Protein AF-0000000075318792 (afdb_homodimer)

Sequence (676 aa):
MDVNLRGSLTQVLLIEDSSQVGHARRMAQQLAETLGFDSADAGRVALVATELASNILKHAVRGELHLRVYDSAGFSAVEIIAVDRGPGFDLHSSMRDGFSSVGTQGIGLGAIERQADVFDVHVDGRGAVVLTRFFPRNCKTRDLRIGINQHSLHDDPACGDVWSLAVHGEQISALIIDGLGHGEDAEVAARAGEVEFIRQPFDRAEHVLEEMHHAMKGTRGGAAALMQFDAASGGLRFVGIGNIGATLLDEEKNRGLASHPGIVGLQFRKAQAFEHAQVNGQLLVMYSDGLQSRWNLRDYPGLIYRHPAVIAAVLHRDYCRGRDDVTVLVIAMEAFNAMDVNLRGSLTQVLLIEDSSQVGHARRMAQQLAETLGFDSADAGRVALVATELASNILKHAVRGELHLRVYDSAGFSAVEIIAVDRGPGFDLHSSMRDGFSSVGTQGIGLGAIERQADVFDVHVDGRGAVVLTRFFPRNCKTRDLRIGINQHSLHDDPACGDVWSLAVHGEQISALIIDGLGHGEDAEVAARAGEVEFIRQPFDRAEHVLEEMHHAMKGTRGGAAALMQFDAASGGLRFVGIGNIGATLLDEEKNRGLASHPGIVGLQFRKAQAFEHAQVNGQLLVMYSDGLQSRWNLRDYPGLIYRHPAVIAAVLHRDYCRGRDDVTVLVIAMEAFNA

Foldseek 3Di:
DKFKFWFDAWDKQKQQDDVSLVVQLVVQLVLCVVQPADPVLSNLSSLLSSLLSVLCCLAANIWIWTWDWGHGPQDTKIKIKTWHQGQESPVPVSPPPPCPDDDDPSVDVVSSCVSAPDWFKATDRRYIMIMGMHDHPVRPFDDFQKAKHWAFFPNAPWALWIKMWMDDFQKIKIKIWRAPDTDDLSRVLRVQLVVLCSVPVPPDPQVSLVNSLVSSAPGSFTWMKMWMAGQVFQKIKIWTEDAKWKWKDDPPDIDTDDYAYDTRNPDDDGTDIDMDGNSAQIKMKIKGPQFDDPDDCVVRPPLRVTGNNRVQSVSCVPTGNSPGIMMIMMHHRHGRVD/DKFKFWFDAWDKQKQQDDVSLVVQLVVQLVLCVVQPADPVLSNLSSLLSSLLSVLCCLAANIWIWTWDWGHGPQDTKIKIKIWHQGQESPVPVSPPDPCPPDPDPSVDVVSSCVSAPDWFKATDRRYIMIMGMHDHPVRPFDDFQKAKHWAFFPNAPWALWIKMWMDDFQKIKIKIWRAPDTDDLSRVLNVQLVVLCSVPVPPDPQVSLLNSLVSSAPGSFTWMKMWMAGQVFQKIKIWTEDAKWKWKDDPPDIDTDDYAYDTRNPDDDGTDIDMDGNSAQIKMKIKGPQFDDPDDCVVRPPLRVTGNNRVQSVSCVPTGNSPGIMMIMMHHRHGRVD

Secondary structure (DSSP, 8-state):
--EEEE--PPEEEEESSTHHHHHHHHHHHHHHHHTT--HHHHHHHHHHHHHHHHHHHHHTSSEEEEEEEEEETTEEEEEEEEEE-SSSS-TTGGGT-----S-----HHHHHHHH-SEEEEEEETTEEEEEEEE--TT--PPPP-EEEEEE-GGG-S--SEEEEEEEETTEEEEEEEEESSSSHHHHHHHHHHHHHHHH-TTS-HHHHHHHHHHHTTTS--EEEEEEEEETTTTEEEEEEESS-EEEEE-SS-EEEPP-BSEEBTTEES----EEE---TT-EEEEE-TTB-S---GGGSTTGGGS-HHHHHHHHHHHHB-SSS-EEEEEEE-S-TT-/--EEEE--PPEEEEESSTHHHHHHHHHHHHHHHHTT--HHHHHHHHHHHHHHHHHHHHHTSSEEEEEEEEEETTEEEEEEEEEE-SSSS-TTGGGT-----S-----HHHHHHHH-SEEEEEEETTEEEEEEEE--TT--PPPP-EEEEEE-GGG-S--SEEEEEEEETTEEEEEEEEESSSSHHHHHHHHHHHHHHHH-TTS-HHHHHHHHHHHTTTS--EEEEEEEEETTTTEEEEEEESS-EEEEE-SS-EEEPP-BSEEBTTEES----EEE---TT-EEEEE-TTB-S---GGGSTTGGGS-HHHHHHHHHHHHB-SSS-EEEEEEE-S-TT-

Radius of gyration: 26.65 Å; Cα contacts (8 Å, |Δi|>4): 1770; chains: 2; bounding box: 56×85×55 Å

pLDDT: mean 89.09, std 15.71, range [24.06, 98.56]

Structure (mmCIF, N/CA/C/O backbone):
data_AF-0000000075318792-model_v1
#
loop_
_entity.id
_entity.type
_entity.pdbx_description
1 polymer 'Transcriptional regulator'
#
loop_
_atom_site.group_PDB
_atom_site.id
_atom_site.type_symbol
_atom_site.label_atom_id
_atom_site.label_alt_id
_atom_site.label_comp_id
_atom_site.label_asym_id
_atom_site.label_entity_id
_atom_site.label_seq_id
_atom_site.pdbx_PDB_ins_code
_atom_site.Cartn_x
_atom_site.Cartn_y
_atom_site.Cartn_z
_atom_site.occupancy
_atom_site.B_iso_or_equiv
_atom_site.auth_seq_id
_atom_site.auth_comp_id
_atom_site.auth_asym_id
_atom_site.auth_atom_id
_atom_site.pdbx_PDB_model_num
ATOM 1 N N . MET A 1 1 ? -7.148 22.453 -11.219 1 69.44 1 MET A N 1
ATOM 2 C CA . MET A 1 1 ? -8.016 23.234 -10.336 1 69.44 1 MET A CA 1
ATOM 3 C C . MET A 1 1 ? -7.375 23.406 -8.969 1 69.44 1 MET A C 1
ATOM 5 O O . MET A 1 1 ? -6.641 22.547 -8.5 1 69.44 1 MET A O 1
ATOM 9 N N . ASP A 1 2 ? -7.676 24.578 -8.375 1 86.31 2 ASP A N 1
ATOM 10 C CA . ASP A 1 2 ? -7.098 24.953 -7.086 1 86.31 2 ASP A CA 1
ATOM 11 C C . ASP A 1 2 ? -7.75 24.172 -5.949 1 86.31 2 ASP A C 1
ATOM 13 O O . ASP A 1 2 ? -8.906 23.766 -6.047 1 86.31 2 ASP A O 1
ATOM 17 N N . VAL A 1 3 ? -6.949 23.844 -5.027 1 90.75 3 VAL A N 1
ATOM 18 C CA . VAL A 1 3 ? -7.441 23.172 -3.82 1 90.75 3 VAL A CA 1
ATOM 19 C C . VAL A 1 3 ? -7.355 24.141 -2.635 1 90.75 3 VAL A C 1
ATOM 21 O O . VAL A 1 3 ? -6.312 24.766 -2.404 1 90.75 3 VAL A O 1
ATOM 24 N N . ASN A 1 4 ? -8.422 24.359 -1.989 1 93.69 4 ASN A N 1
ATOM 25 C CA . ASN A 1 4 ? -8.484 25.094 -0.735 1 93.69 4 ASN A CA 1
ATOM 26 C C . ASN A 1 4 ? -9.234 24.312 0.342 1 93.69 4 ASN A C 1
ATOM 28 O O . ASN A 1 4 ? -10.461 24.203 0.29 1 93.69 4 ASN A O 1
ATOM 32 N N . LEU A 1 5 ? -8.461 23.844 1.275 1 94.62 5 LEU A N 1
ATOM 33 C CA . LEU A 1 5 ? -9.055 23.031 2.336 1 94.62 5 LEU A CA 1
ATOM 34 C C . LEU A 1 5 ? -9.031 23.781 3.666 1 94.62 5 LEU A C 1
ATOM 36 O O . LEU A 1 5 ? -7.973 24.234 4.105 1 94.62 5 LEU A O 1
ATOM 40 N N . ARG A 1 6 ? -10.188 23.828 4.242 1 91.06 6 ARG A N 1
ATOM 41 C CA . ARG A 1 6 ? -10.305 24.438 5.566 1 91.06 6 ARG A CA 1
ATOM 42 C C . ARG A 1 6 ? -10.359 23.359 6.652 1 91.06 6 ARG A C 1
ATOM 44 O O . ARG A 1 6 ? -10.969 22.297 6.461 1 91.06 6 ARG A O 1
ATOM 51 N N . GLY A 1 7 ? -9.82 23.75 7.691 1 87.5 7 GLY A N 1
ATOM 52 C CA . GLY A 1 7 ? -9.703 22.812 8.797 1 87.5 7 GLY A CA 1
ATOM 53 C C . GLY A 1 7 ? -11.039 22.281 9.273 1 87.5 7 GLY A C 1
ATOM 54 O O . GLY A 1 7 ? -12.023 23.016 9.312 1 87.5 7 GLY A O 1
ATOM 55 N N . SER A 1 8 ? -11.125 21 9.555 1 89.62 8 SER A N 1
ATOM 56 C CA . SER A 1 8 ? -12.273 20.359 10.18 1 89.62 8 SER A CA 1
ATOM 57 C C . SER A 1 8 ? -11.836 19.281 11.164 1 89.62 8 SER A C 1
ATOM 59 O O . SER A 1 8 ? -10.781 18.672 10.992 1 89.62 8 SER A O 1
ATOM 61 N N . LEU A 1 9 ? -12.695 19.172 12.164 1 93.81 9 LEU A N 1
ATOM 62 C CA . LEU A 1 9 ? -12.438 18.141 13.156 1 93.81 9 LEU A CA 1
ATOM 63 C C . LEU A 1 9 ? -12.617 16.75 12.547 1 93.81 9 LEU A C 1
ATOM 65 O O . LEU A 1 9 ? -13.5 16.547 11.703 1 93.81 9 LEU A O 1
ATOM 69 N N . THR A 1 10 ? -11.75 15.828 13 1 95.12 10 THR A N 1
ATOM 70 C CA . THR A 1 10 ? -11.984 14.422 12.688 1 95.12 10 THR A CA 1
ATOM 71 C C . THR A 1 10 ? -13.25 13.914 13.383 1 95.12 10 THR A C 1
ATOM 73 O O . THR A 1 10 ? -13.391 14.055 14.602 1 95.12 10 THR A O 1
ATOM 76 N N . GLN A 1 11 ? -14.156 13.438 12.602 1 95.62 11 GLN A N 1
ATOM 77 C CA . GLN A 1 11 ? -15.305 12.789 13.219 1 95.62 11 GLN A CA 1
ATOM 78 C C . GLN A 1 11 ? -14.961 11.375 13.672 1 95.62 11 GLN A C 1
ATOM 80 O O . GLN A 1 11 ? -14.664 10.5 12.852 1 95.62 11 GLN A O 1
ATOM 85 N N . VAL A 1 12 ? -15.086 11.133 14.984 1 96.75 12 VAL A N 1
ATOM 86 C CA . VAL A 1 12 ? -14.672 9.859 15.555 1 96.75 12 VAL A CA 1
ATOM 87 C C . VAL A 1 12 ? -15.898 9.031 15.938 1 96.75 12 VAL A C 1
ATOM 89 O O . VAL A 1 12 ? -16.75 9.492 16.703 1 96.75 12 VAL A O 1
ATOM 92 N N . LEU A 1 13 ? -15.984 7.891 15.383 1 97.44 13 LEU A N 1
ATOM 93 C CA . LEU A 1 13 ? -17.016 6.934 15.75 1 97.44 13 LEU A CA 1
ATOM 94 C C . LEU A 1 13 ? -16.422 5.75 16.5 1 97.44 13 LEU A C 1
ATOM 96 O O . LEU A 1 13 ? -15.617 5 15.953 1 97.44 13 LEU A O 1
ATOM 100 N N . LEU A 1 14 ? -16.859 5.566 17.719 1 96.19 14 LEU A N 1
ATOM 101 C CA . LEU A 1 14 ? -16.406 4.422 18.5 1 96.19 14 LEU A CA 1
ATOM 102 C C . LEU A 1 14 ? -17.062 3.135 18 1 96.19 14 LEU A C 1
ATOM 104 O O . LEU A 1 14 ? -18.25 3.121 17.672 1 96.19 14 LEU A O 1
ATOM 108 N N . ILE A 1 15 ? -16.266 2.123 17.938 1 97 15 ILE A N 1
ATOM 109 C CA . ILE A 1 15 ? -16.75 0.797 17.562 1 97 15 ILE A CA 1
ATOM 110 C C . ILE A 1 15 ? -16.438 -0.198 18.672 1 97 15 ILE A C 1
ATOM 112 O O . ILE A 1 15 ? -15.312 -0.689 18.781 1 97 15 ILE A O 1
ATOM 116 N N . GLU A 1 16 ? -17.391 -0.52 19.438 1 94.12 16 GLU A N 1
ATOM 117 C CA . GLU A 1 16 ? -17.219 -1.417 20.578 1 94.12 16 GLU A CA 1
ATOM 118 C C . GLU A 1 16 ? -18.25 -2.537 20.578 1 94.12 16 GLU A C 1
ATOM 120 O O . GLU A 1 16 ? -18.078 -3.551 21.25 1 94.12 16 GLU A O 1
ATOM 125 N N . ASP A 1 17 ? -19.312 -2.254 19.844 1 92.12 17 ASP A N 1
ATOM 126 C CA . ASP A 1 17 ? -20.344 -3.283 19.703 1 92.12 17 ASP A CA 1
ATOM 127 C C . ASP A 1 17 ? -21.062 -3.17 18.375 1 92.12 17 ASP A C 1
ATOM 129 O O . ASP A 1 17 ? -20.828 -2.238 17.594 1 92.12 17 ASP A O 1
ATOM 133 N N . SER A 1 18 ? -21.969 -4.098 18.078 1 90.44 18 SER A N 1
ATOM 134 C CA . SER A 1 18 ? -22.594 -4.246 16.766 1 90.44 18 SER A CA 1
ATOM 135 C C . SER A 1 18 ? -23.531 -3.082 16.453 1 90.44 18 SER A C 1
ATOM 137 O O . SER A 1 18 ? -23.75 -2.748 15.297 1 90.44 18 SER A O 1
ATOM 139 N N . SER A 1 19 ? -24.078 -2.463 17.484 1 92.31 19 SER A N 1
ATOM 140 C CA . SER A 1 19 ? -25 -1.349 17.266 1 92.31 19 SER A CA 1
ATOM 141 C C . SER A 1 19 ? -24.281 -0.16 16.625 1 92.31 19 SER A C 1
ATOM 143 O O . SER A 1 19 ? -24.891 0.607 15.875 1 92.31 19 SER A O 1
ATOM 145 N N . GLN A 1 20 ? -23.031 -0.07 16.938 1 95.81 20 GLN A N 1
ATOM 146 C CA . GLN A 1 20 ? -22.25 1.062 16.438 1 95.81 20 GLN A CA 1
ATOM 147 C C . GLN A 1 20 ? -21.844 0.854 14.984 1 95.81 20 GLN A C 1
ATOM 149 O O . GLN A 1 20 ? -21.453 1.805 14.297 1 95.81 20 GLN A O 1
ATOM 154 N N . VAL A 1 21 ? -21.984 -0.339 14.484 1 95.06 21 VAL A N 1
ATOM 155 C CA . VAL A 1 21 ? -21.703 -0.618 13.078 1 95.06 21 VAL A CA 1
ATOM 156 C C . VAL A 1 21 ? -22.75 0.058 12.203 1 95.06 21 VAL A C 1
ATOM 158 O O . VAL A 1 21 ? -22.422 0.718 11.211 1 95.06 21 VAL A O 1
ATOM 161 N N . GLY A 1 22 ? -24 -0.072 12.594 1 95.38 22 GLY A N 1
ATOM 162 C CA . GLY A 1 22 ? -25.078 0.585 11.867 1 95.38 22 GLY A CA 1
ATOM 163 C C . GLY A 1 22 ? -24.953 2.098 11.859 1 95.38 22 GLY A C 1
ATOM 164 O O . GLY A 1 22 ? -25.188 2.738 10.828 1 95.38 22 GLY A O 1
ATOM 165 N N . HIS A 1 23 ? -24.641 2.607 12.992 1 96.88 23 HIS A N 1
ATOM 166 C CA . HIS A 1 23 ? -24.453 4.051 13.094 1 96.88 23 HIS A CA 1
ATOM 167 C C . HIS A 1 23 ? -23.344 4.531 12.164 1 96.88 23 HIS A C 1
ATOM 169 O O . HIS A 1 23 ? -23.5 5.543 11.477 1 96.88 23 HIS A O 1
ATOM 175 N N . ALA A 1 24 ? -22.234 3.83 12.188 1 97.31 24 ALA A N 1
ATOM 176 C CA . ALA A 1 24 ? -21.109 4.172 11.32 1 97.31 24 ALA A CA 1
ATOM 177 C C . ALA A 1 24 ? -21.516 4.145 9.852 1 97.31 24 ALA A C 1
ATOM 179 O O . ALA A 1 24 ? -21.141 5.031 9.078 1 97.31 24 ALA A O 1
ATOM 180 N N . ARG A 1 25 ? -22.266 3.133 9.484 1 96.69 25 ARG A N 1
ATOM 181 C CA . ARG A 1 25 ? -22.766 2.998 8.125 1 96.69 25 ARG A CA 1
ATOM 182 C C . ARG A 1 25 ? -23.594 4.215 7.723 1 96.69 25 ARG A C 1
ATOM 184 O O . ARG A 1 25 ? -23.359 4.809 6.664 1 96.69 25 ARG A O 1
ATOM 191 N N . ARG A 1 26 ? -24.469 4.613 8.562 1 96.88 26 ARG A N 1
ATOM 192 C CA . ARG A 1 26 ? -25.359 5.73 8.281 1 96.88 26 ARG A CA 1
ATOM 193 C C . ARG A 1 26 ? -24.594 7.043 8.195 1 96.88 26 ARG A C 1
ATOM 195 O O . ARG A 1 26 ? -24.844 7.855 7.297 1 96.88 26 ARG A O 1
ATOM 202 N N . MET A 1 27 ? -23.703 7.215 9.102 1 97 27 MET A N 1
ATOM 203 C CA . MET A 1 27 ? -22.922 8.445 9.117 1 97 27 MET A CA 1
ATOM 204 C C . MET A 1 27 ? -22.078 8.57 7.852 1 97 27 MET A C 1
ATOM 206 O O . MET A 1 27 ? -22.016 9.641 7.25 1 97 27 MET A O 1
ATOM 210 N N . ALA A 1 28 ? -21.422 7.5 7.492 1 97.75 28 ALA A N 1
ATOM 211 C CA . ALA A 1 28 ? -20.609 7.492 6.281 1 97.75 28 ALA A CA 1
ATOM 212 C C . ALA A 1 28 ? -21.453 7.789 5.047 1 97.75 28 ALA A C 1
ATOM 214 O O . ALA A 1 28 ? -21.047 8.562 4.176 1 97.75 28 ALA A O 1
ATOM 215 N N . GLN A 1 29 ? -22.594 7.211 4.98 1 97 29 GLN A N 1
ATOM 216 C CA . GLN A 1 29 ? -23.5 7.438 3.859 1 97 29 GLN A CA 1
ATOM 217 C C . GLN A 1 29 ? -23.922 8.906 3.783 1 97 29 GLN A C 1
ATOM 219 O O . GLN A 1 29 ? -23.938 9.492 2.701 1 97 29 GLN A O 1
ATOM 224 N N . GLN A 1 30 ? -24.281 9.438 4.898 1 96.31 30 GLN A N 1
ATOM 225 C CA . GLN A 1 30 ? -24.703 10.828 4.969 1 96.31 30 GLN A CA 1
ATOM 226 C C . GLN A 1 30 ? -23.594 11.773 4.512 1 96.31 30 GLN A C 1
ATOM 228 O O . GLN A 1 30 ? -23.859 12.734 3.791 1 96.31 30 GLN A O 1
ATOM 233 N N . LEU A 1 31 ? -22.406 11.492 4.922 1 95.69 31 LEU A N 1
ATOM 234 C CA . LEU A 1 31 ? -21.281 12.32 4.523 1 95.69 31 LEU A CA 1
ATOM 235 C C . LEU A 1 31 ? -21.094 12.289 3.01 1 95.69 31 LEU A C 1
ATOM 237 O O . LEU A 1 31 ? -20.859 13.328 2.385 1 95.69 31 LEU A O 1
ATOM 241 N N . ALA A 1 32 ? -21.172 11.117 2.451 1 95.75 32 ALA A N 1
ATOM 242 C CA . ALA A 1 32 ? -21.047 10.969 1.004 1 95.75 32 ALA A CA 1
ATOM 243 C C . ALA A 1 32 ? -22.125 11.758 0.271 1 95.75 32 ALA A C 1
ATOM 245 O O . ALA A 1 32 ? -21.844 12.453 -0.709 1 95.75 32 ALA A O 1
ATOM 246 N N . GLU A 1 33 ? -23.297 11.695 0.809 1 94 33 GLU A N 1
ATOM 247 C CA . GLU A 1 33 ? -24.422 12.391 0.188 1 94 33 GLU A CA 1
ATOM 248 C C . GLU A 1 33 ? -24.234 13.906 0.265 1 94 33 GLU A C 1
ATOM 250 O O . GLU A 1 33 ? -24.594 14.625 -0.673 1 94 33 GLU A O 1
ATOM 255 N N . THR A 1 34 ? -23.734 14.328 1.321 1 90.5 34 THR A N 1
ATOM 256 C CA . THR A 1 34 ? -23.5 15.758 1.492 1 90.5 34 THR A CA 1
ATOM 257 C C . THR A 1 34 ? -22.5 16.266 0.457 1 90.5 34 THR A C 1
ATOM 259 O O . THR A 1 34 ? -22.547 17.438 0.056 1 90.5 34 THR A O 1
ATOM 262 N N . LEU A 1 35 ? -21.641 15.391 -0.028 1 89.62 35 LEU A N 1
ATOM 263 C CA . LEU A 1 35 ? -20.625 15.773 -0.999 1 89.62 35 LEU A CA 1
ATOM 264 C C . LEU A 1 35 ? -21.125 15.562 -2.424 1 89.62 35 LEU A C 1
ATOM 266 O O . LEU A 1 35 ? -20.375 15.75 -3.383 1 89.62 35 LEU A O 1
ATOM 270 N N . GLY A 1 36 ? -22.344 15.039 -2.557 1 88 36 GLY A N 1
ATOM 271 C CA . GLY A 1 36 ? -22.938 14.922 -3.877 1 88 36 GLY A CA 1
ATOM 272 C C . GLY A 1 36 ? -22.734 13.555 -4.504 1 88 36 GLY A C 1
ATOM 273 O O . GLY A 1 36 ? -22.906 13.391 -5.711 1 88 36 GLY A O 1
ATOM 274 N N . PHE A 1 37 ? -22.312 12.594 -3.75 1 91.94 37 PHE A N 1
ATOM 275 C CA . PHE A 1 37 ? -22.266 11.242 -4.277 1 91.94 37 PHE A CA 1
ATOM 276 C C . PHE A 1 37 ? -23.656 10.766 -4.668 1 91.94 37 PHE A C 1
ATOM 278 O O . PHE A 1 37 ? -24.641 11.086 -3.996 1 91.94 37 PHE A O 1
ATOM 285 N N . ASP A 1 38 ? -23.734 10.039 -5.762 1 91.44 38 ASP A N 1
ATOM 286 C CA . ASP A 1 38 ? -25.016 9.43 -6.082 1 91.44 38 ASP A CA 1
ATOM 287 C C . ASP A 1 38 ? -25.312 8.25 -5.16 1 91.44 38 ASP A C 1
ATOM 289 O O . ASP A 1 38 ? -24.5 7.91 -4.297 1 91.44 38 ASP A O 1
ATOM 293 N N . SER A 1 39 ? -26.453 7.68 -5.359 1 91.94 39 SER A N 1
ATOM 294 C CA . SER A 1 39 ? -26.922 6.645 -4.445 1 91.94 39 SER A CA 1
ATOM 295 C C . SER A 1 39 ? -26.016 5.422 -4.48 1 91.94 39 SER A C 1
ATOM 297 O O . SER A 1 39 ? -25.734 4.824 -3.439 1 91.94 39 SER A O 1
ATOM 299 N N . ALA A 1 40 ? -25.578 5.09 -5.586 1 91.06 40 ALA A N 1
ATOM 300 C CA . ALA A 1 40 ? -24.719 3.918 -5.719 1 91.06 40 ALA A CA 1
ATOM 301 C C . ALA A 1 40 ? -23.375 4.141 -5.023 1 91.06 40 ALA A C 1
ATOM 303 O O . ALA A 1 40 ? -22.906 3.275 -4.289 1 91.06 40 ALA A O 1
ATOM 304 N N . ASP A 1 41 ? -22.844 5.285 -5.258 1 91.75 41 ASP A N 1
ATOM 305 C CA . ASP A 1 41 ? -21.562 5.605 -4.66 1 91.75 41 ASP A CA 1
ATOM 306 C C . ASP A 1 41 ? -21.672 5.77 -3.146 1 91.75 41 ASP A C 1
ATOM 308 O O . ASP A 1 41 ? -20.797 5.359 -2.398 1 91.75 41 ASP A O 1
ATOM 312 N N . ALA A 1 42 ? -22.719 6.387 -2.746 1 95.69 42 ALA A N 1
ATOM 313 C CA . ALA A 1 42 ? -22.953 6.52 -1.31 1 95.69 42 ALA A CA 1
ATOM 314 C C . ALA A 1 42 ? -23.125 5.152 -0.654 1 95.69 42 ALA A C 1
ATOM 316 O O . ALA A 1 42 ? -22.688 4.934 0.474 1 95.69 42 ALA A O 1
ATOM 317 N N . GLY A 1 43 ? -23.812 4.305 -1.344 1 94.25 43 GLY A N 1
ATOM 318 C CA . GLY A 1 43 ? -23.953 2.938 -0.873 1 94.25 43 GLY A CA 1
ATOM 319 C C . GLY A 1 43 ? -22.625 2.217 -0.726 1 94.25 43 GLY A C 1
ATOM 320 O O . GLY A 1 43 ? -22.422 1.479 0.24 1 94.25 43 GLY A O 1
ATOM 321 N N . ARG A 1 44 ? -21.781 2.48 -1.659 1 93.06 44 ARG A N 1
ATOM 322 C CA . ARG A 1 44 ? -20.453 1.899 -1.624 1 93.06 44 ARG A CA 1
ATOM 323 C C . ARG A 1 44 ? -19.672 2.383 -0.403 1 93.06 44 ARG A C 1
ATOM 325 O O . ARG A 1 44 ? -19.016 1.59 0.276 1 93.06 44 ARG A O 1
ATOM 332 N N . VAL A 1 45 ? -19.734 3.617 -0.139 1 96.5 45 VAL A N 1
ATOM 333 C CA . VAL A 1 45 ? -19.078 4.191 1.031 1 96.5 45 VAL A CA 1
ATOM 334 C C . VAL A 1 45 ? -19.625 3.553 2.301 1 96.5 45 VAL A C 1
ATOM 336 O O . VAL A 1 45 ? -18.875 3.178 3.201 1 96.5 45 VAL A O 1
ATOM 339 N N . ALA A 1 46 ? -20.906 3.395 2.332 1 96.56 46 ALA A N 1
ATOM 340 C CA . ALA A 1 46 ? -21.594 2.799 3.48 1 96.56 46 ALA A CA 1
ATOM 341 C C . ALA A 1 46 ? -21.156 1.349 3.68 1 96.56 46 ALA A C 1
ATOM 343 O O . ALA A 1 46 ? -20.953 0.908 4.812 1 96.56 46 ALA A O 1
ATOM 344 N N . LEU A 1 47 ? -21.094 0.661 2.637 1 93.56 47 LEU A N 1
ATOM 345 C CA . LEU A 1 47 ? -20.672 -0.735 2.68 1 93.56 47 LEU A CA 1
ATOM 346 C C . LEU A 1 47 ? -19.266 -0.865 3.264 1 93.56 47 LEU A C 1
ATOM 348 O O . LEU A 1 47 ? -19.031 -1.725 4.113 1 93.56 47 LEU A O 1
ATOM 352 N N . VAL A 1 48 ? -18.375 -0.027 2.803 1 94.5 48 VAL A N 1
ATOM 353 C CA . VAL A 1 48 ? -17 -0.075 3.279 1 94.5 48 VAL A CA 1
ATOM 354 C C . VAL A 1 48 ? -16.953 0.272 4.766 1 94.5 48 VAL A C 1
ATOM 356 O O . VAL A 1 48 ? -16.219 -0.364 5.535 1 94.5 48 VAL A O 1
ATOM 359 N N . ALA A 1 49 ? -17.734 1.266 5.152 1 96.75 49 ALA A N 1
ATOM 360 C CA . ALA A 1 49 ? -17.797 1.619 6.566 1 96.75 49 ALA A CA 1
ATOM 361 C C . ALA A 1 49 ? -18.25 0.43 7.41 1 96.75 49 ALA A C 1
ATOM 363 O O . ALA A 1 49 ? -17.703 0.175 8.484 1 96.75 49 ALA A O 1
ATOM 364 N N . THR A 1 50 ? -19.188 -0.281 6.891 1 94.19 50 THR A N 1
ATOM 365 C CA . THR A 1 50 ? -19.703 -1.462 7.574 1 94.19 50 THR A CA 1
ATOM 366 C C . THR A 1 50 ? -18.625 -2.527 7.703 1 94.19 50 THR A C 1
ATOM 368 O O . THR A 1 50 ? -18.422 -3.1 8.773 1 94.19 50 THR A O 1
ATOM 371 N N . GLU A 1 51 ? -17.953 -2.723 6.645 1 89.38 51 GLU A N 1
ATOM 372 C CA . GLU A 1 51 ? -16.906 -3.742 6.633 1 89.38 51 GLU A CA 1
ATOM 373 C C . GLU A 1 51 ? -15.766 -3.379 7.582 1 89.38 51 GLU A C 1
ATOM 375 O O . GLU A 1 51 ? -15.25 -4.234 8.305 1 89.38 51 GLU A O 1
ATOM 380 N N . LEU A 1 52 ? -15.352 -2.127 7.535 1 93.75 52 LEU A N 1
ATOM 381 C CA . LEU A 1 52 ? -14.273 -1.665 8.406 1 93.75 52 LEU A CA 1
ATOM 382 C C . LEU A 1 52 ? -14.664 -1.813 9.875 1 93.75 52 LEU A C 1
ATOM 384 O O . LEU A 1 52 ? -13.875 -2.314 10.68 1 93.75 52 LEU A O 1
ATOM 388 N N . ALA A 1 53 ? -15.836 -1.424 10.188 1 94.81 53 ALA A N 1
ATOM 389 C CA . ALA A 1 53 ? -16.328 -1.51 11.562 1 94.81 53 ALA A CA 1
ATOM 390 C C . ALA A 1 53 ? -16.422 -2.963 12.016 1 94.81 53 ALA A C 1
ATOM 392 O O . ALA A 1 53 ? -16.016 -3.303 13.133 1 94.81 53 ALA A O 1
ATOM 393 N N . SER A 1 54 ? -16.938 -3.758 11.172 1 90.25 54 SER A N 1
ATOM 394 C CA . SER A 1 54 ? -17.078 -5.176 11.492 1 90.25 54 SER A CA 1
ATOM 395 C C . SER A 1 54 ? -15.711 -5.828 11.711 1 90.25 54 SER A C 1
ATOM 397 O O . SER A 1 54 ? -15.562 -6.672 12.594 1 90.25 54 SER A O 1
ATOM 399 N N . ASN A 1 55 ? -14.797 -5.441 10.891 1 86.56 55 ASN A N 1
ATOM 400 C CA . ASN A 1 55 ? -13.453 -5.98 11.031 1 86.56 55 ASN A CA 1
ATOM 401 C C . ASN A 1 55 ? -12.82 -5.586 12.367 1 86.56 55 ASN A C 1
ATOM 403 O O . ASN A 1 55 ? -12.094 -6.375 12.969 1 86.56 55 ASN A O 1
ATOM 407 N N . ILE A 1 56 ? -13.07 -4.383 12.781 1 90.94 56 ILE A N 1
ATOM 408 C CA . ILE A 1 56 ? -12.57 -3.932 14.078 1 90.94 56 ILE A CA 1
ATOM 409 C C . ILE A 1 56 ? -13.109 -4.844 15.18 1 90.94 56 ILE A C 1
ATOM 411 O O . ILE A 1 56 ? -12.344 -5.32 16.031 1 90.94 56 ILE A O 1
ATOM 415 N N . LEU A 1 57 ? -14.367 -5.102 15.203 1 89.88 57 LEU A N 1
ATOM 416 C CA . LEU A 1 57 ? -14.992 -5.914 16.234 1 89.88 57 LEU A CA 1
ATOM 417 C C . LEU A 1 57 ? -14.469 -7.348 16.203 1 89.88 57 LEU A C 1
ATOM 419 O O . LEU A 1 57 ? -14.258 -7.969 17.234 1 89.88 57 LEU A O 1
ATOM 423 N N . LYS A 1 58 ? -14.281 -7.797 15.023 1 82.88 58 LYS A N 1
ATOM 424 C CA . LYS A 1 58 ? -13.844 -9.18 14.836 1 82.88 58 LYS A CA 1
ATOM 425 C C . LYS A 1 58 ? -12.391 -9.359 15.266 1 82.88 58 LYS A C 1
ATOM 427 O O . LYS A 1 58 ? -12.039 -10.391 15.852 1 82.88 58 LYS A O 1
ATOM 432 N N . HIS A 1 59 ? -11.57 -8.32 15.031 1 80.69 59 HIS A N 1
ATOM 433 C CA . HIS A 1 59 ? -10.141 -8.57 15.148 1 80.69 59 HIS A CA 1
ATOM 434 C C . HIS A 1 59 ? -9.539 -7.785 16.312 1 80.69 59 HIS A C 1
ATOM 436 O O . HIS A 1 59 ? -8.438 -8.102 16.766 1 80.69 59 HIS A O 1
ATOM 442 N N . ALA A 1 60 ? -10.008 -6.723 16.828 1 84.56 60 ALA A N 1
ATOM 443 C CA . ALA A 1 60 ? -9.406 -5.875 17.844 1 84.56 60 ALA A CA 1
ATOM 444 C C . ALA A 1 60 ? -10.352 -5.688 19.031 1 84.56 60 ALA A C 1
ATOM 446 O O . ALA A 1 60 ? -9.992 -5.051 20.031 1 84.56 60 ALA A O 1
ATOM 447 N N . VAL A 1 61 ? -11.555 -6.219 19.016 1 83.06 61 VAL A N 1
ATOM 448 C CA . VAL A 1 61 ? -12.555 -6.078 20.062 1 83.06 61 VAL A CA 1
ATOM 449 C C . VAL A 1 61 ? -13.117 -4.66 20.047 1 83.06 61 VAL A C 1
ATOM 451 O O . VAL A 1 61 ? -14.336 -4.465 20.125 1 83.06 61 VAL A O 1
ATOM 454 N N . ARG A 1 62 ? -12.203 -3.688 20.016 1 92.31 62 ARG A N 1
ATOM 455 C CA . ARG A 1 62 ? -12.664 -2.305 19.953 1 92.31 62 ARG A CA 1
ATOM 456 C C . ARG A 1 62 ? -11.75 -1.466 19.062 1 92.31 62 ARG A C 1
ATOM 458 O O . ARG A 1 62 ? -10.602 -1.84 18.812 1 92.31 62 ARG A O 1
ATOM 465 N N . GLY A 1 63 ? -12.258 -0.357 18.594 1 96.25 63 GLY A N 1
ATOM 466 C CA . GLY A 1 63 ? -11.531 0.594 17.766 1 96.25 63 GLY A CA 1
ATOM 467 C C . GLY A 1 63 ? -12.352 1.815 17.391 1 96.25 63 GLY A C 1
ATOM 468 O O . GLY A 1 63 ? -13.281 2.182 18.109 1 96.25 63 GLY A O 1
ATOM 469 N N . GLU A 1 64 ? -11.859 2.523 16.406 1 97.81 64 GLU A N 1
ATOM 470 C CA . GLU A 1 64 ? -12.523 3.752 15.977 1 97.81 64 GLU A CA 1
ATOM 471 C C . GLU A 1 64 ? -12.562 3.848 14.453 1 97.81 64 GLU A C 1
ATOM 473 O O . GLU A 1 64 ? -11.68 3.32 13.773 1 97.81 64 GLU A O 1
ATOM 478 N N . LEU A 1 65 ? -13.594 4.457 13.984 1 98.12 65 LEU A N 1
ATOM 479 C CA . LEU A 1 65 ? -13.586 4.973 12.617 1 98.12 65 LEU A CA 1
ATOM 480 C C . LEU A 1 65 ? -13.445 6.488 12.609 1 98.12 65 LEU A C 1
ATOM 482 O O . LEU A 1 65 ? -14.203 7.195 13.273 1 98.12 65 LEU A O 1
ATOM 486 N N . HIS A 1 66 ? -12.445 6.957 11.961 1 98.44 66 HIS A N 1
ATOM 487 C CA . HIS A 1 66 ? -12.273 8.383 11.719 1 98.44 66 HIS A CA 1
ATOM 488 C C . HIS A 1 66 ? -12.844 8.781 10.359 1 98.44 66 HIS A C 1
ATOM 490 O O . HIS A 1 66 ? -12.422 8.266 9.328 1 98.44 66 HIS A O 1
ATOM 496 N N . LEU A 1 67 ? -13.805 9.695 10.367 1 97.88 67 LEU A N 1
ATOM 497 C CA . LEU A 1 67 ? -14.422 10.156 9.133 1 97.88 67 LEU A CA 1
ATOM 498 C C . LEU A 1 67 ? -14.062 11.609 8.852 1 97.88 67 LEU A C 1
ATOM 500 O O . LEU A 1 67 ? -14 12.43 9.773 1 97.88 67 LEU A O 1
ATOM 504 N N . ARG A 1 68 ? -13.836 11.891 7.594 1 96.25 68 ARG A N 1
ATOM 505 C CA . ARG A 1 68 ? -13.594 13.266 7.164 1 96.25 68 ARG A CA 1
ATOM 506 C C . ARG A 1 68 ? -14.055 13.477 5.723 1 96.25 68 ARG A C 1
ATOM 508 O O . ARG A 1 68 ? -14.047 12.547 4.918 1 96.25 68 ARG A O 1
ATOM 515 N N . VAL A 1 69 ? -14.43 14.727 5.5 1 94.81 69 VAL A N 1
ATOM 516 C CA . VAL A 1 69 ? -14.773 15.141 4.145 1 94.81 69 VAL A CA 1
ATOM 517 C C . VAL A 1 69 ? -13.82 16.234 3.678 1 94.81 69 VAL A C 1
ATOM 519 O O . VAL A 1 69 ? -13.516 17.172 4.434 1 94.81 69 VAL A O 1
ATOM 522 N N . TYR A 1 70 ? -13.242 16.031 2.566 1 93.62 70 TYR A N 1
ATOM 523 C CA . TYR A 1 70 ? -12.578 17.109 1.839 1 93.62 70 TYR A CA 1
ATOM 524 C C . TYR A 1 70 ? -13.5 17.703 0.778 1 93.62 70 TYR A C 1
ATOM 526 O O . TYR A 1 70 ? -14.023 16.984 -0.066 1 93.62 70 TYR A O 1
ATOM 534 N N . ASP A 1 71 ? -13.703 18.953 0.894 1 91.5 71 ASP A N 1
ATOM 535 C CA . ASP A 1 71 ? -14.617 19.594 -0.039 1 91.5 71 ASP A CA 1
ATOM 536 C C . ASP A 1 71 ? -13.992 20.844 -0.642 1 91.5 71 ASP A C 1
ATOM 538 O O . ASP A 1 71 ? -14.094 21.938 -0.069 1 91.5 71 ASP A O 1
ATOM 542 N N . SER A 1 72 ? -13.383 20.719 -1.704 1 91.31 72 SER A N 1
ATOM 543 C CA . SER A 1 72 ? -12.797 21.797 -2.502 1 91.31 72 SER A CA 1
ATOM 544 C C . SER A 1 72 ? -12.953 21.531 -3.994 1 91.31 72 SER A C 1
ATOM 546 O O . SER A 1 72 ? -13.156 20.375 -4.406 1 91.31 72 SER A O 1
ATOM 548 N N . ALA A 1 73 ? -12.953 22.531 -4.828 1 85.56 73 ALA A N 1
ATOM 549 C CA . ALA A 1 73 ? -13.148 22.391 -6.27 1 85.56 73 ALA A CA 1
ATOM 550 C C . ALA A 1 73 ? -12.117 21.438 -6.871 1 85.56 73 ALA A C 1
ATOM 552 O O . ALA A 1 73 ? -12.445 20.625 -7.738 1 85.56 73 ALA A O 1
ATOM 553 N N . GLY A 1 74 ? -10.953 21.5 -6.387 1 86.69 74 GLY A N 1
ATOM 554 C CA . GLY A 1 74 ? -9.898 20.703 -6.984 1 86.69 74 GLY A CA 1
ATOM 555 C C . GLY A 1 74 ? -9.703 19.375 -6.297 1 86.69 74 GLY A C 1
ATOM 556 O O . GLY A 1 74 ? -8.922 18.531 -6.766 1 86.69 74 GLY A O 1
ATOM 557 N N . PHE A 1 75 ? -10.422 19.125 -5.238 1 90.56 75 PHE A N 1
ATOM 558 C CA . PHE A 1 75 ? -10.258 17.906 -4.477 1 90.56 75 PHE A CA 1
ATOM 559 C C . PHE A 1 75 ? -11.453 17.656 -3.566 1 90.56 75 PHE A C 1
ATOM 561 O O . PHE A 1 75 ? -11.656 18.391 -2.594 1 90.56 75 PHE A O 1
ATOM 568 N N . SER A 1 76 ? -12.219 16.656 -3.869 1 91.31 76 SER A N 1
ATOM 569 C CA . SER A 1 76 ? -13.352 16.25 -3.049 1 91.31 76 SER A CA 1
ATOM 570 C C . SER A 1 76 ? -13.297 14.758 -2.732 1 91.31 76 SER A C 1
ATOM 572 O O . SER A 1 76 ? -13.102 13.93 -3.629 1 91.31 76 SER A O 1
ATOM 574 N N . ALA A 1 77 ? -13.445 14.461 -1.453 1 94.38 77 ALA A N 1
ATOM 575 C CA . ALA A 1 77 ? -13.297 13.062 -1.07 1 94.38 77 ALA A CA 1
ATOM 576 C C . ALA A 1 77 ? -13.961 12.789 0.278 1 94.38 77 ALA A C 1
ATOM 578 O O . ALA A 1 77 ? -14.047 13.68 1.127 1 94.38 77 ALA A O 1
ATOM 579 N N . VAL A 1 78 ? -14.453 11.594 0.37 1 96.06 78 VAL A N 1
ATOM 580 C CA . VAL A 1 78 ? -14.797 11.055 1.679 1 96.06 78 VAL A CA 1
ATOM 581 C C . VAL A 1 78 ? -13.68 10.133 2.168 1 96.06 78 VAL A C 1
ATOM 583 O O . VAL A 1 78 ? -13.219 9.258 1.434 1 96.06 78 VAL A O 1
ATOM 586 N N . GLU A 1 79 ? -13.242 10.375 3.322 1 97.5 79 GLU A N 1
ATOM 587 C CA . GLU A 1 79 ? -12.18 9.562 3.912 1 97.5 79 GLU A CA 1
ATOM 588 C C . GLU A 1 79 ? -12.688 8.797 5.133 1 97.5 79 GLU A C 1
ATOM 590 O O . GLU A 1 79 ? -13.359 9.367 5.992 1 97.5 79 GLU A O 1
ATOM 595 N N . ILE A 1 80 ? -12.438 7.508 5.172 1 98.38 80 ILE A N 1
ATOM 596 C CA . ILE A 1 80 ? -12.695 6.652 6.328 1 98.38 80 ILE A CA 1
ATOM 597 C C . ILE A 1 80 ? -11.406 5.941 6.738 1 98.38 80 ILE A C 1
ATOM 599 O O . ILE A 1 80 ? -10.797 5.23 5.93 1 98.38 80 ILE A O 1
ATOM 603 N N . ILE A 1 81 ? -10.984 6.133 7.949 1 98.38 81 ILE A N 1
ATOM 604 C CA . ILE A 1 81 ? -9.812 5.445 8.484 1 98.38 81 ILE A CA 1
ATOM 605 C C . ILE A 1 81 ? -10.219 4.605 9.695 1 98.38 81 ILE A C 1
ATOM 607 O O . ILE A 1 81 ? -10.766 5.133 10.672 1 98.38 81 ILE A O 1
ATOM 611 N N . ALA A 1 82 ? -10.016 3.318 9.625 1 97.56 82 ALA A N 1
ATOM 612 C CA . ALA A 1 82 ? -10.188 2.447 10.789 1 97.56 82 ALA A CA 1
ATOM 613 C C . ALA A 1 82 ? -8.914 2.396 11.625 1 97.56 82 ALA A C 1
ATOM 615 O O . ALA A 1 82 ? -7.82 2.211 11.094 1 97.56 82 ALA A O 1
ATOM 616 N N . VAL A 1 83 ? -9.07 2.592 12.898 1 97.56 83 VAL A N 1
ATOM 617 C CA . VAL A 1 83 ? -7.945 2.582 13.828 1 97.56 83 VAL A CA 1
ATOM 618 C C . VAL A 1 83 ? -8.242 1.638 14.992 1 97.56 83 VAL A C 1
ATOM 620 O O . VAL A 1 83 ? -9.273 1.766 15.656 1 97.56 83 VAL A O 1
ATOM 623 N N . ASP A 1 84 ? -7.344 0.723 15.211 1 94.94 84 ASP A N 1
ATOM 624 C CA . ASP A 1 84 ? -7.512 -0.142 16.375 1 94.94 84 ASP A CA 1
ATOM 625 C C . ASP A 1 84 ? -6.164 -0.449 17.031 1 94.94 84 ASP A C 1
ATOM 627 O O . ASP A 1 84 ? -5.113 -0.069 16.5 1 94.94 84 ASP A O 1
ATOM 631 N N . ARG A 1 85 ? -6.188 -1.033 18.25 1 90.81 85 ARG A N 1
ATOM 632 C CA . ARG A 1 85 ? -5.004 -1.417 19 1 90.81 85 ARG A CA 1
ATOM 633 C C . ARG A 1 85 ? -4.992 -2.918 19.281 1 90.81 85 ARG A C 1
ATOM 635 O O . ARG A 1 85 ? -4.461 -3.363 20.297 1 90.81 85 ARG A O 1
ATOM 642 N N . GLY A 1 86 ? -5.691 -3.592 18.562 1 81.81 86 GLY A N 1
ATOM 643 C CA . GLY A 1 86 ? -5.73 -5.035 18.719 1 81.81 86 GLY A CA 1
ATOM 644 C C . GLY A 1 86 ? -4.473 -5.723 18.219 1 81.81 86 GLY A C 1
ATOM 645 O O . GLY A 1 86 ? -3.617 -5.09 17.609 1 81.81 86 GLY A O 1
ATOM 646 N N . PRO A 1 87 ? -4.16 -6.965 18.922 1 65.06 87 PRO A N 1
ATOM 647 C CA . PRO A 1 87 ? -2.971 -7.715 18.5 1 65.06 87 PRO A CA 1
ATOM 648 C C . PRO A 1 87 ? -2.848 -7.844 16.984 1 65.06 87 PRO A C 1
ATOM 650 O O . PRO A 1 87 ? -1.87 -8.406 16.5 1 65.06 87 PRO A O 1
ATOM 653 N N . GLY A 1 88 ? -3.312 -6.879 16.578 1 55.34 88 GLY A N 1
ATOM 654 C CA . GLY A 1 88 ? -3.271 -6.969 15.117 1 55.34 88 GLY A CA 1
ATOM 655 C C . GLY A 1 88 ? -4.25 -7.984 14.555 1 55.34 88 GLY A C 1
ATOM 656 O O . GLY A 1 88 ? -4.969 -8.648 15.312 1 55.34 88 GLY A O 1
ATOM 657 N N . PHE A 1 89 ? -4.695 -7.98 13.57 1 44.88 89 PHE A N 1
ATOM 658 C CA . PHE A 1 89 ? -5.531 -9.062 13.07 1 44.88 89 PHE A CA 1
ATOM 659 C C . PHE A 1 89 ? -4.992 -10.414 13.508 1 44.88 89 PHE A C 1
ATOM 661 O O . PHE A 1 89 ? -3.887 -10.805 13.125 1 44.88 89 PHE A O 1
ATOM 668 N N . ASP A 1 90 ? -4.918 -10.641 14.867 1 38.38 90 ASP A N 1
ATOM 669 C CA . ASP A 1 90 ? -4.555 -12 15.25 1 38.38 90 ASP A CA 1
ATOM 670 C C . ASP A 1 90 ? -5.238 -13.031 14.344 1 38.38 90 ASP A C 1
ATOM 672 O O . ASP A 1 90 ? -6.426 -13.32 14.516 1 38.38 90 ASP A O 1
ATOM 676 N N . LEU A 1 91 ? -4.785 -13.281 13.266 1 35.31 91 LEU A N 1
ATOM 677 C CA . LEU A 1 91 ? -5.359 -14.312 12.406 1 35.31 91 LEU A CA 1
ATOM 678 C C . LEU A 1 91 ? -5.371 -15.664 13.117 1 35.31 91 LEU A C 1
ATOM 680 O O . LEU A 1 91 ? -6.094 -16.578 12.711 1 35.31 91 LEU A O 1
ATOM 684 N N . HIS A 1 92 ? -4.562 -15.828 14.25 1 34.19 92 HIS A N 1
ATOM 685 C CA . HIS A 1 92 ? -4.535 -17.141 14.898 1 34.19 92 HIS A CA 1
ATOM 686 C C . HIS A 1 92 ? -5.805 -17.375 15.711 1 34.19 92 HIS A C 1
ATOM 688 O O . HIS A 1 92 ? -6.297 -18.5 15.789 1 34.19 92 HIS A O 1
ATOM 694 N N . SER A 1 93 ? -6.113 -16.5 16.547 1 34.62 93 SER A N 1
ATOM 695 C CA . SER A 1 93 ? -7.16 -16.828 17.516 1 34.62 93 SER A CA 1
ATOM 696 C C . SER A 1 93 ? -8.523 -16.938 16.844 1 34.62 93 SER A C 1
ATOM 698 O O . SER A 1 93 ? -9.477 -17.453 17.422 1 34.62 93 SER A O 1
ATOM 700 N N . SER A 1 94 ? -8.648 -16.172 15.836 1 32.69 94 SER A N 1
ATOM 701 C CA . SER A 1 94 ? -10.016 -16.203 15.328 1 32.69 94 SER A CA 1
ATOM 702 C C . SER A 1 94 ? -10.312 -17.547 14.648 1 32.69 94 SER A C 1
ATOM 704 O O . SER A 1 94 ? -11.438 -17.766 14.188 1 32.69 94 SER A O 1
ATOM 706 N N . MET A 1 95 ? -9.281 -18.266 14.375 1 28.69 95 MET A N 1
ATOM 707 C CA . MET A 1 95 ? -9.602 -19.5 13.672 1 28.69 95 MET A CA 1
ATOM 708 C C . MET A 1 95 ? -10.25 -20.516 14.609 1 28.69 95 MET A C 1
ATOM 710 O O . MET A 1 95 ? -10.68 -21.594 14.18 1 28.69 95 MET A O 1
ATOM 714 N N . ARG A 1 96 ? -9.969 -20.609 15.992 1 28.45 96 ARG A N 1
ATOM 715 C CA . ARG A 1 96 ? -10.555 -21.781 16.641 1 28.45 96 ARG A CA 1
ATOM 716 C C . ARG A 1 96 ? -12.078 -21.75 16.562 1 28.45 96 ARG A C 1
ATOM 718 O O . ARG A 1 96 ? -12.719 -22.797 16.453 1 28.45 96 ARG A O 1
ATOM 725 N N . ASP A 1 97 ? -12.688 -20.703 17.312 1 28.2 97 ASP A N 1
ATOM 726 C CA . ASP A 1 97 ? -14.109 -20.969 17.484 1 28.2 97 ASP A CA 1
ATOM 727 C C . ASP A 1 97 ? -14.867 -20.812 16.172 1 28.2 97 ASP A C 1
ATOM 729 O O . ASP A 1 97 ? -14.609 -19.875 15.414 1 28.2 97 ASP A O 1
ATOM 733 N N . GLY A 1 98 ? -15.266 -21.781 15.43 1 26.27 98 GLY A N 1
ATOM 734 C CA . GLY A 1 98 ? -16.188 -22.234 14.398 1 26.27 98 GLY A CA 1
ATOM 735 C C . GLY A 1 98 ? -17.359 -21.281 14.203 1 26.27 98 GLY A C 1
ATOM 736 O O . GLY A 1 98 ? -18.297 -21.594 13.461 1 26.27 98 GLY A O 1
ATOM 737 N N . PHE A 1 99 ? -17.766 -20.531 15.32 1 24.06 99 PHE A N 1
ATOM 738 C CA . PHE A 1 99 ? -19.141 -20.031 15.211 1 24.06 99 PHE A CA 1
ATOM 739 C C . PHE A 1 99 ? -19.234 -18.938 14.164 1 24.06 99 PHE A C 1
ATOM 741 O O . PHE A 1 99 ? -18.734 -17.828 14.367 1 24.06 99 PHE A O 1
ATOM 748 N N . SER A 1 100 ? -18.844 -19.188 12.945 1 29.02 100 SER A N 1
ATOM 749 C CA . SER A 1 100 ? -19.281 -18.328 11.852 1 29.02 100 SER A CA 1
ATOM 750 C C . SER A 1 100 ? -20.75 -17.953 12.016 1 29.02 100 SER A C 1
ATOM 752 O O . SER A 1 100 ? -21.641 -18.766 11.781 1 29.02 100 SER A O 1
ATOM 754 N N . SER A 1 101 ? -21.203 -17.516 13.219 1 28.66 101 SER A N 1
ATOM 755 C CA . SER A 1 101 ? -22.625 -17.203 13.078 1 28.66 101 SER A CA 1
ATOM 756 C C . SER A 1 101 ? -22.891 -16.406 11.805 1 28.66 101 SER A C 1
ATOM 758 O O . SER A 1 101 ? -23.688 -16.812 10.961 1 28.66 101 SER A O 1
ATOM 760 N N . VAL A 1 102 ? -23.25 -15.016 12.086 1 28.12 102 VAL A N 1
ATOM 761 C CA . VAL A 1 102 ? -24.203 -14.234 11.297 1 28.12 102 VAL A CA 1
ATOM 762 C C . VAL A 1 102 ? -23.578 -13.883 9.945 1 28.12 102 VAL A C 1
ATOM 764 O O . VAL A 1 102 ? -22.344 -13.852 9.812 1 28.12 102 VAL A O 1
ATOM 767 N N . GLY A 1 103 ? -24.297 -13.469 8.781 1 31.22 103 GLY A N 1
ATOM 768 C CA . GLY A 1 103 ? -24.516 -13.242 7.363 1 31.22 103 GLY A CA 1
ATOM 769 C C . GLY A 1 103 ? -23.516 -12.281 6.754 1 31.22 103 GLY A C 1
ATOM 770 O O . GLY A 1 103 ? -23.688 -11.859 5.605 1 31.22 103 GLY A O 1
ATOM 771 N N . THR A 1 104 ? -22.969 -11.328 7.52 1 34.38 104 THR A N 1
ATOM 772 C CA . THR A 1 104 ? -22.328 -10.344 6.652 1 34.38 104 THR A CA 1
ATOM 773 C C . THR A 1 104 ? -21.141 -10.961 5.922 1 34.38 104 THR A C 1
ATOM 775 O O . THR A 1 104 ? -20.422 -11.789 6.48 1 34.38 104 THR A O 1
ATOM 778 N N . GLN A 1 105 ? -21.281 -11.273 4.715 1 34.91 105 GLN A N 1
ATOM 779 C CA . GLN A 1 105 ? -20.266 -11.641 3.742 1 34.91 105 GLN A CA 1
ATOM 780 C C . GLN A 1 105 ? -18.984 -10.836 3.951 1 34.91 105 GLN A C 1
ATOM 782 O O . GLN A 1 105 ? -18.969 -9.625 3.732 1 34.91 105 GLN A O 1
ATOM 787 N N . GLY A 1 106 ? -18.375 -10.805 5 1 40.09 106 GLY A N 1
ATOM 788 C CA . GLY A 1 106 ? -17.062 -10.219 5.238 1 40.09 106 GLY A CA 1
ATOM 789 C C . GLY A 1 106 ? -16.188 -10.188 4 1 40.09 106 GLY A C 1
ATOM 790 O O . GLY A 1 106 ? -15.617 -11.203 3.615 1 40.09 106 GLY A O 1
ATOM 791 N N . ILE A 1 107 ? -16.5 -9.422 3.057 1 46.69 107 ILE A N 1
ATOM 792 C CA . ILE A 1 107 ? -15.773 -9.297 1.797 1 46.69 107 ILE A CA 1
ATOM 793 C C . ILE A 1 107 ? -14.289 -9.07 2.072 1 46.69 107 ILE A C 1
ATOM 795 O O . ILE A 1 107 ? -13.453 -9.242 1.183 1 46.69 107 ILE A O 1
ATOM 799 N N . GLY A 1 108 ? -13.867 -9.094 3.293 1 58.59 108 GLY A N 1
ATOM 800 C CA . GLY A 1 108 ? -12.469 -8.992 3.688 1 58.59 108 GLY A CA 1
ATOM 801 C C . GLY A 1 108 ? -11.789 -7.746 3.15 1 58.59 108 GLY A C 1
ATOM 802 O O . GLY A 1 108 ? -12.422 -6.93 2.475 1 58.59 108 GLY A O 1
ATOM 803 N N . LEU A 1 109 ? -10.68 -7.363 3.455 1 65.75 109 LEU A N 1
ATOM 804 C CA . LEU A 1 109 ? -9.898 -6.188 3.084 1 65.75 109 LEU A CA 1
ATOM 805 C C . LEU A 1 109 ? -9.758 -6.086 1.568 1 65.75 109 LEU A C 1
ATOM 807 O O . LEU A 1 109 ? -9.641 -4.988 1.023 1 65.75 109 LEU A O 1
ATOM 811 N N . GLY A 1 110 ? -9.852 -7.266 0.926 1 65.88 110 GLY A N 1
ATOM 812 C CA . GLY A 1 110 ? -9.812 -7.246 -0.527 1 65.88 110 GLY A CA 1
ATOM 813 C C . GLY A 1 110 ? -11.008 -6.547 -1.146 1 65.88 110 GLY A C 1
ATOM 814 O O . GLY A 1 110 ? -10.859 -5.781 -2.098 1 65.88 110 GLY A O 1
ATOM 815 N N . ALA A 1 111 ? -12.094 -6.844 -0.573 1 69.06 111 ALA A N 1
ATOM 816 C CA . ALA A 1 111 ? -13.312 -6.199 -1.058 1 69.06 111 ALA A CA 1
ATOM 817 C C . ALA A 1 111 ? -13.281 -4.695 -0.788 1 69.06 111 ALA A C 1
ATOM 819 O O . ALA A 1 111 ? -13.734 -3.9 -1.617 1 69.06 111 ALA A O 1
ATOM 820 N N . ILE A 1 112 ? -12.734 -4.332 0.34 1 82.12 112 ILE A N 1
ATOM 821 C CA . ILE A 1 112 ? -12.617 -2.92 0.699 1 82.12 112 ILE A CA 1
ATOM 822 C C . ILE A 1 112 ? -11.703 -2.209 -0.296 1 82.12 112 ILE A C 1
ATOM 824 O O . ILE A 1 112 ? -12.039 -1.132 -0.795 1 82.12 112 ILE A O 1
ATOM 828 N N . GLU A 1 113 ? -10.633 -2.855 -0.597 1 78.75 113 GLU A N 1
ATOM 829 C CA . GLU A 1 113 ? -9.672 -2.295 -1.54 1 78.75 113 GLU A CA 1
ATOM 830 C C . GLU A 1 113 ? -10.305 -2.07 -2.91 1 78.75 113 GLU A C 1
ATOM 832 O O . GLU A 1 113 ? -10.047 -1.057 -3.561 1 78.75 113 GLU A O 1
ATOM 837 N N . ARG A 1 114 ? -11.18 -2.9 -3.305 1 73.88 114 ARG A N 1
ATOM 838 C CA . ARG A 1 114 ? -11.812 -2.812 -4.617 1 73.88 114 ARG A CA 1
ATOM 839 C C . ARG A 1 114 ? -12.859 -1.703 -4.648 1 73.88 114 ARG A C 1
ATOM 841 O O . ARG A 1 114 ? -13.141 -1.142 -5.707 1 73.88 114 ARG A O 1
ATOM 848 N N . GLN A 1 115 ? -13.367 -1.458 -3.508 1 83.75 115 GLN A N 1
ATOM 849 C CA . GLN A 1 115 ? -14.461 -0.497 -3.443 1 83.75 115 GLN A CA 1
ATOM 850 C C . GLN A 1 115 ? -13.938 0.926 -3.281 1 83.75 115 GLN A C 1
ATOM 852 O O . GLN A 1 115 ? -14.602 1.888 -3.664 1 83.75 115 GLN A O 1
ATOM 857 N N . ALA A 1 116 ? -12.727 1.037 -2.73 1 90.56 116 ALA A N 1
ATOM 858 C CA . ALA A 1 116 ? -12.195 2.365 -2.432 1 90.56 116 ALA A CA 1
ATOM 859 C C . ALA A 1 116 ? -11.336 2.881 -3.58 1 90.56 116 ALA A C 1
ATOM 861 O O . ALA A 1 116 ? -10.734 2.094 -4.316 1 90.56 116 ALA A O 1
ATOM 862 N N . ASP A 1 117 ? -11.305 4.199 -3.76 1 89.75 117 ASP A N 1
ATOM 863 C CA . ASP A 1 117 ? -10.422 4.801 -4.754 1 89.75 117 ASP A CA 1
ATOM 864 C C . ASP A 1 117 ? -8.984 4.859 -4.25 1 89.75 117 ASP A C 1
ATOM 866 O O . ASP A 1 117 ? -8.039 4.812 -5.039 1 89.75 117 ASP A O 1
ATOM 870 N N . VAL A 1 118 ? -8.828 5.043 -2.996 1 90.81 118 VAL A N 1
ATOM 871 C CA . VAL A 1 118 ? -7.547 4.973 -2.311 1 90.81 118 VAL A CA 1
ATOM 872 C C . VAL A 1 118 ? -7.633 3.994 -1.142 1 90.81 118 VAL A C 1
ATOM 874 O O . VAL A 1 118 ? -8.602 4.012 -0.381 1 90.81 118 VAL A O 1
ATOM 877 N N . PHE A 1 119 ? -6.754 3.148 -1.093 1 89.94 119 PHE A N 1
ATOM 878 C CA . PHE A 1 119 ? -6.66 2.168 -0.019 1 89.94 119 PHE A CA 1
ATOM 879 C C . PHE A 1 119 ? -5.219 2.01 0.445 1 89.94 119 PHE A C 1
ATOM 881 O O . PHE A 1 119 ? -4.301 1.945 -0.375 1 89.94 119 PHE A O 1
ATOM 888 N N . ASP A 1 120 ? -4.996 2.043 1.734 1 91 120 ASP A N 1
ATOM 889 C CA . ASP A 1 120 ? -3.695 1.747 2.326 1 91 120 ASP A CA 1
ATOM 890 C C . ASP A 1 120 ? -3.848 1.224 3.752 1 91 120 ASP A C 1
ATOM 892 O O . ASP A 1 120 ? -4.871 1.453 4.398 1 91 120 ASP A O 1
ATOM 896 N N . VAL A 1 121 ? -2.859 0.47 4.211 1 89.81 121 VAL A N 1
ATOM 897 C CA . VAL A 1 121 ? -2.998 -0.194 5.504 1 89.81 121 VAL A CA 1
ATOM 898 C C . VAL A 1 121 ? -1.633 -0.314 6.172 1 89.81 121 VAL A C 1
ATOM 900 O O . VAL A 1 121 ? -0.622 -0.537 5.504 1 89.81 121 VAL A O 1
ATOM 903 N N . HIS A 1 122 ? -1.603 -0.091 7.418 1 91.81 122 HIS A N 1
ATOM 904 C CA . HIS A 1 122 ? -0.458 -0.395 8.266 1 91.81 122 HIS A CA 1
ATOM 905 C C . HIS A 1 122 ? -0.867 -1.27 9.453 1 91.81 122 HIS A C 1
ATOM 907 O O . HIS A 1 122 ? -1.823 -0.952 10.164 1 91.81 122 HIS A O 1
ATOM 913 N N . VAL A 1 123 ? -0.221 -2.404 9.57 1 86.38 123 VAL A N 1
ATOM 914 C CA . VAL A 1 123 ? -0.462 -3.316 10.68 1 86.38 123 VAL A CA 1
ATOM 915 C C . VAL A 1 123 ? 0.855 -3.627 11.391 1 86.38 123 VAL A C 1
ATOM 917 O O . VAL A 1 123 ? 1.862 -3.92 10.742 1 86.38 123 VAL A O 1
ATOM 920 N N . ASP A 1 124 ? 0.834 -3.525 12.711 1 84.62 124 ASP A N 1
ATOM 921 C CA . ASP A 1 124 ? 1.967 -3.938 13.531 1 84.62 124 ASP A CA 1
ATOM 922 C C . ASP A 1 124 ? 1.496 -4.473 14.883 1 84.62 124 ASP A C 1
ATOM 924 O O . ASP A 1 124 ? 0.32 -4.805 15.047 1 84.62 124 ASP A O 1
ATOM 928 N N . GLY A 1 125 ? 2.393 -4.805 15.734 1 83 125 GLY A N 1
ATOM 929 C CA . GLY A 1 125 ? 2.047 -5.367 17.031 1 83 125 GLY A CA 1
ATOM 930 C C . GLY A 1 125 ? 1.175 -4.449 17.859 1 83 125 GLY A C 1
ATOM 931 O O . GLY A 1 125 ? 0.567 -4.883 18.844 1 83 125 GLY A O 1
ATOM 932 N N . ARG A 1 126 ? 1.076 -3.176 17.453 1 90.06 126 ARG A N 1
ATOM 933 C CA . ARG A 1 126 ? 0.319 -2.201 18.234 1 90.06 126 ARG A CA 1
ATOM 934 C C . ARG A 1 126 ? -1.106 -2.068 17.719 1 90.06 126 ARG A C 1
ATOM 936 O O . ARG A 1 126 ? -1.959 -1.462 18.375 1 90.06 126 ARG A O 1
ATOM 943 N N . GLY A 1 127 ? -1.368 -2.605 16.578 1 92.44 127 GLY A N 1
ATOM 944 C CA . GLY A 1 127 ? -2.703 -2.531 16 1 92.44 127 GLY A CA 1
ATOM 945 C C . GLY A 1 127 ? -2.695 -2.281 14.508 1 92.44 127 GLY A C 1
ATOM 946 O O . GLY A 1 127 ? -1.731 -2.623 13.82 1 92.44 127 GLY A O 1
ATOM 947 N N . ALA A 1 128 ? -3.877 -1.769 14.023 1 92.06 128 ALA A N 1
ATOM 948 C CA . ALA A 1 128 ? -4.016 -1.577 12.586 1 92.06 128 ALA A CA 1
ATOM 949 C C . ALA A 1 128 ? -4.629 -0.216 12.266 1 92.06 128 ALA A C 1
ATOM 951 O O . ALA A 1 128 ? -5.449 0.295 13.031 1 92.06 128 ALA A O 1
ATOM 952 N N . VAL A 1 129 ? -4.16 0.347 11.203 1 96.19 129 VAL A N 1
ATOM 953 C CA . VAL A 1 129 ? -4.738 1.543 10.602 1 96.19 129 VAL A CA 1
ATOM 954 C C . VAL A 1 129 ? -5.059 1.279 9.133 1 96.19 129 VAL A C 1
ATOM 956 O O . VAL A 1 129 ? -4.172 0.921 8.352 1 96.19 129 VAL A O 1
ATOM 959 N N . VAL A 1 130 ? -6.352 1.448 8.758 1 94 130 VAL A N 1
ATOM 960 C CA . VAL A 1 130 ? -6.789 1.179 7.395 1 94 130 VAL A CA 1
ATOM 961 C C . VAL A 1 130 ? -7.414 2.436 6.797 1 94 130 VAL A C 1
ATOM 963 O O . VAL A 1 130 ? -8.43 2.934 7.297 1 94 130 VAL A O 1
ATOM 966 N N . LEU A 1 131 ? -6.82 2.885 5.688 1 97 131 LEU A N 1
ATOM 967 C CA . LEU A 1 131 ? -7.285 4.086 5.004 1 97 131 LEU A CA 1
ATOM 968 C C . LEU A 1 131 ? -8.141 3.723 3.793 1 97 131 LEU A C 1
ATOM 970 O O . LEU A 1 131 ? -7.766 2.854 3.002 1 97 131 LEU A O 1
ATOM 974 N N . THR A 1 132 ? -9.281 4.41 3.688 1 96.19 132 THR A N 1
ATOM 975 C CA . THR A 1 132 ? -10.055 4.395 2.453 1 96.19 132 THR A CA 1
ATOM 976 C C . THR A 1 132 ? -10.508 5.801 2.078 1 96.19 132 THR A C 1
ATOM 978 O O . THR A 1 132 ? -10.898 6.586 2.943 1 96.19 132 THR A O 1
ATOM 981 N N . ARG A 1 133 ? -10.352 6.137 0.797 1 96.31 133 ARG A N 1
ATOM 982 C CA . ARG A 1 133 ? -10.906 7.379 0.265 1 96.31 133 ARG A CA 1
ATOM 983 C C . ARG A 1 133 ? -11.812 7.105 -0.929 1 96.31 133 ARG A C 1
ATOM 985 O O . ARG A 1 133 ? -11.594 6.152 -1.679 1 96.31 133 ARG A O 1
ATOM 992 N N . PHE A 1 134 ? -12.781 7.938 -1.082 1 94.62 134 PHE A N 1
ATOM 993 C CA . PHE A 1 134 ? -13.75 7.859 -2.168 1 94.62 134 PHE A CA 1
ATOM 994 C C . PHE A 1 134 ? -13.914 9.211 -2.844 1 94.62 134 PHE A C 1
ATOM 996 O O . PHE A 1 134 ? -14.062 10.234 -2.17 1 94.62 134 PHE A O 1
ATOM 1003 N N . PHE A 1 135 ? -13.852 9.188 -4.172 1 92.25 135 PHE A N 1
ATOM 1004 C CA . PHE A 1 135 ? -14.047 10.398 -4.961 1 92.25 135 PHE A CA 1
ATOM 1005 C C . PHE A 1 135 ? -15.406 10.391 -5.641 1 92.25 135 PHE A C 1
ATOM 1007 O O . PHE A 1 135 ? -15.883 9.344 -6.082 1 92.25 135 PHE A O 1
ATOM 1014 N N . PRO A 1 136 ? -15.938 11.516 -5.695 1 87.75 136 PRO A N 1
ATOM 1015 C CA . PRO A 1 136 ? -17.156 11.555 -6.512 1 87.75 136 PRO A CA 1
ATOM 1016 C C . PRO A 1 136 ? -16.875 11.297 -7.992 1 87.75 136 PRO A C 1
ATOM 1018 O O . PRO A 1 136 ? -15.812 11.648 -8.492 1 87.75 136 PRO A O 1
ATOM 1021 N N . ARG A 1 137 ? -17.656 10.57 -8.719 1 77.94 137 ARG A N 1
ATOM 1022 C CA . ARG A 1 137 ? -17.484 10.18 -10.117 1 77.94 137 ARG A CA 1
ATOM 1023 C C . ARG A 1 137 ? -17.234 11.398 -11 1 77.94 137 ARG A C 1
ATOM 1025 O O . ARG A 1 137 ? -16.547 11.312 -12.016 1 77.94 137 ARG A O 1
ATOM 1032 N N . ASN A 1 138 ? -17.797 12.5 -10.68 1 71.31 138 ASN A N 1
ATOM 1033 C CA . ASN A 1 138 ? -17.672 13.68 -11.523 1 71.31 138 ASN A CA 1
ATOM 1034 C C . ASN A 1 138 ? -16.328 14.375 -11.32 1 71.31 138 ASN A C 1
ATOM 1036 O O . ASN A 1 138 ? -16.016 15.344 -12.016 1 71.31 138 ASN A O 1
ATOM 1040 N N . CYS A 1 139 ? -15.656 13.922 -10.398 1 64.5 139 CYS A N 1
ATOM 1041 C CA . CYS A 1 139 ? -14.367 14.539 -10.117 1 64.5 139 CYS A CA 1
ATOM 1042 C C . CYS A 1 139 ? -13.219 13.594 -10.453 1 64.5 139 CYS A C 1
ATOM 1044 O O . CYS A 1 139 ? -13.031 12.578 -9.781 1 64.5 139 CYS A O 1
ATOM 1046 N N . LYS A 1 140 ? -12.828 13.555 -11.711 1 61.97 140 LYS A N 1
ATOM 1047 C CA . LYS A 1 140 ? -11.656 12.766 -12.078 1 61.97 140 LYS A CA 1
ATOM 1048 C C . LYS A 1 140 ? -10.398 13.312 -11.414 1 61.97 140 LYS A C 1
ATOM 1050 O O . LYS A 1 140 ? -9.688 14.141 -12 1 61.97 140 LYS A O 1
ATOM 1055 N N . THR A 1 141 ? -10.391 13.391 -10.086 1 63.81 141 THR A N 1
ATOM 1056 C CA . THR A 1 141 ? -9.203 14.023 -9.508 1 63.81 141 THR A CA 1
ATOM 1057 C C . THR A 1 141 ? -8.219 12.969 -9.008 1 63.81 141 THR A C 1
ATOM 1059 O O . THR A 1 141 ? -8.617 11.844 -8.695 1 63.81 141 THR A O 1
ATOM 1062 N N . ARG A 1 142 ? -6.98 13.336 -9.117 1 76.88 142 ARG A N 1
ATOM 1063 C CA . ARG A 1 142 ? -5.898 12.57 -8.5 1 76.88 142 ARG A CA 1
ATOM 1064 C C . ARG A 1 142 ? -5.883 12.758 -6.988 1 76.88 142 ARG A C 1
ATOM 1066 O O . ARG A 1 142 ? -6.371 13.766 -6.477 1 76.88 142 ARG A O 1
ATOM 1073 N N . ASP A 1 143 ? -5.543 11.805 -6.328 1 88.88 143 ASP A N 1
ATOM 1074 C CA . ASP A 1 143 ? -5.453 11.875 -4.875 1 88.88 143 ASP A CA 1
ATOM 1075 C C . ASP A 1 143 ? -4.422 12.914 -4.438 1 88.88 143 ASP A C 1
ATOM 1077 O O . ASP A 1 143 ? -3.354 13.031 -5.043 1 88.88 143 ASP A O 1
ATOM 1081 N N . LEU A 1 144 ? -4.801 13.695 -3.516 1 91.19 144 LEU A N 1
ATOM 1082 C CA . LEU A 1 144 ? -3.867 14.57 -2.816 1 91.19 144 LEU A CA 1
ATOM 1083 C C . LEU A 1 144 ? -3.221 13.844 -1.641 1 91.19 144 LEU A C 1
ATOM 1085 O O . LEU A 1 144 ? -3.902 13.484 -0.68 1 91.19 144 LEU A O 1
ATOM 1089 N N . ARG A 1 145 ? -1.953 13.656 -1.681 1 92.69 145 ARG A N 1
ATOM 1090 C C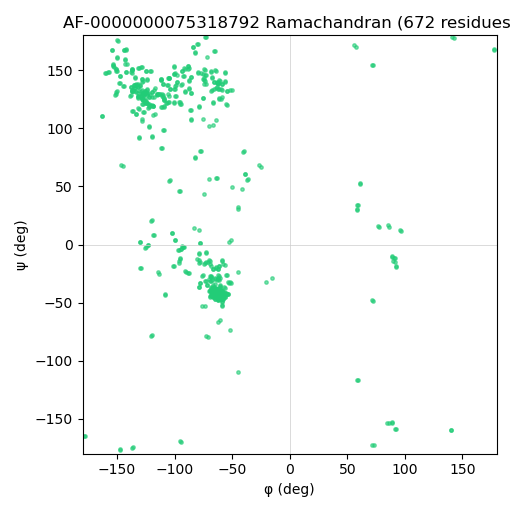A . ARG A 1 145 ? -1.258 12.844 -0.688 1 92.69 145 ARG A CA 1
ATOM 1091 C C . ARG A 1 145 ? -0.969 13.648 0.575 1 92.69 145 ARG A C 1
ATOM 1093 O O . ARG A 1 145 ? 0.186 13.969 0.864 1 92.69 145 ARG A O 1
ATOM 1100 N N . ILE A 1 146 ? -1.991 13.836 1.285 1 95.56 146 ILE A N 1
ATOM 1101 C CA . ILE A 1 146 ? -1.953 14.508 2.58 1 95.56 146 ILE A CA 1
ATOM 1102 C C . ILE A 1 146 ? -2.715 13.672 3.613 1 95.56 146 ILE A C 1
ATOM 1104 O O . ILE A 1 146 ? -3.568 12.859 3.256 1 95.56 146 ILE A O 1
ATOM 1108 N N . GLY A 1 147 ? -2.336 13.797 4.812 1 97.56 147 GLY A N 1
ATOM 1109 C CA . GLY A 1 147 ? -3.051 13.234 5.945 1 97.56 147 GLY A CA 1
ATOM 1110 C C . GLY A 1 147 ? -3.271 14.227 7.07 1 97.56 147 GLY A C 1
ATOM 1111 O O . GLY A 1 147 ? -2.391 15.031 7.375 1 97.56 147 GLY A O 1
ATOM 1112 N N . ILE A 1 148 ? -4.484 14.227 7.602 1 97.81 148 ILE A N 1
ATOM 1113 C CA . ILE A 1 148 ? -4.801 15.125 8.711 1 97.81 148 ILE A CA 1
ATOM 1114 C C . ILE A 1 148 ? -5.555 14.359 9.797 1 97.81 148 ILE A C 1
ATOM 1116 O O . ILE A 1 148 ? -6.398 13.516 9.492 1 97.81 148 ILE A O 1
ATOM 1120 N N . ASN A 1 149 ? -5.148 14.508 10.953 1 97.44 149 ASN A N 1
ATOM 1121 C CA . ASN A 1 149 ? -5.852 14.078 12.156 1 97.44 149 ASN A CA 1
ATOM 1122 C C . ASN A 1 149 ? -6 15.219 13.156 1 97.44 149 ASN A C 1
ATOM 1124 O O . ASN A 1 149 ? -5 15.734 13.664 1 97.44 149 ASN A O 1
ATOM 1128 N N . GLN A 1 150 ? -7.188 15.633 13.383 1 97.62 150 GLN A N 1
ATOM 1129 C CA . GLN A 1 150 ? -7.449 16.719 14.32 1 97.62 150 GLN A CA 1
ATOM 1130 C C . GLN A 1 150 ? -8.516 16.312 15.336 1 97.62 150 GLN A C 1
ATOM 1132 O O . GLN A 1 150 ? -9.625 15.93 14.969 1 97.62 150 GLN A O 1
ATOM 1137 N N . HIS A 1 151 ? -8.195 16.438 16.547 1 96.06 151 HIS A N 1
ATOM 1138 C CA . HIS A 1 151 ? -9.078 16.094 17.656 1 96.06 151 HIS A CA 1
ATOM 1139 C C . HIS A 1 151 ? -9.109 17.203 18.703 1 96.06 151 HIS A C 1
ATOM 1141 O O . HIS A 1 151 ? -8.07 17.797 19.016 1 96.06 151 HIS A O 1
ATOM 1147 N N . SER A 1 152 ? -10.32 17.469 19.172 1 95.5 152 SER A N 1
ATOM 1148 C CA . SER A 1 152 ? -10.445 18.406 20.281 1 95.5 152 SER A CA 1
ATOM 1149 C C . SER A 1 152 ? -10.336 17.703 21.625 1 95.5 152 SER A C 1
ATOM 1151 O O . SER A 1 152 ? -10.633 16.5 21.719 1 95.5 152 SER A O 1
ATOM 1153 N N . LEU A 1 153 ? -9.922 18.422 22.547 1 91.75 153 LEU A N 1
ATOM 1154 C CA . LEU A 1 153 ? -9.844 17.859 23.891 1 91.75 153 LEU A CA 1
ATOM 1155 C C . LEU A 1 153 ? -11.219 17.438 24.391 1 91.75 153 LEU A C 1
ATOM 1157 O O . LEU A 1 153 ? -12.172 18.219 24.344 1 91.75 153 LEU A O 1
ATOM 1161 N N . HIS A 1 154 ? -11.375 16.234 24.797 1 89.94 154 HIS A N 1
ATOM 1162 C CA . HIS A 1 154 ? -12.594 15.68 25.391 1 89.94 154 HIS A CA 1
ATOM 1163 C C . HIS A 1 154 ? -13.773 15.805 24.438 1 89.94 154 HIS A C 1
ATOM 1165 O O . HIS A 1 154 ? -14.883 16.125 24.859 1 89.94 154 HIS A O 1
ATOM 1171 N N . ASP A 1 155 ? -13.469 15.758 23.188 1 89.06 155 ASP A N 1
ATOM 1172 C CA . ASP A 1 155 ? -14.5 15.805 22.156 1 89.06 155 ASP A CA 1
ATOM 1173 C C . ASP A 1 155 ? -15.32 17.078 22.266 1 89.06 155 ASP A C 1
ATOM 1175 O O . ASP A 1 155 ? -16.547 17.062 22.062 1 89.06 155 ASP A O 1
ATOM 1179 N N . ASP A 1 156 ? -14.641 18.141 22.672 1 90.19 156 ASP A N 1
ATOM 1180 C CA . ASP A 1 156 ? -15.258 19.453 22.688 1 90.19 156 ASP A CA 1
ATOM 1181 C C . ASP A 1 156 ? -15.664 19.891 21.266 1 90.19 156 ASP A C 1
ATOM 1183 O O . ASP A 1 156 ? -14.93 19.641 20.312 1 90.19 156 ASP A O 1
ATOM 1187 N N . PRO A 1 157 ? -16.797 20.484 21.125 1 91.12 157 PRO A N 1
ATOM 1188 C CA . PRO A 1 157 ? -17.188 20.969 19.797 1 91.12 157 PRO A CA 1
ATOM 1189 C C . PRO A 1 157 ? -16.234 22.047 19.266 1 91.12 157 PRO A C 1
ATOM 1191 O O . PRO A 1 157 ? -16.109 22.203 18.047 1 91.12 157 PRO A O 1
ATOM 1194 N N . ALA A 1 158 ? -15.68 22.75 20.234 1 94.44 158 ALA A N 1
ATOM 1195 C CA . ALA A 1 158 ? -14.703 23.75 19.828 1 94.44 158 ALA A CA 1
ATOM 1196 C C . ALA A 1 158 ? -13.281 23.203 19.891 1 94.44 158 ALA A C 1
ATOM 1198 O O . ALA A 1 158 ? -12.938 22.453 20.797 1 94.44 158 ALA A O 1
ATOM 1199 N N . CYS A 1 159 ? -12.539 23.484 18.938 1 96.06 159 CYS A N 1
ATOM 1200 C CA . CYS A 1 159 ? -11.133 23.094 18.875 1 96.06 159 CYS A CA 1
ATOM 1201 C C . CYS A 1 159 ? -10.234 24.312 18.734 1 96.06 159 CYS A C 1
ATOM 1203 O O . CYS A 1 159 ? -10.445 25.141 17.844 1 96.06 159 CYS A O 1
ATOM 1205 N N . GLY A 1 160 ? -9.258 24.406 19.562 1 96.81 160 GLY A N 1
ATOM 1206 C CA . GLY A 1 160 ? -8.328 25.531 19.5 1 96.81 160 GLY A CA 1
ATOM 1207 C C . GLY A 1 160 ? -7.297 25.375 18.391 1 96.81 160 GLY A C 1
ATOM 1208 O O . GLY A 1 160 ? -6.602 26.344 18.047 1 96.81 160 GLY A O 1
ATOM 1209 N N . ASP A 1 161 ? -7.152 24.188 17.859 1 97.5 161 ASP A N 1
ATOM 1210 C CA . ASP A 1 161 ? -6.281 23.953 16.719 1 97.5 161 ASP A CA 1
ATOM 1211 C C . ASP A 1 161 ? -7.02 24.188 15.398 1 97.5 161 ASP A C 1
ATOM 1213 O O . ASP A 1 161 ? -8.164 23.75 15.242 1 97.5 161 ASP A O 1
ATOM 1217 N N . VAL A 1 162 ? -6.348 24.891 14.547 1 97.38 162 VAL A N 1
ATOM 1218 C CA . VAL A 1 162 ? -6.879 25.047 13.195 1 97.38 162 VAL A CA 1
ATOM 1219 C C . VAL A 1 162 ? -5.809 24.688 12.172 1 97.38 162 VAL A C 1
ATOM 1221 O O . VAL A 1 162 ? -4.613 24.844 12.422 1 97.38 162 VAL A O 1
ATOM 1224 N N . TRP A 1 163 ? -6.195 24.062 11.109 1 98.06 163 TRP A N 1
ATOM 1225 C CA . TRP A 1 163 ? -5.32 23.812 9.969 1 98.06 163 TRP A CA 1
ATOM 1226 C C . TRP A 1 163 ? -5.965 24.266 8.664 1 98.06 163 TRP A C 1
ATOM 1228 O O . TRP A 1 163 ? -7.188 24.406 8.586 1 98.06 163 TRP A O 1
ATOM 1238 N N . SER A 1 164 ? -5.203 24.609 7.727 1 98 164 SER A N 1
ATOM 1239 C CA . SER A 1 164 ? -5.641 24.984 6.387 1 98 164 SER A CA 1
ATOM 1240 C C . SER A 1 164 ? -4.582 24.641 5.344 1 98 164 SER A C 1
ATOM 1242 O O . SER A 1 164 ? -3.393 24.578 5.656 1 98 164 SER A O 1
ATOM 1244 N N . LEU A 1 165 ? -5.047 24.344 4.156 1 97.62 165 LEU A N 1
ATOM 1245 C CA . LEU A 1 165 ? -4.133 23.938 3.09 1 97.62 165 LEU A CA 1
ATOM 1246 C C . LEU A 1 165 ? -4.621 24.453 1.737 1 97.62 165 LEU A C 1
ATOM 1248 O O . LEU A 1 165 ? -5.816 24.391 1.441 1 97.62 165 LEU A O 1
ATOM 1252 N N . ALA A 1 166 ? -3.719 24.969 0.934 1 97.25 166 ALA A N 1
ATOM 1253 C CA . ALA A 1 166 ? -4.012 25.453 -0.415 1 97.25 166 ALA A CA 1
ATOM 1254 C C . ALA A 1 166 ? -3.027 24.875 -1.428 1 97.25 166 ALA A C 1
ATOM 1256 O O . ALA A 1 166 ? -1.835 24.75 -1.14 1 97.25 166 ALA A O 1
ATOM 1257 N N . VAL A 1 167 ? -3.543 24.469 -2.533 1 95.44 167 VAL A N 1
ATOM 1258 C CA . VAL A 1 167 ? -2.723 24.016 -3.654 1 95.44 167 VAL A CA 1
ATOM 1259 C C . VAL A 1 167 ? -3.033 24.859 -4.891 1 95.44 167 VAL A C 1
ATOM 1261 O O . VAL A 1 167 ? -4.199 25.031 -5.25 1 95.44 167 VAL A O 1
ATOM 1264 N N . HIS A 1 168 ? -2.07 25.391 -5.469 1 94.06 168 HIS A N 1
ATOM 1265 C CA . HIS A 1 168 ? -2.148 26.109 -6.734 1 94.06 168 HIS A CA 1
ATOM 1266 C C . HIS A 1 168 ? -1.033 25.688 -7.684 1 94.06 168 HIS A C 1
ATOM 1268 O O . HIS A 1 168 ? 0.14 25.984 -7.441 1 94.06 168 HIS A O 1
ATOM 1274 N N . GLY A 1 169 ? -1.427 25.031 -8.758 1 89.69 169 GLY A N 1
ATOM 1275 C CA . GLY A 1 169 ? -0.395 24.469 -9.617 1 89.69 169 GLY A CA 1
ATOM 1276 C C . GLY A 1 169 ? 0.519 23.5 -8.898 1 89.69 169 GLY A C 1
ATOM 1277 O O . GLY A 1 169 ? 0.054 22.5 -8.328 1 89.69 169 GLY A O 1
ATOM 1278 N N . GLU A 1 170 ? 1.798 23.891 -8.844 1 92.19 170 GLU A N 1
ATOM 1279 C CA . GLU A 1 170 ? 2.787 23.016 -8.227 1 92.19 170 GLU A CA 1
ATOM 1280 C C . GLU A 1 170 ? 3.137 23.484 -6.812 1 92.19 170 GLU A C 1
ATOM 1282 O O . GLU A 1 170 ? 4.09 22.984 -6.207 1 92.19 170 GLU A O 1
ATOM 1287 N N . GLN A 1 171 ? 2.383 24.391 -6.383 1 95.94 171 GLN A N 1
ATOM 1288 C CA . GLN A 1 171 ? 2.678 24.969 -5.07 1 95.94 171 GLN A CA 1
ATOM 1289 C C . GLN A 1 171 ? 1.689 24.453 -4.02 1 95.94 171 GLN A C 1
ATOM 1291 O O . GLN A 1 171 ? 0.501 24.297 -4.305 1 95.94 171 GLN A O 1
ATOM 1296 N N . ILE A 1 172 ? 2.199 24.25 -2.844 1 97.06 172 ILE A N 1
ATOM 1297 C CA . ILE A 1 172 ? 1.386 23.891 -1.688 1 97.06 172 ILE A CA 1
ATOM 1298 C C . ILE A 1 172 ? 1.688 24.828 -0.524 1 97.06 172 ILE A C 1
ATOM 1300 O O . ILE A 1 172 ? 2.852 25.109 -0.238 1 97.06 172 ILE A O 1
ATOM 1304 N N . SER A 1 173 ? 0.687 25.391 0.062 1 98.25 173 SER A N 1
ATOM 1305 C CA . SER A 1 173 ? 0.7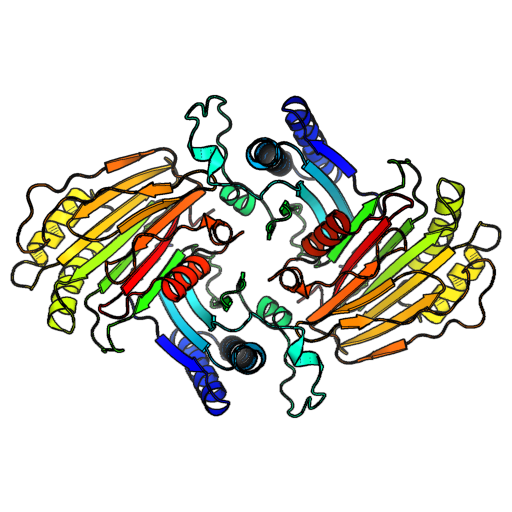75 26.156 1.295 1 98.25 173 SER A CA 1
ATOM 1306 C C . SER A 1 173 ? -0.076 25.547 2.398 1 98.25 173 SER A C 1
ATOM 1308 O O . SER A 1 173 ? -1.216 25.141 2.158 1 98.25 173 SER A O 1
ATOM 1310 N N . ALA A 1 174 ? 0.496 25.375 3.568 1 98.44 174 ALA A N 1
ATOM 1311 C CA . ALA A 1 174 ? -0.24 24.766 4.668 1 98.44 174 ALA A CA 1
ATOM 1312 C C . ALA A 1 174 ? 0.012 25.5 5.98 1 98.44 174 ALA A C 1
ATOM 1314 O O . ALA A 1 174 ? 1.091 26.062 6.188 1 98.44 174 ALA A O 1
ATOM 1315 N N . LEU A 1 175 ? -1 25.438 6.852 1 98.56 175 LEU A N 1
ATOM 1316 C CA . LEU A 1 175 ? -1.004 26.188 8.102 1 98.56 175 LEU A CA 1
ATOM 1317 C C . LEU A 1 175 ? -1.521 25.328 9.25 1 98.56 175 LEU A C 1
ATOM 1319 O O . LEU A 1 175 ? -2.492 24.594 9.086 1 98.56 175 LEU A O 1
ATOM 1323 N N . ILE A 1 176 ? -0.827 25.406 10.359 1 98.56 176 ILE A N 1
ATOM 1324 C CA . ILE A 1 176 ? -1.397 24.984 11.633 1 98.56 176 ILE A CA 1
ATOM 1325 C C . ILE A 1 176 ? -1.321 26.125 12.641 1 98.56 176 ILE A C 1
ATOM 1327 O O . ILE A 1 176 ? -0.295 26.797 12.742 1 98.56 176 ILE A O 1
ATOM 1331 N N . ILE A 1 177 ? -2.408 26.359 13.312 1 98.5 177 ILE A N 1
ATOM 1332 C CA . ILE A 1 177 ? -2.457 27.312 14.422 1 98.5 177 ILE A CA 1
ATOM 1333 C C . ILE A 1 177 ? -2.961 26.594 15.68 1 98.5 177 ILE A C 1
ATOM 1335 O O . ILE A 1 177 ? -3.949 25.859 15.633 1 98.5 177 ILE A O 1
ATOM 1339 N N . ASP A 1 178 ? -2.279 26.75 16.734 1 98.25 178 ASP A N 1
ATOM 1340 C CA . ASP A 1 178 ? -2.691 26.297 18.062 1 98.25 178 ASP A CA 1
ATOM 1341 C C . ASP A 1 178 ? -3.055 27.469 18.953 1 98.25 178 ASP A C 1
ATOM 1343 O O . ASP A 1 178 ? -2.178 28.109 19.547 1 98.25 178 ASP A O 1
ATOM 1347 N N . GLY A 1 179 ? -4.363 27.734 19.047 1 97.69 179 GLY A N 1
ATOM 1348 C CA . GLY A 1 179 ? -4.805 28.812 19.938 1 97.69 179 GLY A CA 1
ATOM 1349 C C . GLY A 1 179 ? -4.488 28.547 21.391 1 97.69 179 GLY A C 1
ATOM 1350 O O . GLY A 1 179 ? -4.598 27.422 21.859 1 97.69 179 GLY A O 1
ATOM 1351 N N . LEU A 1 180 ? -4.07 29.625 22.078 1 95.69 180 LEU A N 1
ATOM 1352 C CA . LEU A 1 180 ? -3.703 29.469 23.484 1 95.69 180 LEU A CA 1
ATOM 1353 C C . LEU A 1 180 ? -4.883 28.953 24.297 1 95.69 180 LEU A C 1
ATOM 1355 O O . LEU A 1 180 ? -5.977 29.516 24.234 1 95.69 180 LEU A O 1
ATOM 1359 N N . GLY A 1 181 ? -4.578 27.875 24.953 1 91.25 181 GLY A N 1
ATOM 1360 C CA . GLY A 1 181 ? -5.645 27.25 25.703 1 91.25 181 GLY A CA 1
ATOM 1361 C C . GLY A 1 181 ? -6.48 26.297 24.875 1 91.25 181 GLY A C 1
ATOM 1362 O O . GLY A 1 181 ? -5.965 25.609 23.984 1 91.25 181 GLY A O 1
ATOM 1363 N N . HIS A 1 182 ? -7.766 26.125 25.312 1 89.94 182 HIS A N 1
ATOM 1364 C CA . HIS A 1 182 ? -8.711 25.281 24.594 1 89.94 182 HIS A CA 1
ATOM 1365 C C . HIS A 1 182 ? -10.117 25.859 24.641 1 89.94 182 HIS A C 1
ATOM 1367 O O . HIS A 1 182 ? -10.367 26.844 25.328 1 89.94 182 HIS A O 1
ATOM 1373 N N . GLY A 1 183 ? -10.938 25.25 23.781 1 91.56 183 GLY A N 1
ATOM 1374 C CA . GLY A 1 183 ? -12.32 25.703 23.797 1 91.56 183 GLY A CA 1
ATOM 1375 C C . GLY A 1 183 ? -12.602 26.812 22.812 1 91.56 183 GLY A C 1
ATOM 1376 O O . GLY A 1 183 ? -11.883 26.969 21.828 1 91.56 183 GLY A O 1
ATOM 1377 N N . GLU A 1 184 ? -13.633 27.516 23.062 1 95.06 184 GLU A N 1
ATOM 1378 C CA . GLU A 1 184 ? -14.18 28.469 22.109 1 95.06 184 GLU A CA 1
ATOM 1379 C C . GLU A 1 184 ? -13.242 29.656 21.906 1 95.06 184 GLU A C 1
ATOM 1381 O O . GLU A 1 184 ? -13.039 30.109 20.766 1 95.06 184 GLU A O 1
ATOM 1386 N N . ASP A 1 185 ? -12.688 30.188 22.969 1 96.12 185 ASP A N 1
ATOM 1387 C CA . ASP A 1 185 ? -11.812 31.359 22.875 1 96.12 185 ASP A CA 1
ATOM 1388 C C . ASP A 1 185 ? -10.555 31.031 22.062 1 96.12 185 ASP A C 1
ATOM 1390 O O . ASP A 1 185 ? -10.094 31.844 21.266 1 96.12 185 ASP A O 1
ATOM 1394 N N . ALA A 1 186 ? -10.031 29.844 22.328 1 96.19 186 ALA A N 1
ATOM 1395 C CA . ALA A 1 186 ? -8.867 29.406 21.562 1 96.19 186 ALA A CA 1
ATOM 1396 C C . ALA A 1 186 ? -9.219 29.234 20.078 1 96.19 186 ALA A C 1
ATOM 1398 O O . ALA A 1 186 ? -8.422 29.578 19.203 1 96.19 186 ALA A O 1
ATOM 1399 N N . GLU A 1 187 ? -10.352 28.703 19.797 1 97.12 187 GLU A N 1
ATOM 1400 C CA . GLU A 1 187 ? -10.812 28.516 18.438 1 97.12 187 GLU A CA 1
ATOM 1401 C C . GLU A 1 187 ? -10.953 29.859 17.703 1 97.12 187 GLU A C 1
ATOM 1403 O O . GLU A 1 187 ? -10.539 29.984 16.547 1 97.12 187 GLU A O 1
ATOM 1408 N N . VAL A 1 188 ? -11.578 30.812 18.391 1 97.56 188 VAL A N 1
ATOM 1409 C CA . VAL A 1 188 ? -11.766 32.125 17.828 1 97.56 188 VAL A CA 1
ATOM 1410 C C . VAL A 1 188 ? -10.414 32.719 17.422 1 97.56 188 VAL A C 1
ATOM 1412 O O . VAL A 1 188 ? -10.273 33.281 16.344 1 97.56 188 VAL A O 1
ATOM 1415 N N . ALA A 1 189 ? -9.461 32.594 18.281 1 97.88 189 ALA A N 1
ATOM 1416 C CA . ALA A 1 189 ? -8.117 33.094 18 1 97.88 189 ALA A CA 1
ATOM 1417 C C . ALA A 1 189 ? -7.527 32.438 16.75 1 97.88 189 ALA A C 1
ATOM 1419 O O . ALA A 1 189 ? -7.07 33.125 15.844 1 97.88 189 ALA A O 1
ATOM 1420 N N . ALA A 1 190 ? -7.559 31.141 16.734 1 97.81 190 ALA A N 1
ATOM 1421 C CA . ALA A 1 190 ? -6.973 30.391 15.633 1 97.81 190 ALA A CA 1
ATOM 1422 C C . ALA A 1 190 ? -7.695 30.688 14.328 1 97.81 190 ALA A C 1
ATOM 1424 O O . ALA A 1 190 ? -7.059 30.828 13.281 1 97.81 190 ALA A O 1
ATOM 1425 N N . ARG A 1 191 ? -9.008 30.797 14.359 1 97.69 191 ARG A N 1
ATOM 1426 C CA . ARG A 1 191 ? -9.805 31.047 13.164 1 97.69 191 ARG A CA 1
ATOM 1427 C C . ARG A 1 191 ? -9.516 32.438 12.594 1 97.69 191 ARG A C 1
ATOM 1429 O O . ARG A 1 191 ? -9.547 32.625 11.375 1 97.69 191 ARG A O 1
ATOM 1436 N N . ALA A 1 192 ? -9.258 33.375 13.445 1 98.12 192 ALA A N 1
ATOM 1437 C CA . ALA A 1 192 ? -8.891 34.688 12.984 1 98.12 192 ALA A CA 1
ATOM 1438 C C . ALA A 1 192 ? -7.637 34.656 12.117 1 98.12 192 ALA A C 1
ATOM 1440 O O . ALA A 1 192 ? -7.555 35.344 11.094 1 98.12 192 ALA A O 1
ATOM 1441 N N . GLY A 1 193 ? -6.691 33.906 12.539 1 98 193 GLY A N 1
ATOM 1442 C CA . GLY A 1 193 ? -5.488 33.719 11.742 1 98 193 GLY A CA 1
ATOM 1443 C C . GLY A 1 193 ? -5.738 32.969 10.445 1 98 193 GLY A C 1
ATOM 1444 O O . GLY A 1 193 ? -5.191 33.312 9.398 1 98 193 GLY A O 1
ATOM 1445 N N . GLU A 1 194 ? -6.531 31.938 10.516 1 97.81 194 GLU A N 1
ATOM 1446 C CA . GLU A 1 194 ? -6.852 31.125 9.352 1 97.81 194 GLU A CA 1
ATOM 1447 C C . GLU A 1 194 ? -7.461 31.969 8.234 1 97.81 194 GLU A C 1
ATOM 1449 O O . GLU A 1 194 ? -7.156 31.75 7.059 1 97.81 194 GLU A O 1
ATOM 1454 N N . VAL A 1 195 ? -8.367 32.875 8.555 1 97.25 195 VAL A N 1
ATOM 1455 C CA . VAL A 1 195 ? -9.039 33.719 7.586 1 97.25 195 VAL A CA 1
ATOM 1456 C C . VAL A 1 195 ? -8.008 34.469 6.758 1 97.25 195 VAL A C 1
ATOM 1458 O O . VAL A 1 195 ? -8.141 34.594 5.539 1 97.25 195 VAL A O 1
ATOM 1461 N N . GLU A 1 196 ? -7.004 34.969 7.414 1 97.38 196 GLU A N 1
ATOM 1462 C CA . GLU A 1 196 ? -5.957 35.719 6.723 1 97.38 196 GLU A CA 1
ATOM 1463 C C . GLU A 1 196 ? -5.145 34.812 5.805 1 97.38 196 GLU A C 1
ATOM 1465 O O . GLU A 1 196 ? -4.766 35.219 4.703 1 97.38 196 GLU A O 1
ATOM 1470 N N . PHE A 1 197 ? -4.859 33.625 6.246 1 97.69 197 PHE A N 1
ATOM 1471 C CA . PHE A 1 197 ? -4.16 32.656 5.414 1 97.69 197 PHE A CA 1
ATOM 1472 C C . PHE A 1 197 ? -4.949 32.344 4.148 1 97.69 197 PHE A C 1
ATOM 1474 O O . PHE A 1 197 ? -4.387 32.312 3.051 1 97.69 197 PHE A O 1
ATOM 1481 N N . ILE A 1 198 ? -6.199 32.125 4.293 1 95.88 198 ILE A N 1
ATOM 1482 C CA . ILE A 1 198 ? -7.062 31.734 3.189 1 95.88 198 ILE A CA 1
ATOM 1483 C C . ILE A 1 198 ? -7.102 32.844 2.141 1 95.88 198 ILE A C 1
ATOM 1485 O O . ILE A 1 198 ? -7.164 32.562 0.94 1 95.88 198 ILE A O 1
ATOM 1489 N N . ARG A 1 199 ? -6.957 34.031 2.562 1 95.88 199 ARG A N 1
ATOM 1490 C CA . ARG A 1 199 ? -7.012 35.188 1.662 1 95.88 199 ARG A CA 1
ATOM 1491 C C . ARG A 1 199 ? -5.797 35.219 0.742 1 95.88 199 ARG A C 1
ATOM 1493 O O . ARG A 1 199 ? -5.906 35.594 -0.428 1 95.88 199 ARG A O 1
ATOM 1500 N N . GLN A 1 200 ? -4.613 34.844 1.335 1 96.5 200 GLN A N 1
ATOM 1501 C CA . GLN A 1 200 ? -3.389 34.938 0.545 1 96.5 200 GLN A CA 1
ATOM 1502 C C . GLN A 1 200 ? -2.414 33.844 0.914 1 96.5 200 GLN A C 1
ATOM 1504 O O . GLN A 1 200 ? -1.303 34.094 1.374 1 96.5 200 GLN A O 1
ATOM 1509 N N . PRO A 1 201 ? -2.75 32.656 0.596 1 96.5 201 PRO A N 1
ATOM 1510 C CA . PRO A 1 201 ? -1.949 31.531 1.076 1 96.5 201 PRO A CA 1
ATOM 1511 C C . PRO A 1 201 ? -0.574 31.453 0.417 1 96.5 201 PRO A C 1
ATOM 1513 O O . PRO A 1 201 ? 0.33 30.797 0.936 1 96.5 201 PRO A O 1
ATOM 1516 N N . PHE A 1 202 ? -0.378 32.219 -0.689 1 97 202 PHE A N 1
ATOM 1517 C CA . PHE A 1 202 ? 0.875 32.062 -1.416 1 97 202 PHE A CA 1
ATOM 1518 C C . PHE A 1 202 ? 1.672 33.344 -1.426 1 97 202 PHE A C 1
ATOM 1520 O O . PHE A 1 202 ? 2.662 33.469 -2.15 1 97 202 PHE A O 1
ATOM 1527 N N . ASP A 1 203 ? 1.207 34.312 -0.656 1 97.12 203 ASP A N 1
ATOM 1528 C CA . ASP A 1 203 ? 2.066 35.469 -0.392 1 97.12 203 ASP A CA 1
ATOM 1529 C C . ASP A 1 203 ? 3.297 35.062 0.417 1 97.12 203 ASP A C 1
ATOM 1531 O O . ASP A 1 203 ? 3.381 33.938 0.899 1 97.12 203 ASP A O 1
ATOM 1535 N N . ARG A 1 204 ? 4.266 35.969 0.464 1 96.12 204 ARG A N 1
ATOM 1536 C CA . ARG A 1 204 ? 5.449 35.656 1.259 1 96.12 204 ARG A CA 1
ATOM 1537 C C . ARG A 1 204 ? 5.059 35.188 2.662 1 96.12 204 ARG A C 1
ATOM 1539 O O . ARG A 1 204 ? 4.242 35.844 3.324 1 96.12 204 ARG A O 1
ATOM 1546 N N . ALA A 1 205 ? 5.629 34.125 3.125 1 95.62 205 ALA A N 1
ATOM 1547 C CA . ALA A 1 205 ? 5.23 33.469 4.367 1 95.62 205 ALA A CA 1
ATOM 1548 C C . ALA A 1 205 ? 5.285 34.438 5.543 1 95.62 205 ALA A C 1
ATOM 1550 O O . ALA A 1 205 ? 4.383 34.469 6.383 1 95.62 205 ALA A O 1
ATOM 1551 N N . GLU A 1 206 ? 6.309 35.219 5.574 1 95 206 GLU A N 1
ATOM 1552 C CA . GLU A 1 206 ? 6.48 36.219 6.641 1 95 206 GLU A CA 1
ATOM 1553 C C . GLU A 1 206 ? 5.352 37.219 6.629 1 95 206 GLU A C 1
ATOM 1555 O O . GLU A 1 206 ? 4.879 37.656 7.688 1 95 206 GLU A O 1
ATOM 1560 N N . HIS A 1 207 ? 4.98 37.625 5.449 1 95.44 207 HIS A N 1
ATOM 1561 C CA . HIS A 1 207 ? 3.896 38.562 5.309 1 95.44 207 HIS A CA 1
ATOM 1562 C C . HIS A 1 207 ? 2.568 38 5.773 1 95.44 207 HIS A C 1
ATOM 1564 O O . HIS A 1 207 ? 1.788 38.656 6.449 1 95.44 207 HIS A O 1
ATOM 1570 N N . VAL A 1 208 ? 2.291 36.75 5.383 1 96.75 208 VAL A N 1
ATOM 1571 C CA . VAL A 1 208 ? 1.069 36.094 5.805 1 96.75 208 VAL A CA 1
ATOM 1572 C C . VAL A 1 208 ? 1.011 36.031 7.328 1 96.75 208 VAL A C 1
ATOM 1574 O O . VAL A 1 208 ? -0.026 36.312 7.93 1 96.75 208 VAL A O 1
ATOM 1577 N N . LEU A 1 209 ? 2.143 35.75 7.945 1 96.06 209 LEU A N 1
ATOM 1578 C CA . LEU A 1 209 ? 2.195 35.625 9.398 1 96.06 209 LEU A CA 1
ATOM 1579 C C . LEU A 1 209 ? 1.96 36.969 10.062 1 96.06 209 LEU A C 1
ATOM 1581 O O . LEU A 1 209 ? 1.333 37.062 11.125 1 96.06 209 LEU A O 1
ATOM 1585 N N . GLU A 1 210 ? 2.473 38 9.438 1 95.12 210 GLU A N 1
ATOM 1586 C CA . GLU A 1 210 ? 2.258 39.344 9.961 1 95.12 210 GLU A CA 1
ATOM 1587 C C . GLU A 1 210 ? 0.78 39.719 9.914 1 95.12 210 GLU A C 1
ATOM 1589 O O . GLU A 1 210 ? 0.256 40.312 10.852 1 95.12 210 GLU A O 1
ATOM 1594 N N . GLU A 1 211 ? 0.162 39.406 8.812 1 97.06 211 GLU A N 1
ATOM 1595 C CA . GLU A 1 211 ? -1.269 39.688 8.688 1 97.06 211 GLU A CA 1
ATOM 1596 C C . GLU A 1 211 ? -2.068 38.875 9.711 1 97.06 211 GLU A C 1
ATOM 1598 O O . GLU A 1 211 ? -3.045 39.375 10.273 1 97.06 211 GLU A O 1
ATOM 1603 N N . MET A 1 212 ? -1.67 37.656 9.938 1 97.88 212 MET A N 1
ATOM 1604 C CA . MET A 1 212 ? -2.305 36.812 10.953 1 97.88 212 MET A CA 1
ATOM 1605 C C . MET A 1 212 ? -2.146 37.438 12.336 1 97.88 212 MET A C 1
ATOM 1607 O O . MET A 1 212 ? -3.094 37.469 13.125 1 97.88 212 MET A O 1
ATOM 1611 N N . HIS A 1 213 ? -0.917 37.969 12.609 1 97.69 213 HIS A N 1
ATOM 1612 C CA . HIS A 1 213 ? -0.639 38.625 13.891 1 97.69 213 HIS A CA 1
ATOM 1613 C C . HIS A 1 213 ? -1.602 39.781 14.156 1 97.69 213 HIS A C 1
ATOM 1615 O O . HIS A 1 213 ? -2.154 39.875 15.25 1 97.69 213 HIS A O 1
ATOM 1621 N N . HIS A 1 214 ? -1.789 40.5 13.133 1 97.44 214 HIS A N 1
ATOM 1622 C CA . HIS A 1 214 ? -2.697 41.656 13.242 1 97.44 214 HIS A CA 1
ATOM 1623 C C . HIS A 1 214 ? -4.137 41.188 13.461 1 97.44 214 HIS A C 1
ATOM 1625 O O . HIS A 1 214 ? -4.848 41.719 14.305 1 97.44 214 HIS A O 1
ATOM 1631 N N . ALA A 1 215 ? -4.543 40.188 12.742 1 98 215 ALA A N 1
ATOM 1632 C CA . ALA A 1 215 ? -5.914 39.688 12.805 1 98 215 ALA A CA 1
ATOM 1633 C C . ALA A 1 215 ? -6.195 39.031 14.148 1 98 215 ALA A C 1
ATOM 1635 O O . ALA A 1 215 ? -7.332 39.031 14.625 1 98 215 ALA A O 1
ATOM 1636 N N . MET A 1 216 ? -5.172 38.5 14.781 1 98.19 216 MET A N 1
ATOM 1637 C CA . MET A 1 216 ? -5.34 37.719 16.016 1 98.19 216 MET A CA 1
ATOM 1638 C C . MET A 1 216 ? -5.184 38.625 17.234 1 98.19 216 MET A C 1
ATOM 1640 O O . MET A 1 216 ? -5.367 38.156 18.359 1 98.19 216 MET A O 1
ATOM 1644 N N . LYS A 1 217 ? -4.883 39.906 16.969 1 97.69 217 LYS A N 1
ATOM 1645 C CA . LYS A 1 217 ? -4.828 40.844 18.094 1 97.69 217 LYS A CA 1
ATOM 1646 C C . LYS A 1 217 ? -6.188 40.969 18.781 1 97.69 217 LYS A C 1
ATOM 1648 O O . LYS A 1 217 ? -7.223 41.031 18.109 1 97.69 217 LYS A O 1
ATOM 1653 N N . GLY A 1 218 ? -6.148 41 20.109 1 96.5 218 GLY A N 1
ATOM 1654 C CA . GLY A 1 218 ? -7.387 41.094 20.859 1 96.5 218 GLY A CA 1
ATOM 1655 C C . GLY A 1 218 ? -7.953 39.719 21.234 1 96.5 218 GLY A C 1
ATOM 1656 O O . GLY A 1 218 ? -8.875 39.625 22.047 1 96.5 218 GLY A O 1
ATOM 1657 N N . THR A 1 219 ? -7.445 38.719 20.594 1 97.5 219 THR A N 1
ATOM 1658 C CA . THR A 1 219 ? -7.816 37.344 20.984 1 97.5 219 THR A CA 1
ATOM 1659 C C . THR A 1 219 ? -6.797 36.75 21.953 1 97.5 219 THR A C 1
ATOM 1661 O O . THR A 1 219 ? -5.914 37.469 22.438 1 97.5 219 THR A O 1
ATOM 1664 N N . ARG A 1 220 ? -6.883 35.469 22.203 1 96.94 220 ARG A N 1
ATOM 1665 C CA . ARG A 1 220 ? -5.934 34.781 23.078 1 96.94 220 ARG A CA 1
ATOM 1666 C C . ARG A 1 220 ? -4.586 34.594 22.391 1 96.94 220 ARG A C 1
ATOM 1668 O O . ARG A 1 220 ? -3.584 34.312 23.047 1 96.94 220 ARG A O 1
ATOM 1675 N N . GLY A 1 221 ? -4.625 34.75 21.078 1 98.12 221 GLY A N 1
ATOM 1676 C CA . GLY A 1 221 ? -3.422 34.438 20.328 1 98.12 221 GLY A CA 1
ATOM 1677 C C . GLY A 1 221 ? -3.158 32.938 20.234 1 98.12 221 GLY A C 1
ATOM 1678 O O . GLY A 1 221 ? -4.027 32.125 20.547 1 98.12 221 GLY A O 1
ATOM 1679 N N . GLY A 1 222 ? -1.926 32.625 19.656 1 98.19 222 GLY A N 1
ATOM 1680 C CA . GLY A 1 222 ? -1.604 31.203 19.531 1 98.19 222 GLY A CA 1
ATOM 1681 C C . GLY A 1 222 ? -0.281 30.953 18.828 1 98.19 222 GLY A C 1
ATOM 1682 O O . GLY A 1 222 ? 0.353 31.875 18.344 1 98.19 222 GLY A O 1
ATOM 1683 N N . ALA A 1 223 ? 0.176 29.734 18.922 1 98.25 223 ALA A N 1
ATOM 1684 C CA . ALA A 1 223 ? 1.307 29.266 18.125 1 98.25 223 ALA A CA 1
ATOM 1685 C C . ALA A 1 223 ? 0.89 29.016 16.672 1 98.25 223 ALA A C 1
ATOM 1687 O O . ALA A 1 223 ? -0.25 28.625 16.406 1 98.25 223 ALA A O 1
ATOM 1688 N N . ALA A 1 224 ? 1.807 29.25 15.758 1 98.44 224 ALA A N 1
ATOM 1689 C CA . ALA A 1 224 ? 1.474 29.078 14.352 1 98.44 224 ALA A CA 1
ATOM 1690 C C . ALA A 1 224 ? 2.688 28.609 13.555 1 98.44 224 ALA A C 1
ATOM 1692 O O . ALA A 1 224 ? 3.824 28.969 13.875 1 98.44 224 ALA A O 1
ATOM 1693 N N . ALA A 1 225 ? 2.453 27.797 12.594 1 98.38 225 ALA A N 1
ATOM 1694 C CA . ALA A 1 225 ? 3.467 27.375 11.625 1 98.38 225 ALA A CA 1
ATOM 1695 C C . ALA A 1 225 ? 2.904 27.359 10.211 1 98.38 225 ALA A C 1
ATOM 1697 O O . ALA A 1 225 ? 1.777 26.906 9.984 1 98.38 225 ALA A O 1
ATOM 1698 N N . LEU A 1 226 ? 3.65 27.922 9.328 1 98.31 226 LEU A N 1
ATOM 1699 C CA . LEU A 1 226 ? 3.291 28.031 7.918 1 98.31 226 LEU A CA 1
ATOM 1700 C C . LEU A 1 226 ? 4.395 27.453 7.039 1 98.31 226 LEU A C 1
ATOM 1702 O O . LEU A 1 226 ? 5.574 27.719 7.258 1 98.31 226 LEU A O 1
ATOM 1706 N N . MET A 1 227 ? 4 26.578 6.109 1 98.25 227 MET A N 1
ATOM 1707 C CA . MET A 1 227 ? 4.953 26.062 5.137 1 98.25 227 MET A CA 1
ATOM 1708 C C . MET A 1 227 ? 4.477 26.312 3.713 1 98.25 227 MET A C 1
ATOM 1710 O O . MET A 1 227 ? 3.277 26.281 3.438 1 98.25 227 MET A O 1
ATOM 1714 N N . GLN A 1 228 ? 5.375 26.641 2.818 1 98.38 228 GLN A N 1
ATOM 1715 C CA . GLN A 1 228 ? 5.141 26.812 1.388 1 98.38 228 GLN A CA 1
ATOM 1716 C C . GLN A 1 228 ? 6.129 25.984 0.568 1 98.38 228 GLN A C 1
ATOM 1718 O O . GLN A 1 228 ? 7.344 26.156 0.686 1 98.38 228 GLN A O 1
ATOM 1723 N N . PHE A 1 229 ? 5.574 25.141 -0.19 1 97.62 229 PHE A N 1
ATOM 1724 C CA . PHE A 1 229 ? 6.352 24.203 -1 1 97.62 229 PHE A CA 1
ATOM 1725 C C . PHE A 1 229 ? 6.098 24.438 -2.484 1 97.62 229 PHE A C 1
ATOM 1727 O O . PHE A 1 229 ? 4.965 24.688 -2.896 1 97.62 229 PHE A O 1
ATOM 1734 N N . ASP A 1 230 ? 7.188 24.484 -3.238 1 96.44 230 ASP A N 1
ATOM 1735 C CA . ASP A 1 230 ? 7.137 24.547 -4.695 1 96.44 230 ASP A CA 1
ATOM 1736 C C . ASP A 1 230 ? 7.777 23.312 -5.328 1 96.44 230 ASP A C 1
ATOM 1738 O O . ASP A 1 230 ? 9 23.172 -5.312 1 96.44 230 ASP A O 1
ATOM 1742 N N . ALA A 1 231 ? 6.965 22.547 -5.926 1 92.5 231 ALA A N 1
ATOM 1743 C CA . ALA A 1 231 ? 7.434 21.281 -6.469 1 92.5 231 ALA A CA 1
ATOM 1744 C C . ALA A 1 231 ? 8.383 21.5 -7.641 1 92.5 231 ALA A C 1
ATOM 1746 O O . ALA A 1 231 ? 9.258 20.672 -7.906 1 92.5 231 ALA A O 1
ATOM 1747 N N . ALA A 1 232 ? 8.211 22.516 -8.383 1 92.56 232 ALA A N 1
ATOM 1748 C CA . ALA A 1 232 ? 9.07 22.812 -9.523 1 92.56 232 ALA A CA 1
ATOM 1749 C C . ALA A 1 232 ? 10.508 23.062 -9.078 1 92.56 232 ALA A C 1
ATOM 1751 O O . ALA A 1 232 ? 11.453 22.531 -9.672 1 92.56 232 ALA A O 1
ATOM 1752 N N . SER A 1 233 ? 10.656 23.812 -8.062 1 93.81 233 SER A N 1
ATOM 1753 C CA . SER A 1 233 ? 12 24.141 -7.582 1 93.81 233 SER A CA 1
ATOM 1754 C C . SER A 1 233 ? 12.477 23.125 -6.543 1 93.81 233 SER A C 1
ATOM 1756 O O . SER A 1 233 ? 13.68 23.031 -6.281 1 93.81 233 SER A O 1
ATOM 1758 N N . GLY A 1 234 ? 11.492 22.469 -5.91 1 93.81 234 GLY A N 1
ATOM 1759 C CA . GLY A 1 234 ? 11.812 21.609 -4.789 1 93.81 234 GLY A CA 1
ATOM 1760 C C . GLY A 1 234 ? 12.094 22.359 -3.506 1 93.81 234 GLY A C 1
ATOM 1761 O O . GLY A 1 234 ? 12.688 21.812 -2.576 1 93.81 234 GLY A O 1
ATOM 1762 N N . GLY A 1 235 ? 11.711 23.562 -3.531 1 96.56 235 GLY A N 1
ATOM 1763 C CA . GLY A 1 235 ? 11.984 24.406 -2.379 1 96.56 235 GLY A CA 1
ATOM 1764 C C . GLY A 1 235 ? 10.859 24.422 -1.364 1 96.56 235 GLY A C 1
ATOM 1765 O O . GLY A 1 235 ? 9.688 24.375 -1.733 1 96.56 235 GLY A O 1
ATOM 1766 N N . LEU A 1 236 ? 11.266 24.516 -0.075 1 97.62 236 LEU A N 1
ATOM 1767 C CA . LEU A 1 236 ? 10.32 24.641 1.032 1 97.62 236 LEU A CA 1
ATOM 1768 C C . LEU A 1 236 ? 10.672 25.828 1.911 1 97.62 236 LEU A C 1
ATOM 1770 O O . LEU A 1 236 ? 11.828 26.016 2.301 1 97.62 236 LEU A O 1
ATOM 1774 N N . ARG A 1 237 ? 9.727 26.656 2.045 1 97.81 237 ARG A N 1
ATOM 1775 C CA . ARG A 1 237 ? 9.82 27.766 2.994 1 97.81 237 ARG A CA 1
ATOM 1776 C C . ARG A 1 237 ? 8.969 27.5 4.23 1 97.81 237 ARG A C 1
ATOM 1778 O O . ARG A 1 237 ? 7.785 27.172 4.113 1 97.81 237 ARG A O 1
ATOM 1785 N N . PHE A 1 238 ? 9.625 27.641 5.402 1 98.06 238 PHE A N 1
ATOM 1786 C CA . PHE A 1 238 ? 8.93 27.359 6.652 1 98.06 238 PHE A CA 1
ATOM 1787 C C . PHE A 1 238 ? 9.07 28.516 7.629 1 98.06 238 PHE A C 1
ATOM 1789 O O . PHE A 1 238 ? 10.172 29.047 7.812 1 98.06 238 PHE A O 1
ATOM 1796 N N . VAL A 1 239 ? 7.969 28.906 8.219 1 97.62 239 VAL A N 1
ATOM 1797 C CA . VAL A 1 239 ? 7.969 29.906 9.289 1 97.62 239 VAL A CA 1
ATOM 1798 C C . VAL A 1 239 ? 7.121 29.406 10.461 1 97.62 239 VAL A C 1
ATOM 1800 O O . VAL A 1 239 ? 5.969 29.016 10.273 1 97.62 239 VAL A O 1
ATOM 1803 N N . GLY A 1 240 ? 7.727 29.406 11.633 1 97.12 240 GLY A N 1
ATOM 1804 C CA . GLY A 1 240 ? 7.016 28.984 12.828 1 97.12 240 GLY A CA 1
ATOM 1805 C C . GLY A 1 240 ? 7.207 29.906 14.008 1 97.12 240 GLY A C 1
ATOM 1806 O O . GLY A 1 240 ? 8.297 30.453 14.211 1 97.12 240 GLY A O 1
ATOM 1807 N N . ILE A 1 241 ? 6.152 30.172 14.711 1 97.69 241 ILE A N 1
ATOM 1808 C CA . ILE A 1 241 ? 6.16 30.891 15.977 1 97.69 241 ILE A CA 1
ATOM 1809 C C . ILE A 1 241 ? 5.449 30.062 17.047 1 97.69 241 ILE A C 1
ATOM 1811 O O . ILE A 1 241 ? 4.277 29.719 16.891 1 97.69 241 ILE A O 1
ATOM 1815 N N . GLY A 1 242 ? 6.176 29.844 18.141 1 96.38 242 GLY A N 1
ATOM 1816 C CA . GLY A 1 242 ? 5.559 29.078 19.219 1 96.38 242 GLY A CA 1
ATOM 1817 C C . GLY A 1 242 ? 5.766 27.578 19.094 1 96.38 242 GLY A C 1
ATOM 1818 O O . GLY A 1 242 ? 6.762 27.141 18.516 1 96.38 242 GLY A O 1
ATOM 1819 N N . ASN A 1 243 ? 4.848 26.781 19.656 1 95 243 ASN A N 1
ATOM 1820 C CA . ASN A 1 243 ? 5.102 25.375 19.875 1 95 243 ASN A CA 1
ATOM 1821 C C . ASN A 1 243 ? 4.367 24.5 18.859 1 95 243 ASN A C 1
ATOM 1823 O O . ASN A 1 243 ? 3.592 23.625 19.219 1 95 243 ASN A O 1
ATOM 1827 N N . ILE A 1 244 ? 4.562 24.703 17.625 1 97.56 244 ILE A N 1
ATOM 1828 C CA . ILE A 1 244 ? 4.164 23.781 16.562 1 97.56 244 ILE A CA 1
ATOM 1829 C C . ILE A 1 244 ? 5.375 22.984 16.094 1 97.56 244 ILE A C 1
ATOM 1831 O O . ILE A 1 244 ? 6.387 23.562 15.688 1 97.56 244 ILE A O 1
ATOM 1835 N N . GLY A 1 245 ? 5.254 21.719 16.203 1 97.56 245 GLY A N 1
ATOM 1836 C CA . GLY A 1 245 ? 6.328 20.875 15.688 1 97.56 245 GLY A CA 1
ATOM 1837 C C . GLY A 1 245 ? 6.273 20.688 14.18 1 97.56 245 GLY A C 1
ATOM 1838 O O . GLY A 1 245 ? 5.188 20.656 13.594 1 97.56 245 GLY A O 1
ATOM 1839 N N . ALA A 1 246 ? 7.445 20.547 13.57 1 97.94 246 ALA A N 1
ATOM 1840 C CA . ALA A 1 246 ? 7.559 20.266 12.141 1 97.94 246 ALA A CA 1
ATOM 1841 C C . ALA A 1 246 ? 8.82 19.453 11.844 1 97.94 246 ALA A C 1
ATOM 1843 O O . ALA A 1 246 ? 9.898 19.75 12.352 1 97.94 246 ALA A O 1
ATOM 1844 N N . THR A 1 247 ? 8.633 18.422 11.078 1 96.81 247 THR A N 1
ATOM 1845 C CA . THR A 1 247 ? 9.75 17.547 10.758 1 96.81 247 THR A CA 1
ATOM 1846 C C . THR A 1 247 ? 9.711 17.125 9.289 1 96.81 247 THR A C 1
ATOM 1848 O O . THR A 1 247 ? 8.664 16.688 8.797 1 96.81 247 THR A O 1
ATOM 1851 N N . LEU A 1 248 ? 10.797 17.312 8.633 1 95.06 248 LEU A N 1
ATOM 1852 C CA . LEU A 1 248 ? 10.992 16.75 7.293 1 95.06 248 LEU A CA 1
ATOM 1853 C C . LEU A 1 248 ? 11.633 15.367 7.367 1 95.06 248 LEU A C 1
ATOM 1855 O O . LEU A 1 248 ? 12.625 15.18 8.07 1 95.06 248 LEU A O 1
ATOM 1859 N N . LEU A 1 249 ? 10.984 14.484 6.609 1 92.19 249 LEU A N 1
ATOM 1860 C CA . LEU A 1 249 ? 11.422 13.102 6.719 1 92.19 249 LEU A CA 1
ATOM 1861 C C . LEU A 1 249 ? 11.719 12.516 5.344 1 92.19 249 LEU A C 1
ATOM 1863 O O . LEU A 1 249 ? 11.008 12.797 4.375 1 92.19 249 LEU A O 1
ATOM 1867 N N . ASP A 1 250 ? 12.758 11.75 5.281 1 84.81 250 ASP A N 1
ATOM 1868 C CA . ASP A 1 250 ? 12.984 10.805 4.188 1 84.81 250 ASP A CA 1
ATOM 1869 C C . ASP A 1 250 ? 13.469 9.461 4.711 1 84.81 250 ASP A C 1
ATOM 1871 O O . ASP A 1 250 ? 13.375 9.18 5.91 1 84.81 250 ASP A O 1
ATOM 1875 N N . GLU A 1 251 ? 13.797 8.602 3.855 1 73.94 251 GLU A N 1
ATOM 1876 C CA . GLU A 1 251 ? 14.133 7.234 4.238 1 73.94 251 GLU A CA 1
ATOM 1877 C C . GLU A 1 251 ? 15.383 7.203 5.113 1 73.94 251 GLU A C 1
ATOM 1879 O O . GLU A 1 251 ? 15.578 6.273 5.902 1 73.94 251 GLU A O 1
ATOM 1884 N N . GLU A 1 252 ? 16.141 8.266 5.031 1 72.56 252 GLU A N 1
ATOM 1885 C CA . GLU A 1 252 ? 17.453 8.242 5.676 1 72.56 252 GLU A CA 1
ATOM 1886 C C . GLU A 1 252 ? 17.469 9.125 6.918 1 72.56 252 GLU A C 1
ATOM 1888 O O . GLU A 1 252 ? 18.031 8.75 7.945 1 72.56 252 GLU A O 1
ATOM 1893 N N . LYS A 1 253 ? 16.875 10.273 6.766 1 78.75 253 LYS A N 1
ATOM 1894 C CA . LYS A 1 253 ? 17.078 11.266 7.812 1 78.75 253 LYS A CA 1
ATOM 1895 C C . LYS A 1 253 ? 15.773 11.969 8.172 1 78.75 253 LYS A C 1
ATOM 1897 O O . LYS A 1 253 ? 14.852 12.016 7.355 1 78.75 253 LYS A O 1
ATOM 1902 N N . ASN A 1 254 ? 15.773 12.367 9.469 1 88.62 254 ASN A N 1
ATOM 1903 C CA . ASN A 1 254 ? 14.758 13.281 9.984 1 88.62 254 ASN A CA 1
ATOM 1904 C C . ASN A 1 254 ? 15.352 14.648 10.32 1 88.62 254 ASN A C 1
ATOM 1906 O O . ASN A 1 254 ? 16.406 14.734 10.945 1 88.62 254 ASN A O 1
ATOM 1910 N N . ARG A 1 255 ? 14.734 15.617 9.82 1 91.75 255 ARG A N 1
ATOM 1911 C CA . ARG A 1 255 ? 15.188 16.969 10.094 1 91.75 255 ARG A CA 1
ATOM 1912 C C . ARG A 1 255 ? 14.07 17.797 10.727 1 91.75 255 ARG A C 1
ATOM 1914 O O . ARG A 1 255 ? 13.039 18.047 10.102 1 91.75 255 ARG A O 1
ATOM 1921 N N . GLY A 1 256 ? 14.32 18.219 11.914 1 94.81 256 GLY A N 1
ATOM 1922 C CA . GLY A 1 256 ? 13.383 19.141 12.555 1 94.81 256 GLY A CA 1
ATOM 1923 C C . GLY A 1 256 ? 13.453 20.547 11.984 1 94.81 256 GLY A C 1
ATOM 1924 O O . GLY A 1 256 ? 14.539 21.047 11.68 1 94.81 256 GLY A O 1
ATOM 1925 N N . LEU A 1 257 ? 12.289 21.156 11.852 1 95.69 257 LEU A N 1
ATOM 1926 C CA . LEU A 1 257 ? 12.227 22.547 11.414 1 95.69 257 LEU A CA 1
ATOM 1927 C C . LEU A 1 257 ? 12.055 23.484 12.602 1 95.69 257 LEU A C 1
ATOM 1929 O O . LEU A 1 257 ? 11.242 23.219 13.492 1 95.69 257 LEU A O 1
ATOM 1933 N N . ALA A 1 258 ? 12.75 24.516 12.578 1 92.31 258 ALA A N 1
ATOM 1934 C CA . ALA A 1 258 ? 12.828 25.391 13.742 1 92.31 258 ALA A CA 1
ATOM 1935 C C . ALA A 1 258 ? 11.672 26.406 13.75 1 92.31 258 ALA A C 1
ATOM 1937 O O . ALA A 1 258 ? 11.25 26.875 12.688 1 92.31 258 ALA A O 1
ATOM 1938 N N . SER A 1 259 ? 11.211 26.688 14.922 1 93.69 259 SER A N 1
ATOM 1939 C CA . SER A 1 259 ? 10.258 27.766 15.164 1 93.69 259 SER A CA 1
ATOM 1940 C C . SER A 1 259 ? 10.812 28.797 16.141 1 93.69 259 SER A C 1
ATOM 1942 O O . SER A 1 259 ? 11.68 28.469 16.969 1 93.69 259 SER A O 1
ATOM 1944 N N . HIS A 1 260 ? 10.43 30.016 16.016 1 94.69 260 HIS A N 1
ATOM 1945 C CA . HIS A 1 260 ? 10.836 31.062 16.938 1 94.69 260 HIS A CA 1
ATOM 1946 C C . HIS A 1 260 ? 9.875 31.156 18.125 1 94.69 260 HIS A C 1
ATOM 1948 O O . HIS A 1 260 ? 8.688 30.859 17.984 1 94.69 260 HIS A O 1
ATOM 1954 N N . PRO A 1 261 ? 10.453 31.609 19.25 1 95.06 261 PRO A N 1
ATOM 1955 C CA . PRO A 1 261 ? 9.555 31.812 20.391 1 95.06 261 PRO A CA 1
ATOM 1956 C C . PRO A 1 261 ? 8.578 32.969 20.172 1 95.06 261 PRO A C 1
ATOM 1958 O O . PRO A 1 261 ? 8.906 33.938 19.5 1 95.06 261 PRO A O 1
ATOM 1961 N N . GLY A 1 262 ? 7.43 32.781 20.781 1 96.31 262 GLY A N 1
ATOM 1962 C CA . GLY A 1 262 ? 6.449 33.875 20.719 1 96.31 262 GLY A CA 1
ATOM 1963 C C . GLY A 1 262 ? 5.027 33.375 20.578 1 96.31 262 GLY A C 1
ATOM 1964 O O . GLY A 1 262 ? 4.781 32.156 20.594 1 96.31 262 GLY A O 1
ATOM 1965 N N . ILE A 1 263 ? 4.156 34.375 20.578 1 97.69 263 ILE A N 1
ATOM 1966 C CA . ILE A 1 263 ? 2.729 34.125 20.406 1 97.69 263 ILE A CA 1
ATOM 1967 C C . ILE A 1 263 ? 2.16 35.062 19.344 1 97.69 263 ILE A C 1
ATOM 1969 O O . ILE A 1 263 ? 2.199 36.281 19.5 1 97.69 263 ILE A O 1
ATOM 1973 N N . VAL A 1 264 ? 1.69 34.5 18.297 1 98.19 264 VAL A N 1
ATOM 1974 C CA . VAL A 1 264 ? 1.036 35.281 17.266 1 98.19 264 VAL A CA 1
ATOM 1975 C C . VAL A 1 264 ? -0.228 35.938 17.828 1 98.19 264 VAL A C 1
ATOM 1977 O O . VAL A 1 264 ? -1.027 35.25 18.484 1 98.19 264 VAL A O 1
ATOM 1980 N N . GLY A 1 265 ? -0.459 37.156 17.547 1 97.94 265 GLY A N 1
ATOM 1981 C CA . GLY A 1 265 ? -1.582 37.906 18.109 1 97.94 265 GLY A CA 1
ATOM 1982 C C . GLY A 1 265 ? -1.237 38.656 19.375 1 97.94 265 GLY A C 1
ATOM 1983 O O . GLY A 1 265 ? -1.979 39.531 19.812 1 97.94 265 GLY A O 1
ATOM 1984 N N . LEU A 1 266 ? -0.132 38.281 20.078 1 97.06 266 LEU A N 1
ATOM 1985 C CA . LEU A 1 266 ? 0.308 38.938 21.297 1 97.06 266 LEU A CA 1
ATOM 1986 C C . LEU A 1 266 ? 1.714 39.531 21.125 1 97.06 266 LEU A C 1
ATOM 1988 O O . LEU A 1 266 ? 1.877 40.688 20.828 1 97.06 266 LEU A O 1
ATOM 1992 N N . GLN A 1 267 ? 2.678 38.562 21.219 1 93.94 267 GLN A N 1
ATOM 1993 C CA . GLN A 1 267 ? 4.039 39.062 21.109 1 93.94 267 GLN A CA 1
ATOM 1994 C C . GLN A 1 267 ? 4.98 38 20.547 1 93.94 267 GLN A C 1
ATOM 1996 O O . GLN A 1 267 ? 4.969 36.844 21 1 93.94 267 GLN A O 1
ATOM 2001 N N . PHE A 1 268 ? 5.684 38.5 19.5 1 89.12 268 PHE A N 1
ATOM 2002 C CA . PHE A 1 268 ? 6.867 37.781 19.031 1 89.12 268 PHE A CA 1
ATOM 2003 C C . PHE A 1 268 ? 7.855 38.719 18.375 1 89.12 268 PHE A C 1
ATOM 2005 O O . PHE A 1 268 ? 7.492 39.844 18 1 89.12 268 PHE A O 1
ATOM 2012 N N . ARG A 1 269 ? 9.117 38.406 18.391 1 86.25 269 ARG A N 1
ATOM 2013 C CA . ARG A 1 269 ? 10.148 39.312 17.875 1 86.25 269 ARG A CA 1
ATOM 2014 C C . ARG A 1 269 ? 10.086 39.406 16.359 1 86.25 269 ARG A C 1
ATOM 2016 O O . ARG A 1 269 ? 9.711 40.438 15.82 1 86.25 269 ARG A O 1
ATOM 2023 N N . LYS A 1 270 ? 10.648 38.406 15.648 1 84.94 270 LYS A N 1
ATOM 2024 C CA . LYS A 1 270 ? 10.656 38.438 14.188 1 84.94 270 LYS A CA 1
ATOM 2025 C C . LYS A 1 270 ? 10.258 37.062 13.617 1 84.94 270 LYS A C 1
ATOM 2027 O O . LYS A 1 270 ? 10.664 36.031 14.141 1 84.94 270 LYS A O 1
ATOM 2032 N N . ALA A 1 271 ? 9.43 37.281 12.625 1 86.56 271 ALA A N 1
ATOM 2033 C CA . ALA A 1 271 ? 9.117 36.062 11.859 1 86.56 271 ALA A CA 1
ATOM 2034 C C . ALA A 1 271 ? 10.164 35.812 10.773 1 86.56 271 ALA A C 1
ATOM 2036 O O . ALA A 1 271 ? 10.359 36.656 9.883 1 86.56 271 ALA A O 1
ATOM 2037 N N . GLN A 1 272 ? 10.969 34.844 10.945 1 91.38 272 GLN A N 1
ATOM 2038 C CA . GLN A 1 272 ? 11.969 34.5 9.945 1 91.38 272 GLN A CA 1
ATOM 2039 C C . GLN A 1 272 ? 11.688 33.156 9.32 1 91.38 272 GLN A C 1
ATOM 2041 O O . GLN A 1 272 ? 11.461 32.156 10.031 1 91.38 272 GLN A O 1
ATOM 2046 N N . ALA A 1 273 ? 11.703 33.188 8 1 94.06 273 ALA A N 1
ATOM 2047 C CA . ALA A 1 273 ? 11.477 31.938 7.281 1 94.06 273 ALA A CA 1
ATOM 2048 C C . ALA A 1 273 ? 12.781 31.188 7.078 1 94.06 273 ALA A C 1
ATOM 2050 O O . ALA A 1 273 ? 13.828 31.797 6.855 1 94.06 273 ALA A O 1
ATOM 2051 N N . PHE A 1 274 ? 12.742 29.922 7.199 1 95.38 274 PHE A N 1
ATOM 2052 C CA . PHE A 1 274 ? 13.844 29.031 6.871 1 95.38 274 PHE A CA 1
ATOM 2053 C C . PHE A 1 274 ? 13.586 28.312 5.551 1 95.38 274 PHE A C 1
ATOM 2055 O O . PHE A 1 274 ? 12.492 27.781 5.324 1 95.38 274 PHE A O 1
ATOM 2062 N N . GLU A 1 275 ? 14.625 28.312 4.754 1 96.06 275 GLU A N 1
ATOM 2063 C CA . GLU A 1 275 ? 14.492 27.703 3.434 1 96.06 275 GLU A CA 1
ATOM 2064 C C . GLU A 1 275 ? 15.227 26.375 3.363 1 96.06 275 GLU A C 1
ATOM 2066 O O . GLU A 1 275 ? 16.312 26.219 3.926 1 96.06 275 GLU A O 1
ATOM 2071 N N . HIS A 1 276 ? 14.539 25.453 2.738 1 95.38 276 HIS A N 1
ATOM 2072 C CA . HIS A 1 276 ? 15.102 24.125 2.492 1 95.38 276 HIS A CA 1
ATOM 2073 C C . HIS A 1 276 ? 15 23.75 1.018 1 95.38 276 HIS A C 1
ATOM 2075 O O . HIS A 1 276 ? 13.93 23.859 0.415 1 95.38 276 HIS A O 1
ATOM 2081 N N . ALA A 1 277 ? 16.141 23.312 0.513 1 94.44 277 ALA A N 1
ATOM 2082 C CA . ALA A 1 277 ? 16.172 22.969 -0.908 1 94.44 277 ALA A CA 1
ATOM 2083 C C . ALA A 1 277 ? 16.062 21.453 -1.117 1 94.44 277 ALA A C 1
ATOM 2085 O O . ALA A 1 277 ? 16.344 20.672 -0.204 1 94.44 277 ALA A O 1
ATOM 2086 N N . GLN A 1 278 ? 15.562 21.062 -2.229 1 90.12 278 GLN A N 1
ATOM 2087 C CA . GLN A 1 278 ? 15.555 19.688 -2.713 1 90.12 278 GLN A CA 1
ATOM 2088 C C . GLN A 1 278 ? 14.789 18.766 -1.761 1 90.12 278 GLN A C 1
ATOM 2090 O O . GLN A 1 278 ? 15.297 17.719 -1.354 1 90.12 278 GLN A O 1
ATOM 2095 N N . VAL A 1 279 ? 13.562 19.234 -1.479 1 92.88 279 VAL A N 1
ATOM 2096 C CA . VAL A 1 279 ? 12.805 18.453 -0.508 1 92.88 279 VAL A CA 1
ATOM 2097 C C . VAL A 1 279 ? 11.812 17.547 -1.236 1 92.88 279 VAL A C 1
ATOM 2099 O O . VAL A 1 279 ? 11.016 16.859 -0.602 1 92.88 279 VAL A O 1
ATOM 2102 N N . ASN A 1 280 ? 11.852 17.547 -2.59 1 88.5 280 ASN A N 1
ATOM 2103 C CA . ASN A 1 280 ? 10.945 16.688 -3.346 1 88.5 280 ASN A CA 1
ATOM 2104 C C . ASN A 1 280 ? 11.07 15.227 -2.908 1 88.5 280 ASN A C 1
ATOM 2106 O O . ASN A 1 280 ? 12.172 14.711 -2.736 1 88.5 280 ASN A O 1
ATOM 2110 N N . GLY A 1 281 ? 9.875 14.648 -2.689 1 82.88 281 GLY A N 1
ATOM 2111 C CA . GLY A 1 281 ? 9.867 13.234 -2.34 1 82.88 281 GLY A CA 1
ATOM 2112 C C . GLY A 1 281 ? 9.93 12.992 -0.844 1 82.88 281 GLY A C 1
ATOM 2113 O O . GLY A 1 281 ? 9.672 11.875 -0.381 1 82.88 281 GLY A O 1
ATOM 2114 N N . GLN A 1 282 ? 10.203 14 -0.122 1 90.75 282 GLN A N 1
ATOM 2115 C CA . GLN A 1 282 ? 10.211 13.867 1.331 1 90.75 282 GLN A CA 1
ATOM 2116 C C . GLN A 1 282 ? 8.805 14.008 1.908 1 90.75 282 GLN A C 1
ATOM 2118 O O . GLN A 1 282 ? 7.855 14.281 1.176 1 90.75 282 GLN A O 1
ATOM 2123 N N . LEU A 1 283 ? 8.727 13.688 3.213 1 93.81 283 LEU A N 1
ATOM 2124 C CA . LEU A 1 283 ? 7.496 13.891 3.965 1 93.81 283 LEU A CA 1
ATOM 2125 C C . LEU A 1 283 ? 7.652 15.023 4.973 1 93.81 283 LEU A C 1
ATOM 2127 O O . LEU A 1 283 ? 8.703 15.164 5.602 1 93.81 283 LEU A O 1
ATOM 2131 N N . LEU A 1 284 ? 6.652 15.805 5.047 1 97.38 284 LEU A N 1
ATOM 2132 C CA . LEU A 1 284 ? 6.59 16.812 6.105 1 97.38 284 LEU A CA 1
ATOM 2133 C C . LEU A 1 284 ? 5.516 16.453 7.129 1 97.38 284 LEU A C 1
ATOM 2135 O O . LEU A 1 284 ? 4.371 16.188 6.762 1 97.38 284 LEU A O 1
ATOM 2139 N N . VAL A 1 285 ? 5.898 16.391 8.375 1 98.25 285 VAL A N 1
ATOM 2140 C CA . VAL A 1 285 ? 4.953 16.203 9.469 1 98.25 285 VAL A CA 1
ATOM 2141 C C . VAL A 1 285 ? 4.895 17.484 10.32 1 98.25 285 VAL A C 1
ATOM 2143 O O . VAL A 1 285 ? 5.91 17.922 10.859 1 98.25 285 VAL A O 1
ATOM 2146 N N . MET A 1 286 ? 3.742 18.094 10.383 1 98.56 286 MET A N 1
ATOM 2147 C CA . MET A 1 286 ? 3.469 19.203 11.289 1 98.56 286 MET A CA 1
ATOM 2148 C C . MET A 1 286 ? 2.467 18.797 12.359 1 98.56 286 MET A C 1
ATOM 2150 O O . MET A 1 286 ? 1.507 18.078 12.078 1 98.56 286 MET A O 1
ATOM 2154 N N . TYR A 1 287 ? 2.68 19.297 13.57 1 98.56 287 TYR A N 1
ATOM 2155 C CA . TYR A 1 287 ? 1.768 18.859 14.625 1 98.56 287 TYR A CA 1
ATOM 2156 C C . TYR A 1 287 ? 1.738 19.859 15.766 1 98.56 287 TYR A C 1
ATOM 2158 O O . TYR A 1 287 ? 2.729 20.547 16.016 1 98.56 287 TYR A O 1
ATOM 2166 N N . SER A 1 288 ? 0.616 19.984 16.422 1 97.75 288 SER A N 1
ATOM 2167 C CA . SER A 1 288 ? 0.478 20.812 17.625 1 97.75 288 SER A CA 1
ATOM 2168 C C . SER A 1 288 ? 1.002 20.094 18.859 1 97.75 288 SER A C 1
ATOM 2170 O O . SER A 1 288 ? 1.371 18.922 18.797 1 97.75 288 SER A O 1
ATOM 2172 N N . ASP A 1 289 ? 1.06 20.781 19.922 1 95.56 289 ASP A N 1
ATOM 2173 C CA . ASP A 1 289 ? 1.736 20.266 21.109 1 95.56 289 ASP A CA 1
ATOM 2174 C C . ASP A 1 289 ? 0.866 19.25 21.844 1 95.56 289 ASP A C 1
ATOM 2176 O O . ASP A 1 289 ? 1.283 18.672 22.859 1 95.56 289 ASP A O 1
ATOM 2180 N N . GLY A 1 290 ? -0.301 18.953 21.359 1 96.75 290 GLY A N 1
ATOM 2181 C CA . GLY A 1 290 ? -1.067 17.828 21.859 1 96.75 290 GLY A CA 1
ATOM 2182 C C . GLY A 1 290 ? -0.454 16.484 21.516 1 96.75 290 GLY A C 1
ATOM 2183 O O . GLY A 1 290 ? -0.814 15.461 22.094 1 96.75 290 GLY A O 1
ATOM 2184 N N . LEU A 1 291 ? 0.418 16.453 20.562 1 97.44 291 LEU A N 1
ATOM 2185 C CA . LEU A 1 291 ? 1.174 15.258 20.188 1 97.44 291 LEU A CA 1
ATOM 2186 C C . LEU A 1 291 ? 2.559 15.273 20.828 1 97.44 291 LEU A C 1
ATOM 2188 O O . LEU A 1 291 ? 3.227 16.312 20.859 1 97.44 291 LEU A O 1
ATOM 2192 N N . GLN A 1 292 ? 2.945 14.117 21.266 1 96.38 292 GLN A N 1
ATOM 2193 C CA . GLN A 1 292 ? 4.312 14 21.766 1 96.38 292 GLN A CA 1
ATOM 2194 C C . GLN A 1 292 ? 5.324 14.234 20.641 1 96.38 292 GLN A C 1
ATOM 2196 O O . GLN A 1 292 ? 5.086 13.859 19.5 1 96.38 292 GLN A O 1
ATOM 2201 N N . SER A 1 293 ? 6.508 14.766 21 1 92.56 293 SER A N 1
ATOM 2202 C CA . SER A 1 293 ? 7.469 15.156 19.969 1 92.56 293 SER A CA 1
ATOM 2203 C C . SER A 1 293 ? 8.5 14.055 19.734 1 92.56 293 SER A C 1
ATOM 2205 O O . SER A 1 293 ? 9.219 14.078 18.734 1 92.56 293 SER A O 1
ATOM 2207 N N . ARG A 1 294 ? 8.594 13.109 20.594 1 91.5 294 ARG A N 1
ATOM 2208 C CA . ARG A 1 294 ? 9.68 12.141 20.5 1 91.5 294 ARG A CA 1
ATOM 2209 C C . ARG A 1 294 ? 9.219 10.883 19.766 1 91.5 294 ARG A C 1
ATOM 2211 O O . ARG A 1 294 ? 9.469 9.766 20.234 1 91.5 294 ARG A O 1
ATOM 2218 N N . TRP A 1 295 ? 8.547 11.031 18.672 1 93.44 295 TRP A N 1
ATOM 2219 C CA . TRP A 1 295 ? 8.211 9.898 17.812 1 93.44 295 TRP A CA 1
ATOM 2220 C C . TRP A 1 295 ? 9.281 9.68 16.75 1 93.44 295 TRP A C 1
ATOM 2222 O O . TRP A 1 295 ? 9.984 10.617 16.375 1 93.44 295 TRP A O 1
ATOM 2232 N N . ASN A 1 296 ? 9.414 8.469 16.344 1 92.06 296 ASN A N 1
ATOM 2233 C CA . ASN A 1 296 ? 10.328 8.07 15.273 1 92.06 296 ASN A CA 1
ATOM 2234 C C . ASN A 1 296 ? 9.672 7.082 14.312 1 92.06 296 ASN A C 1
ATOM 2236 O O . ASN A 1 296 ? 9.336 5.961 14.703 1 92.06 296 ASN A O 1
ATOM 2240 N N . LEU A 1 297 ? 9.492 7.5 13.078 1 90.31 297 LEU A N 1
ATOM 2241 C CA . LEU A 1 297 ? 8.82 6.633 12.117 1 90.31 297 LEU A CA 1
ATOM 2242 C C . LEU A 1 297 ? 9.617 5.355 11.891 1 90.31 297 LEU A C 1
ATOM 2244 O O . LEU A 1 297 ? 9.078 4.352 11.422 1 90.31 297 LEU A O 1
ATOM 2248 N N . ARG A 1 298 ? 10.883 5.363 12.18 1 83.31 298 ARG A N 1
ATOM 2249 C CA . ARG A 1 298 ? 11.742 4.199 11.984 1 83.31 298 ARG A CA 1
ATOM 2250 C C . ARG A 1 298 ? 11.344 3.064 12.922 1 83.31 298 ARG A C 1
ATOM 2252 O O . ARG A 1 298 ? 11.719 1.91 12.695 1 83.31 298 ARG A O 1
ATOM 2259 N N . ASP A 1 299 ? 10.648 3.459 13.984 1 88.12 299 ASP A N 1
ATOM 2260 C CA . ASP A 1 299 ? 10.148 2.455 14.914 1 88.12 299 ASP A CA 1
ATOM 2261 C C . ASP A 1 299 ? 8.984 1.677 14.312 1 88.12 299 ASP A C 1
ATOM 2263 O O . ASP A 1 299 ? 8.523 0.69 14.891 1 88.12 299 ASP A O 1
ATOM 2267 N N . TYR A 1 300 ? 8.531 2.09 13.172 1 88.88 300 TYR A N 1
ATOM 2268 C CA . TYR A 1 300 ? 7.426 1.473 12.453 1 88.88 300 TYR A CA 1
ATOM 2269 C C . TYR A 1 300 ? 7.879 0.982 11.078 1 88.88 300 TYR A C 1
ATOM 2271 O O . TYR A 1 300 ? 7.738 1.692 10.086 1 88.88 300 TYR A O 1
ATOM 2279 N N . PRO A 1 301 ? 8.297 -0.295 10.977 1 83.06 301 PRO A N 1
ATOM 2280 C CA . PRO A 1 301 ? 8.797 -0.777 9.688 1 83.06 301 PRO A CA 1
ATOM 2281 C C . PRO A 1 301 ? 7.797 -0.567 8.547 1 83.06 301 PRO A C 1
ATOM 2283 O O . PRO A 1 301 ? 6.641 -0.988 8.648 1 83.06 301 PRO A O 1
ATOM 2286 N N . GLY A 1 302 ? 8.273 0.191 7.574 1 82.31 302 GLY A N 1
ATOM 2287 C CA . GLY A 1 302 ? 7.5 0.365 6.355 1 82.31 302 GLY A CA 1
ATOM 2288 C C . GLY A 1 302 ? 6.539 1.534 6.422 1 82.31 302 GLY A C 1
ATOM 2289 O O . GLY A 1 302 ? 5.941 1.912 5.41 1 82.31 302 GLY A O 1
ATOM 2290 N N . LEU A 1 303 ? 6.34 2.131 7.598 1 90.38 303 LEU A N 1
ATOM 2291 C CA . LEU A 1 303 ? 5.332 3.172 7.766 1 90.38 303 LEU A CA 1
ATOM 2292 C C . LEU A 1 303 ? 5.629 4.367 6.863 1 90.38 303 LEU A 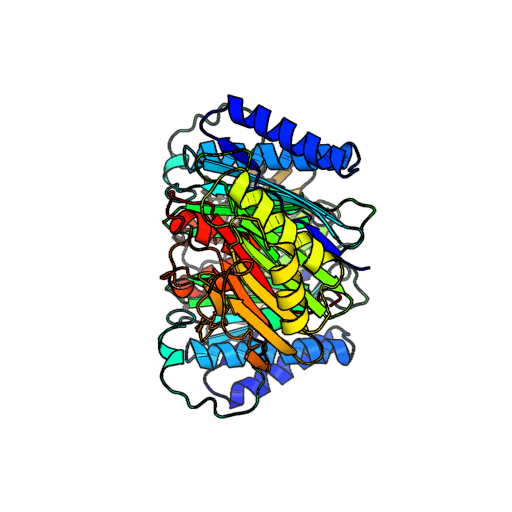C 1
ATOM 2294 O O . LEU A 1 303 ? 4.707 4.988 6.332 1 90.38 303 LEU A O 1
ATOM 2298 N N . ILE A 1 304 ? 6.875 4.727 6.668 1 88.62 304 ILE A N 1
ATOM 2299 C CA . ILE A 1 304 ? 7.277 5.91 5.918 1 88.62 304 ILE A CA 1
ATOM 2300 C C . ILE A 1 304 ? 6.785 5.801 4.477 1 88.62 304 ILE A C 1
ATOM 2302 O O . ILE A 1 304 ? 6.699 6.805 3.766 1 88.62 304 ILE A O 1
ATOM 2306 N N . TYR A 1 305 ? 6.445 4.598 4.035 1 84.56 305 TYR A N 1
ATOM 2307 C CA . TYR A 1 305 ? 6.043 4.375 2.65 1 84.56 305 TYR A CA 1
ATOM 2308 C C . TYR A 1 305 ? 4.523 4.383 2.516 1 84.56 305 TYR A C 1
ATOM 2310 O O . TYR A 1 305 ? 3.992 4.285 1.408 1 84.56 305 TYR A O 1
ATOM 2318 N N . ARG A 1 306 ? 3.889 4.48 3.59 1 91 306 ARG A N 1
ATOM 2319 C CA . ARG A 1 306 ? 2.43 4.465 3.564 1 91 306 ARG A CA 1
ATOM 2320 C C . ARG A 1 306 ? 1.872 5.844 3.232 1 91 306 ARG A C 1
ATOM 2322 O O . ARG A 1 306 ? 2.609 6.832 3.229 1 91 306 ARG A O 1
ATOM 2329 N N . HIS A 1 307 ? 0.665 5.875 2.91 1 93.19 307 HIS A N 1
ATOM 2330 C CA . HIS A 1 307 ? -0.026 7.133 2.643 1 93.19 307 HIS A CA 1
ATOM 2331 C C . HIS A 1 307 ? 0.081 8.086 3.83 1 93.19 307 HIS A C 1
ATOM 2333 O O . HIS A 1 307 ? -0.044 7.664 4.98 1 93.19 307 HIS A O 1
ATOM 2339 N N . PRO A 1 308 ? 0.277 9.367 3.586 1 96.56 308 PRO A N 1
ATOM 2340 C CA . PRO A 1 308 ? 0.385 10.336 4.676 1 96.56 308 PRO A CA 1
ATOM 2341 C C . PRO A 1 308 ? -0.772 10.242 5.668 1 96.56 308 PRO A C 1
ATOM 2343 O O . PRO A 1 308 ? -0.578 10.445 6.867 1 96.56 308 PRO A O 1
ATOM 2346 N N . ALA A 1 309 ? -1.97 9.898 5.188 1 98 309 ALA A N 1
ATOM 2347 C CA . ALA A 1 309 ? -3.127 9.781 6.074 1 98 309 ALA A CA 1
ATOM 2348 C C . ALA A 1 309 ? -2.951 8.633 7.059 1 98 309 ALA A C 1
ATOM 2350 O O . ALA A 1 309 ? -3.385 8.719 8.211 1 98 309 ALA A O 1
ATOM 2351 N N . VAL A 1 310 ? -2.35 7.578 6.594 1 97.06 310 VAL A N 1
ATOM 2352 C CA . VAL A 1 310 ? -2.047 6.453 7.473 1 97.06 310 VAL A CA 1
ATOM 2353 C C . VAL A 1 310 ? -1.017 6.879 8.516 1 97.06 310 VAL A C 1
ATOM 2355 O O . VAL A 1 310 ? -1.175 6.59 9.703 1 97.06 310 VAL A O 1
ATOM 2358 N N . ILE A 1 311 ? -0.044 7.574 8.094 1 97.31 311 ILE A N 1
ATOM 2359 C CA . ILE A 1 311 ? 1.029 8.023 8.977 1 97.31 311 ILE A CA 1
ATOM 2360 C C . ILE A 1 311 ? 0.462 8.945 10.047 1 97.31 311 ILE A C 1
ATOM 2362 O O . ILE A 1 311 ? 0.744 8.773 11.234 1 97.31 311 ILE A O 1
ATOM 2366 N N . ALA A 1 312 ? -0.352 9.875 9.633 1 98.5 312 ALA A N 1
ATOM 2367 C CA . ALA A 1 312 ? -0.96 10.805 10.586 1 98.5 312 ALA A CA 1
ATOM 2368 C C . ALA A 1 312 ? -1.784 10.055 11.633 1 98.5 312 ALA A C 1
ATOM 2370 O O . ALA A 1 312 ? -1.714 10.359 12.82 1 98.5 312 ALA A O 1
ATOM 2371 N N . ALA A 1 313 ? -2.539 9.094 11.188 1 98.5 313 ALA A N 1
ATOM 2372 C CA . ALA A 1 313 ? -3.4 8.32 12.086 1 98.5 313 ALA A CA 1
ATOM 2373 C C . ALA A 1 313 ? -2.574 7.492 13.062 1 98.5 313 ALA A C 1
ATOM 2375 O O . ALA A 1 313 ? -2.908 7.398 14.25 1 98.5 313 ALA A O 1
ATOM 2376 N N . VAL A 1 314 ? -1.498 6.914 12.578 1 97.75 314 VAL A N 1
ATOM 2377 C CA . VAL A 1 314 ? -0.633 6.098 13.43 1 97.75 314 VAL A CA 1
ATOM 2378 C C . VAL A 1 314 ? 0.011 6.973 14.5 1 97.75 314 VAL A C 1
ATOM 2380 O O . VAL A 1 314 ? 0.04 6.602 15.68 1 97.75 314 VAL A O 1
ATOM 2383 N N . LEU A 1 315 ? 0.548 8.117 14.102 1 98.06 315 LEU A N 1
ATOM 2384 C CA . LEU A 1 315 ? 1.182 9.023 15.055 1 98.06 315 LEU A CA 1
ATOM 2385 C C . LEU A 1 315 ? 0.185 9.484 16.109 1 98.06 315 LEU A C 1
ATOM 2387 O O . LEU A 1 315 ? 0.511 9.531 17.297 1 98.06 315 LEU A O 1
ATOM 2391 N N . HIS A 1 316 ? -0.992 9.797 15.656 1 98.06 316 HIS A N 1
ATOM 2392 C CA . HIS A 1 316 ? -2.014 10.18 16.625 1 98.06 316 HIS A CA 1
ATOM 2393 C C . HIS A 1 316 ? -2.332 9.039 17.578 1 98.06 316 HIS A C 1
ATOM 2395 O O . HIS A 1 316 ? -2.389 9.234 18.797 1 98.06 316 HIS A O 1
ATOM 2401 N N . ARG A 1 317 ? -2.537 7.895 17.047 1 97.12 317 ARG A N 1
ATOM 2402 C CA . ARG A 1 317 ? -2.885 6.711 17.828 1 97.12 317 ARG A CA 1
ATOM 2403 C C . ARG A 1 317 ? -1.869 6.469 18.938 1 97.12 317 ARG A C 1
ATOM 2405 O O . ARG A 1 317 ? -2.244 6.199 20.094 1 97.12 317 ARG A O 1
ATOM 2412 N N . ASP A 1 318 ? -0.654 6.617 18.656 1 97.06 318 ASP A N 1
ATOM 2413 C CA . ASP A 1 318 ? 0.381 6.113 19.562 1 97.06 318 ASP A CA 1
ATOM 2414 C C . ASP A 1 318 ? 0.973 7.242 20.406 1 97.06 318 ASP A C 1
ATOM 2416 O O . ASP A 1 318 ? 1.546 6.996 21.469 1 97.06 318 ASP A O 1
ATOM 2420 N N . TYR A 1 319 ? 0.791 8.562 19.969 1 97.5 319 TYR A N 1
ATOM 2421 C CA . TYR A 1 319 ? 1.575 9.602 20.625 1 97.5 319 TYR A CA 1
ATOM 2422 C C . TYR A 1 319 ? 0.687 10.758 21.078 1 97.5 319 TYR A C 1
ATOM 2424 O O . TYR A 1 319 ? 1.181 11.781 21.547 1 97.5 319 TYR A O 1
ATOM 2432 N N . CYS A 1 320 ? -0.598 10.688 20.891 1 96.81 320 CYS A N 1
ATOM 2433 C CA . CYS A 1 320 ? -1.492 11.703 21.422 1 96.81 320 CYS A CA 1
ATOM 2434 C C . CYS A 1 320 ? -1.374 11.797 22.938 1 96.81 320 CYS A C 1
ATOM 2436 O O . CYS A 1 320 ? -1.47 10.781 23.641 1 96.81 320 CYS A O 1
ATOM 2438 N N . ARG A 1 321 ? -1.255 12.969 23.484 1 94.5 321 ARG A N 1
ATOM 2439 C CA . ARG A 1 321 ? -1.072 13.172 24.922 1 94.5 321 ARG A CA 1
ATOM 2440 C C . ARG A 1 321 ? -2.396 13.039 25.656 1 94.5 321 ARG A C 1
ATOM 2442 O O . ARG A 1 321 ? -2.42 12.641 26.828 1 94.5 321 ARG A O 1
ATOM 2449 N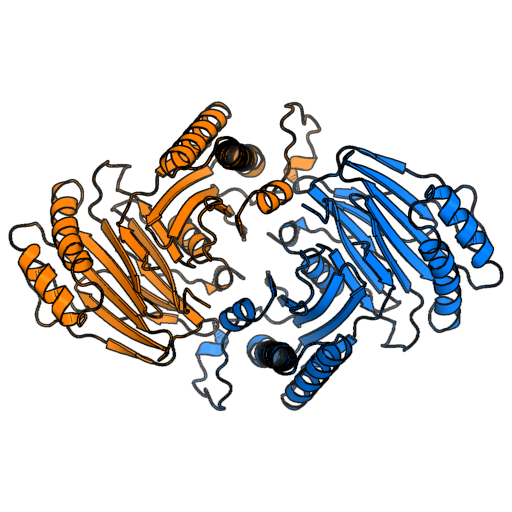 N . GLY A 1 322 ? -3.475 13.477 25.094 1 92.56 322 GLY A N 1
ATOM 2450 C CA . GLY A 1 322 ? -4.797 13.391 25.688 1 92.56 322 GLY A CA 1
ATOM 2451 C C . GLY A 1 322 ? -5.105 14.547 26.625 1 92.56 322 GLY A C 1
ATOM 2452 O O . GLY A 1 322 ? -6.078 14.492 27.375 1 92.56 322 GLY A O 1
ATOM 2453 N N . ARG A 1 323 ? -4.316 15.633 26.531 1 92.44 323 ARG A N 1
ATOM 2454 C CA . ARG A 1 323 ? -4.5 16.719 27.469 1 92.44 323 ARG A CA 1
ATOM 2455 C C . ARG A 1 323 ? -4.77 18.047 26.75 1 92.44 323 ARG A C 1
ATOM 2457 O O . ARG A 1 323 ? -4.914 19.078 27.391 1 92.44 323 ARG A O 1
ATOM 2464 N N . ASP A 1 324 ? -4.785 18.047 25.531 1 93.81 324 ASP A N 1
ATOM 2465 C CA . ASP A 1 324 ? -4.98 19.234 24.703 1 93.81 324 ASP A CA 1
ATOM 2466 C C . ASP A 1 324 ? -5.57 18.859 23.344 1 93.81 324 ASP A C 1
ATOM 2468 O O . ASP A 1 324 ? -5.691 17.688 23.016 1 93.81 324 ASP A O 1
ATOM 2472 N N . ASP A 1 325 ? -6.023 19.922 22.656 1 96.94 325 ASP A N 1
ATOM 2473 C CA . ASP A 1 325 ? -6.312 19.688 21.25 1 96.94 325 ASP A CA 1
ATOM 2474 C C . ASP A 1 325 ? -5.086 19.141 20.516 1 96.94 325 ASP A C 1
ATOM 2476 O O . ASP A 1 325 ? -3.951 19.422 20.906 1 96.94 325 ASP A O 1
ATOM 2480 N N . VAL A 1 326 ? -5.305 18.344 19.547 1 97.75 326 VAL A N 1
ATOM 2481 C CA . VAL A 1 326 ? -4.172 17.781 18.812 1 97.75 326 VAL A CA 1
ATOM 2482 C C . VAL A 1 326 ? -4.449 17.828 17.312 1 97.75 326 VAL A C 1
ATOM 2484 O O . VAL A 1 326 ? -5.562 17.516 16.875 1 97.75 326 VAL A O 1
ATOM 2487 N N . THR A 1 327 ? -3.512 18.281 16.594 1 98.19 327 THR A N 1
ATOM 2488 C CA . THR A 1 327 ? -3.533 18.266 15.133 1 98.19 327 THR A CA 1
ATOM 2489 C C . THR A 1 327 ? -2.244 17.656 14.578 1 98.19 327 THR A C 1
ATOM 2491 O O . THR A 1 327 ? -1.148 18.016 15.016 1 98.19 327 THR A O 1
ATOM 2494 N N . VAL A 1 328 ? -2.354 16.703 13.719 1 98.56 328 VAL A N 1
ATOM 2495 C CA . VAL A 1 328 ? -1.242 16.125 12.969 1 98.56 328 VAL A CA 1
ATOM 2496 C C . VAL A 1 328 ? -1.499 16.25 11.477 1 98.56 328 VAL A C 1
ATOM 2498 O O . VAL A 1 328 ? -2.516 15.773 10.969 1 98.56 328 VAL A O 1
ATOM 2501 N N . LEU A 1 329 ? -0.648 16.938 10.781 1 98.5 329 LEU A N 1
ATOM 2502 C CA . LEU A 1 329 ? -0.717 17.125 9.328 1 98.5 329 LEU A CA 1
ATOM 2503 C C . LEU A 1 329 ? 0.517 16.547 8.648 1 98.5 329 LEU A C 1
ATOM 2505 O O . LEU A 1 329 ? 1.645 16.922 8.969 1 98.5 329 LEU A O 1
ATOM 2509 N N . VAL A 1 330 ? 0.318 15.562 7.766 1 98.31 330 VAL A N 1
ATOM 2510 C CA . VAL A 1 330 ? 1.396 14.93 7.016 1 98.31 330 VAL A CA 1
ATOM 2511 C C . VAL A 1 330 ? 1.216 15.211 5.523 1 98.31 330 VAL A C 1
ATOM 2513 O O . VAL A 1 330 ? 0.13 15.008 4.977 1 98.31 330 VAL A O 1
ATOM 2516 N N . ILE A 1 331 ? 2.271 15.68 4.867 1 96.88 331 ILE A N 1
ATOM 2517 C CA . ILE A 1 331 ? 2.207 16.047 3.457 1 96.88 331 ILE A CA 1
ATOM 2518 C C . ILE A 1 331 ? 3.381 15.43 2.705 1 96.88 331 ILE A C 1
ATOM 2520 O O . ILE A 1 331 ? 4.531 15.539 3.139 1 96.88 331 ILE A O 1
ATOM 2524 N N . ALA A 1 332 ? 3.053 14.75 1.65 1 92.62 332 ALA A N 1
ATOM 2525 C CA . ALA A 1 332 ? 4.113 14.352 0.731 1 92.62 332 ALA A CA 1
ATOM 2526 C C . ALA A 1 332 ? 4.582 15.531 -0.113 1 92.62 332 ALA A C 1
ATOM 2528 O O . ALA A 1 332 ? 3.773 16.203 -0.75 1 92.62 332 ALA A O 1
ATOM 2529 N N . MET A 1 333 ? 5.867 15.805 -0.102 1 93 333 MET A N 1
ATOM 2530 C CA . MET A 1 333 ? 6.426 16.906 -0.872 1 93 333 MET A CA 1
ATOM 2531 C C . MET A 1 333 ? 6.539 16.547 -2.348 1 93 333 MET A C 1
ATOM 2533 O O . MET A 1 333 ? 7.617 16.172 -2.818 1 93 333 MET A O 1
ATOM 2537 N N . GLU A 1 334 ? 5.395 16.672 -2.99 1 87.81 334 GLU A N 1
ATOM 2538 C CA . GLU A 1 334 ? 5.32 16.328 -4.41 1 87.81 334 GLU A CA 1
ATOM 2539 C C . GLU A 1 334 ? 4.27 17.172 -5.125 1 87.81 334 GLU A C 1
ATOM 2541 O O . GLU A 1 334 ? 3.4 17.766 -4.484 1 87.81 334 GLU A O 1
ATOM 2546 N N . ALA A 1 335 ? 4.426 17.203 -6.43 1 84.19 335 ALA A N 1
ATOM 2547 C CA . ALA A 1 335 ? 3.438 17.922 -7.223 1 84.19 335 ALA A CA 1
ATOM 2548 C C . ALA A 1 335 ? 2.084 17.219 -7.191 1 84.19 335 ALA A C 1
ATOM 2550 O O . ALA A 1 335 ? 2.016 15.992 -7.215 1 84.19 335 ALA A O 1
ATOM 2551 N N . PHE A 1 336 ? 1.025 17.922 -6.969 1 78.5 336 PHE A N 1
ATOM 2552 C CA . PHE A 1 336 ? -0.325 17.359 -7.016 1 78.5 336 PHE A CA 1
ATOM 2553 C C . PHE A 1 336 ? -0.711 17 -8.445 1 78.5 336 PHE A C 1
ATOM 2555 O O . PHE A 1 336 ? -1.431 16.031 -8.672 1 78.5 336 PHE A O 1
ATOM 2562 N N . ASN A 1 337 ? -0.416 17.734 -9.5 1 62.88 337 ASN A N 1
ATOM 2563 C CA . ASN A 1 337 ? -0.852 17.562 -10.883 1 62.88 337 ASN A CA 1
ATOM 2564 C C . ASN A 1 337 ? -0.058 16.484 -11.594 1 62.88 337 ASN A C 1
ATOM 2566 O O . ASN A 1 337 ? -0.011 16.438 -12.828 1 62.88 337 ASN A O 1
ATOM 2570 N N . ALA A 1 338 ? 0.767 15.625 -10.758 1 43.59 338 ALA A N 1
ATOM 2571 C CA . ALA A 1 338 ? 1.628 14.867 -11.664 1 43.59 338 ALA A CA 1
ATOM 2572 C C . ALA A 1 338 ? 0.84 13.789 -12.398 1 43.59 338 ALA A C 1
ATOM 2574 O O . ALA A 1 338 ? -0.097 13.211 -11.836 1 43.59 338 ALA A O 1
ATOM 2575 N N . MET B 1 1 ? -10.547 -7.93 -22.797 1 69.56 1 MET B N 1
ATOM 2576 C CA . MET B 1 1 ? -9.625 -8.742 -23.578 1 69.56 1 MET B CA 1
ATOM 2577 C C . MET B 1 1 ? -9.078 -9.898 -22.75 1 69.56 1 MET B C 1
ATOM 2579 O O . MET B 1 1 ? -8.922 -9.781 -21.547 1 69.56 1 MET B O 1
ATOM 2583 N N . ASP B 1 2 ? -8.836 -11.008 -23.453 1 86.62 2 ASP B N 1
ATOM 2584 C CA . ASP B 1 2 ? -8.375 -12.242 -22.812 1 86.62 2 ASP B CA 1
ATOM 2585 C C . ASP B 1 2 ? -6.902 -12.133 -22.422 1 86.62 2 ASP B C 1
ATOM 2587 O O . ASP B 1 2 ? -6.133 -11.414 -23.062 1 86.62 2 ASP B O 1
ATOM 2591 N N . VAL B 1 3 ? -6.621 -12.688 -21.328 1 91 3 VAL B N 1
ATOM 2592 C CA . VAL B 1 3 ? -5.238 -12.766 -20.859 1 91 3 VAL B CA 1
ATOM 2593 C C . VAL B 1 3 ? -4.738 -14.203 -20.953 1 91 3 VAL B C 1
ATOM 2595 O O . VAL B 1 3 ? -5.406 -15.133 -20.484 1 91 3 VAL B O 1
ATOM 2598 N N . ASN B 1 4 ? -3.689 -14.414 -21.625 1 93.75 4 ASN B N 1
ATOM 2599 C CA . ASN B 1 4 ? -2.979 -15.688 -21.688 1 93.75 4 ASN B CA 1
ATOM 2600 C C . ASN B 1 4 ? -1.494 -15.516 -21.375 1 93.75 4 ASN B C 1
ATOM 2602 O O . ASN B 1 4 ? -0.743 -14.992 -22.203 1 93.75 4 ASN B O 1
ATOM 2606 N N . LEU B 1 5 ? -1.156 -15.961 -20.203 1 94.75 5 LEU B N 1
ATOM 2607 C CA . LEU B 1 5 ? 0.228 -15.812 -19.766 1 94.75 5 LEU B CA 1
ATOM 2608 C C . LEU B 1 5 ? 0.937 -17.156 -19.719 1 94.75 5 LEU B C 1
ATOM 2610 O O . LEU B 1 5 ? 0.451 -18.094 -19.094 1 94.75 5 LEU B O 1
ATOM 2614 N N . ARG B 1 6 ? 2.062 -17.172 -20.391 1 91.19 6 ARG B N 1
ATOM 2615 C CA . ARG B 1 6 ? 2.9 -18.359 -20.359 1 91.19 6 ARG B CA 1
ATOM 2616 C C . ARG B 1 6 ? 4.059 -18.203 -19.391 1 91.19 6 ARG B C 1
ATOM 2618 O O . ARG B 1 6 ? 4.625 -17.109 -19.266 1 91.19 6 ARG B O 1
ATOM 2625 N N . GLY B 1 7 ? 4.355 -19.281 -18.859 1 87.81 7 GLY B N 1
ATOM 2626 C CA . GLY B 1 7 ? 5.383 -19.281 -17.828 1 87.81 7 GLY B CA 1
ATOM 2627 C C . GLY B 1 7 ? 6.719 -18.75 -18.328 1 87.81 7 GLY B C 1
ATOM 2628 O O . GLY B 1 7 ? 7.113 -19.016 -19.469 1 87.81 7 GLY B O 1
ATOM 2629 N N . SER B 1 8 ? 7.391 -17.953 -17.531 1 89.69 8 SER B N 1
ATOM 2630 C CA . SER B 1 8 ? 8.758 -17.484 -17.766 1 89.69 8 SER B CA 1
ATOM 2631 C C . SER B 1 8 ? 9.539 -17.422 -16.453 1 89.69 8 SER B C 1
ATOM 2633 O O . SER B 1 8 ? 8.961 -17.188 -15.391 1 89.69 8 SER B O 1
ATOM 2635 N N . LEU B 1 9 ? 10.812 -17.672 -16.672 1 93.75 9 LEU B N 1
ATOM 2636 C CA . LEU B 1 9 ? 11.703 -17.562 -15.508 1 93.75 9 LEU B CA 1
ATOM 2637 C C . LEU B 1 9 ? 11.812 -16.125 -15.031 1 93.75 9 LEU B C 1
ATOM 2639 O O . LEU B 1 9 ? 11.812 -15.195 -15.836 1 93.75 9 LEU B O 1
ATOM 2643 N N . THR B 1 10 ? 11.906 -15.992 -13.688 1 95.12 10 THR B N 1
ATOM 2644 C CA . THR B 1 10 ? 12.273 -14.695 -13.133 1 95.12 10 THR B CA 1
ATOM 2645 C C . THR B 1 10 ? 13.711 -14.336 -13.5 1 95.12 10 THR B C 1
ATOM 2647 O O . THR B 1 10 ? 14.633 -15.117 -13.266 1 95.12 10 THR B O 1
ATOM 2650 N N . GLN B 1 11 ? 13.852 -13.227 -14.141 1 95.62 11 GLN B N 1
ATOM 2651 C CA . GLN B 1 11 ? 15.211 -12.742 -14.375 1 95.62 11 GLN B CA 1
ATOM 2652 C C . GLN B 1 11 ? 15.781 -12.086 -13.125 1 95.62 11 GLN B C 1
ATOM 2654 O O . GLN B 1 11 ? 15.281 -11.047 -12.672 1 95.62 11 GLN B O 1
ATOM 2659 N N . VAL B 1 12 ? 16.875 -12.656 -12.609 1 96.75 12 VAL B N 1
ATOM 2660 C CA . VAL B 1 12 ? 17.438 -12.188 -11.344 1 96.75 12 VAL B CA 1
ATOM 2661 C C . VAL B 1 12 ? 18.734 -11.414 -11.609 1 96.75 12 VAL B C 1
ATOM 2663 O O . VAL B 1 12 ? 19.656 -11.938 -12.219 1 96.75 12 VAL B O 1
ATOM 2666 N N . LEU B 1 13 ? 18.75 -10.211 -11.188 1 97.38 13 LEU B N 1
ATOM 2667 C CA . LEU B 1 13 ? 19.953 -9.398 -11.234 1 97.38 13 LEU B CA 1
ATOM 2668 C C . LEU B 1 13 ? 20.516 -9.164 -9.828 1 97.38 13 LEU B C 1
ATOM 2670 O O . LEU B 1 13 ? 19.859 -8.531 -8.992 1 97.38 13 LEU B O 1
ATOM 2674 N N . LEU B 1 14 ? 21.703 -9.617 -9.609 1 96.19 14 LEU B N 1
ATOM 2675 C CA . LEU B 1 14 ? 22.359 -9.383 -8.328 1 96.19 14 LEU B CA 1
ATOM 2676 C C . LEU B 1 14 ? 22.797 -7.93 -8.211 1 96.19 14 LEU B C 1
ATOM 2678 O O . LEU B 1 14 ? 23.297 -7.344 -9.172 1 96.19 14 LEU B O 1
ATOM 2682 N N . ILE B 1 15 ? 22.594 -7.391 -7.059 1 96.94 15 ILE B N 1
ATOM 2683 C CA . ILE B 1 15 ? 23.031 -6.035 -6.742 1 96.94 15 ILE B CA 1
ATOM 2684 C C . ILE B 1 15 ? 23.969 -6.07 -5.531 1 96.94 15 ILE B C 1
ATOM 2686 O O . ILE B 1 15 ? 23.5 -6.137 -4.391 1 96.94 15 ILE B O 1
ATOM 2690 N N . GLU B 1 16 ? 25.219 -5.98 -5.762 1 94.06 16 GLU B N 1
ATOM 2691 C CA . GLU B 1 16 ? 26.203 -6.051 -4.691 1 94.06 16 GLU B CA 1
ATOM 2692 C C . GLU B 1 16 ? 27.188 -4.891 -4.773 1 94.06 16 GLU B C 1
ATOM 2694 O O . GLU B 1 16 ? 27.906 -4.602 -3.809 1 94.06 16 GLU B O 1
ATOM 2699 N N . ASP B 1 17 ? 27.234 -4.316 -5.977 1 92 17 ASP B N 1
ATOM 2700 C CA . ASP B 1 17 ? 28.094 -3.154 -6.152 1 92 17 ASP B CA 1
ATOM 2701 C C . ASP B 1 17 ? 27.531 -2.209 -7.211 1 92 17 ASP B C 1
ATOM 2703 O O . ASP B 1 17 ? 26.531 -2.512 -7.852 1 92 17 ASP B O 1
ATOM 2707 N N . SER B 1 18 ? 28.156 -1.068 -7.402 1 90.44 18 SER B N 1
ATOM 2708 C CA . SER B 1 18 ? 27.641 0.021 -8.227 1 90.44 18 SER B CA 1
ATOM 2709 C C . SER B 1 18 ? 27.625 -0.359 -9.703 1 90.44 18 SER B C 1
ATOM 2711 O O . SER B 1 18 ? 26.828 0.161 -10.477 1 90.44 18 SER B O 1
ATOM 2713 N N . SER B 1 19 ? 28.516 -1.246 -10.117 1 92.19 19 SER B N 1
ATOM 2714 C CA . SER B 1 19 ? 28.562 -1.643 -11.516 1 92.19 19 SER B CA 1
ATOM 2715 C C . SER B 1 19 ? 27.297 -2.373 -11.93 1 92.19 19 SER B C 1
ATOM 2717 O O . SER B 1 19 ? 26.875 -2.297 -13.086 1 92.19 19 SER B O 1
ATOM 2719 N N . GLN B 1 20 ? 26.703 -3.018 -10.969 1 95.69 20 GLN B N 1
ATOM 2720 C CA . GLN B 1 20 ? 25.516 -3.805 -11.266 1 95.69 20 GLN B CA 1
ATOM 2721 C C . GLN B 1 20 ? 24.281 -2.914 -11.352 1 95.69 20 GLN B C 1
ATOM 2723 O O . GLN B 1 20 ? 23.25 -3.332 -11.883 1 95.69 20 GLN B O 1
ATOM 2728 N N . VAL B 1 21 ? 24.391 -1.689 -10.914 1 95.06 21 VAL B N 1
ATOM 2729 C CA . VAL B 1 21 ? 23.281 -0.735 -11.039 1 95.06 21 VAL B CA 1
ATOM 2730 C C . VAL B 1 21 ? 23.078 -0.376 -12.516 1 95.06 21 VAL B C 1
ATOM 2732 O O . VAL B 1 21 ? 21.953 -0.383 -13.008 1 95.06 21 VAL B O 1
ATOM 2735 N N . GLY B 1 22 ? 24.188 -0.129 -13.195 1 95.38 22 GLY B N 1
ATOM 2736 C CA . GLY B 1 22 ? 24.109 0.163 -14.617 1 95.38 22 GLY B CA 1
ATOM 2737 C C . GLY B 1 22 ? 23.547 -0.987 -15.43 1 95.38 22 GLY B C 1
ATOM 2738 O O . GLY B 1 22 ? 22.75 -0.775 -16.344 1 95.38 22 GLY B O 1
ATOM 2739 N N . HIS B 1 23 ? 24 -2.135 -15.109 1 96.88 23 HIS B N 1
ATOM 2740 C CA . HIS B 1 23 ? 23.516 -3.322 -15.797 1 96.88 23 HIS B CA 1
ATOM 2741 C C . HIS B 1 23 ? 22 -3.479 -15.609 1 96.88 23 HIS B C 1
ATOM 2743 O O . HIS B 1 23 ? 21.281 -3.762 -16.578 1 96.88 23 HIS B O 1
ATOM 2749 N N . ALA B 1 24 ? 21.562 -3.32 -14.391 1 97.31 24 ALA B N 1
ATOM 2750 C CA . ALA B 1 24 ? 20.141 -3.416 -14.086 1 97.31 24 ALA B CA 1
ATOM 2751 C C . ALA B 1 24 ? 19.328 -2.391 -14.883 1 97.31 24 ALA B C 1
ATOM 2753 O O . ALA B 1 24 ? 18.266 -2.705 -15.414 1 97.31 24 ALA B O 1
ATOM 2754 N N . ARG B 1 25 ? 19.859 -1.194 -14.938 1 96.62 25 ARG B N 1
ATOM 2755 C CA . ARG B 1 25 ? 19.219 -0.122 -15.703 1 96.62 25 ARG B CA 1
ATOM 2756 C C . ARG B 1 25 ? 19.062 -0.516 -17.156 1 96.62 25 ARG B C 1
ATOM 2758 O O . ARG B 1 25 ? 17.969 -0.4 -17.719 1 96.62 25 ARG B O 1
ATOM 2765 N N . ARG B 1 26 ? 20.078 -1.04 -17.75 1 96.94 26 ARG B N 1
ATOM 2766 C CA . ARG B 1 26 ? 20.062 -1.41 -19.156 1 96.94 26 ARG B CA 1
ATOM 2767 C C . ARG B 1 26 ? 19.109 -2.572 -19.406 1 96.94 26 ARG B C 1
ATOM 2769 O O . ARG B 1 26 ? 18.359 -2.561 -20.391 1 96.94 26 ARG B O 1
ATOM 2776 N N . MET B 1 27 ? 19.172 -3.523 -18.562 1 97 27 MET B N 1
ATOM 2777 C CA . MET B 1 27 ? 18.297 -4.691 -18.703 1 97 27 MET B CA 1
ATOM 2778 C C . MET B 1 27 ? 16.828 -4.297 -18.625 1 97 27 MET B C 1
ATOM 2780 O O . MET B 1 27 ? 16.016 -4.746 -19.438 1 97 27 MET B O 1
ATOM 2784 N N . ALA B 1 28 ? 16.516 -3.498 -17.641 1 97.81 28 ALA B N 1
ATOM 2785 C CA . ALA B 1 28 ? 15.133 -3.035 -17.484 1 97.81 28 ALA B CA 1
ATOM 2786 C C . ALA B 1 28 ? 14.664 -2.248 -18.703 1 97.81 28 ALA B C 1
ATOM 2788 O O . ALA B 1 28 ? 13.539 -2.434 -19.172 1 97.81 28 ALA B O 1
ATOM 2789 N N . GLN B 1 29 ? 15.516 -1.412 -19.203 1 97.06 29 GLN B N 1
ATOM 2790 C CA . GLN B 1 29 ? 15.188 -0.625 -20.391 1 97.06 29 GLN B CA 1
ATOM 2791 C C . GLN B 1 29 ? 14.93 -1.527 -21.594 1 97.06 29 GLN B C 1
ATOM 2793 O O . GLN B 1 29 ? 13.969 -1.313 -22.328 1 97.06 29 GLN B O 1
ATOM 2798 N N . GLN B 1 30 ? 15.773 -2.477 -21.766 1 96.38 30 GLN B N 1
ATOM 2799 C CA . GLN B 1 30 ? 15.648 -3.406 -22.875 1 96.38 30 GLN B CA 1
ATOM 2800 C C . GLN B 1 30 ? 14.336 -4.18 -22.797 1 96.38 30 GLN B C 1
ATOM 2802 O O . GLN B 1 30 ? 13.664 -4.375 -23.812 1 96.38 30 GLN B O 1
ATOM 2807 N N . LEU B 1 31 ? 13.977 -4.598 -21.656 1 95.69 31 LEU B N 1
ATOM 2808 C CA . LEU B 1 31 ? 12.734 -5.332 -21.469 1 95.69 31 LEU B CA 1
ATOM 2809 C C . LEU B 1 31 ? 11.531 -4.465 -21.844 1 95.69 31 LEU B C 1
ATOM 2811 O O . LEU B 1 31 ? 10.609 -4.93 -22.5 1 95.69 31 LEU B O 1
ATOM 2815 N N . ALA B 1 32 ? 11.562 -3.24 -21.375 1 95.75 32 ALA B N 1
ATOM 2816 C CA . ALA B 1 32 ? 10.484 -2.311 -21.703 1 95.75 32 ALA B CA 1
ATOM 2817 C C . ALA B 1 32 ? 10.367 -2.109 -23.219 1 95.75 32 ALA B C 1
ATOM 2819 O O . ALA B 1 32 ? 9.266 -2.127 -23.766 1 95.75 32 ALA B O 1
ATOM 2820 N N . GLU B 1 33 ? 11.5 -2.014 -23.844 1 94.06 33 GLU B N 1
ATOM 2821 C CA . GLU B 1 33 ? 11.516 -1.8 -25.297 1 94.06 33 GLU B CA 1
ATOM 2822 C C . GLU B 1 33 ? 10.977 -3.02 -26.031 1 94.06 33 GLU B C 1
ATOM 2824 O O . GLU B 1 33 ? 10.289 -2.881 -27.047 1 94.06 33 GLU B O 1
ATOM 2829 N N . THR B 1 34 ? 11.297 -4.117 -25.562 1 90.56 34 THR B N 1
ATOM 2830 C CA . THR B 1 34 ? 10.812 -5.348 -26.172 1 90.56 34 THR B CA 1
ATOM 2831 C C . THR B 1 34 ? 9.289 -5.426 -26.125 1 90.56 34 THR B C 1
ATOM 2833 O O . THR B 1 34 ? 8.664 -6.023 -27 1 90.56 34 THR B O 1
ATOM 2836 N N . LEU B 1 35 ? 8.695 -4.77 -25.141 1 89.62 35 LEU B N 1
ATOM 2837 C CA . LEU B 1 35 ? 7.246 -4.801 -24.984 1 89.62 35 LEU B CA 1
ATOM 2838 C C . LEU B 1 35 ? 6.59 -3.635 -25.719 1 89.62 35 LEU B C 1
ATOM 2840 O O . LEU B 1 35 ? 5.375 -3.443 -25.625 1 89.62 35 LEU B O 1
ATOM 2844 N N . GLY B 1 36 ? 7.41 -2.775 -26.328 1 88 36 GLY B N 1
ATOM 2845 C CA . GLY B 1 36 ? 6.859 -1.712 -27.156 1 88 36 GLY B CA 1
ATOM 2846 C C . GLY B 1 36 ? 6.723 -0.395 -26.422 1 88 36 GLY B C 1
ATOM 2847 O O . GLY B 1 36 ? 6.004 0.503 -26.859 1 88 36 GLY B O 1
ATOM 2848 N N . PHE B 1 37 ? 7.312 -0.286 -25.266 1 92 37 PHE B N 1
ATOM 2849 C CA . PHE B 1 37 ? 7.34 1.015 -24.609 1 92 37 PHE B CA 1
ATOM 2850 C C . PHE B 1 37 ? 8.062 2.043 -25.469 1 92 37 PHE B C 1
ATOM 2852 O O . PHE B 1 37 ? 9.055 1.719 -26.141 1 92 37 PHE B O 1
ATOM 2859 N N . ASP B 1 38 ? 7.551 3.258 -25.484 1 91.38 38 ASP B N 1
ATOM 2860 C CA . ASP B 1 38 ? 8.297 4.309 -26.156 1 91.38 38 ASP B CA 1
ATOM 2861 C C . ASP B 1 38 ? 9.523 4.723 -25.344 1 91.38 38 ASP B C 1
ATOM 2863 O O . ASP B 1 38 ? 9.758 4.199 -24.25 1 91.38 38 ASP B O 1
ATOM 2867 N N . SER B 1 39 ? 10.25 5.625 -25.891 1 91.94 39 SER B N 1
ATOM 2868 C CA . SER B 1 39 ? 11.531 5.996 -25.297 1 91.94 39 SER B CA 1
ATOM 2869 C C . SER B 1 39 ? 11.336 6.633 -23.922 1 91.94 39 SER B C 1
ATOM 2871 O O . SER B 1 39 ? 12.102 6.363 -23 1 91.94 39 SER B O 1
ATOM 2873 N N . ALA B 1 40 ? 10.367 7.402 -23.797 1 91.12 40 ALA B N 1
ATOM 2874 C CA . ALA B 1 40 ? 10.109 8.07 -22.516 1 91.12 40 ALA B CA 1
ATOM 2875 C C . ALA B 1 40 ? 9.719 7.066 -21.438 1 91.12 40 ALA B C 1
ATOM 2877 O O . ALA B 1 40 ? 10.242 7.113 -20.328 1 91.12 40 ALA B O 1
ATOM 2878 N N . ASP B 1 41 ? 8.883 6.188 -21.828 1 91.88 41 ASP B N 1
ATOM 2879 C CA . ASP B 1 41 ? 8.422 5.184 -20.875 1 91.88 41 ASP B CA 1
ATOM 2880 C C . ASP B 1 41 ? 9.531 4.199 -20.531 1 91.88 41 ASP B C 1
ATOM 2882 O O . ASP B 1 41 ? 9.656 3.771 -19.391 1 91.88 41 ASP B O 1
ATOM 2886 N N . ALA B 1 42 ? 10.266 3.842 -21.516 1 95.75 42 ALA B N 1
ATOM 2887 C CA . ALA B 1 42 ? 11.398 2.963 -21.25 1 95.75 42 ALA B CA 1
ATOM 2888 C C . ALA B 1 42 ? 12.422 3.639 -20.344 1 95.75 42 ALA B C 1
ATOM 2890 O O . ALA B 1 42 ? 13.031 2.984 -19.484 1 95.75 42 ALA B O 1
ATOM 2891 N N . GLY B 1 43 ? 12.609 4.891 -20.562 1 94.31 43 GLY B N 1
ATOM 2892 C CA . GLY B 1 43 ? 13.469 5.664 -19.688 1 94.31 43 GLY B CA 1
ATOM 2893 C C . GLY B 1 43 ? 12.984 5.684 -18.25 1 94.31 43 GLY B C 1
ATOM 2894 O O . GLY B 1 43 ? 13.789 5.582 -17.312 1 94.31 43 GLY B O 1
ATOM 2895 N N . ARG B 1 44 ? 11.711 5.773 -18.125 1 93.12 44 ARG B N 1
ATOM 2896 C CA . ARG B 1 44 ? 11.102 5.754 -16.812 1 93.12 44 ARG B CA 1
ATOM 2897 C C . ARG B 1 44 ? 11.352 4.426 -16.109 1 93.12 44 ARG B C 1
ATOM 2899 O O . ARG B 1 44 ? 11.695 4.398 -14.922 1 93.12 44 ARG B O 1
ATOM 2906 N N . VAL B 1 45 ? 11.188 3.373 -16.781 1 96.56 45 VAL B N 1
ATOM 2907 C CA . VAL B 1 45 ? 11.445 2.045 -16.25 1 96.56 45 VAL B CA 1
ATOM 2908 C C . VAL B 1 45 ? 12.906 1.937 -15.82 1 96.56 45 VAL B C 1
ATOM 2910 O O . VAL B 1 45 ? 13.211 1.438 -14.734 1 96.56 45 VAL B O 1
ATOM 2913 N N . ALA B 1 46 ? 13.773 2.439 -16.641 1 96.62 46 ALA B N 1
ATOM 2914 C CA . ALA B 1 46 ? 15.211 2.412 -16.375 1 96.62 46 ALA B CA 1
ATOM 2915 C C . ALA B 1 46 ? 15.547 3.227 -15.125 1 96.62 46 ALA B C 1
ATOM 2917 O O . ALA B 1 46 ? 16.375 2.807 -14.312 1 96.62 46 ALA B O 1
ATOM 2918 N N . LEU B 1 47 ? 14.969 4.336 -15.031 1 93.5 47 LEU B N 1
ATOM 2919 C CA . LEU B 1 47 ? 15.188 5.207 -13.883 1 93.5 47 LEU B CA 1
ATOM 2920 C C . LEU B 1 47 ? 14.789 4.508 -12.594 1 93.5 47 LEU B C 1
ATOM 2922 O O . LEU B 1 47 ? 15.523 4.559 -11.602 1 93.5 47 LEU B O 1
ATOM 2926 N N . VAL B 1 48 ? 13.633 3.881 -12.609 1 94.5 48 VAL B N 1
ATOM 2927 C CA . VAL B 1 48 ? 13.148 3.193 -11.414 1 94.5 48 VAL B CA 1
ATOM 2928 C C . VAL B 1 48 ? 14.078 2.037 -11.07 1 94.5 48 VAL B C 1
ATOM 2930 O O . VAL B 1 48 ? 14.398 1.816 -9.891 1 94.5 48 VAL B O 1
ATOM 2933 N N . ALA B 1 49 ? 14.531 1.327 -12.086 1 96.69 49 ALA B N 1
ATOM 2934 C CA . ALA B 1 49 ? 15.477 0.245 -11.844 1 96.69 49 ALA B CA 1
ATOM 2935 C C . ALA B 1 49 ? 16.75 0.766 -11.164 1 96.69 49 ALA B C 1
ATOM 2937 O O . ALA B 1 49 ? 17.266 0.139 -10.234 1 96.69 49 ALA B O 1
ATOM 2938 N N . THR B 1 50 ? 17.172 1.891 -11.609 1 94.12 50 THR B N 1
ATOM 2939 C CA . THR B 1 50 ? 18.359 2.52 -11.031 1 94.12 50 THR B CA 1
ATOM 2940 C C . THR B 1 50 ? 18.125 2.883 -9.57 1 94.12 50 THR B C 1
ATOM 2942 O O . THR B 1 50 ? 18.969 2.602 -8.711 1 94.12 50 THR B O 1
ATOM 2945 N N . GLU B 1 51 ? 17 3.443 -9.344 1 89.44 51 GLU B N 1
ATOM 2946 C CA . GLU B 1 51 ? 16.672 3.869 -7.984 1 89.44 51 GLU B CA 1
ATOM 2947 C C . GLU B 1 51 ? 16.547 2.672 -7.047 1 89.44 51 GLU B C 1
ATOM 2949 O O . GLU B 1 51 ? 17.031 2.709 -5.91 1 89.44 51 GLU B O 1
ATOM 2954 N N . LEU B 1 52 ? 15.859 1.645 -7.508 1 93.75 52 LEU B N 1
ATOM 2955 C CA . LEU B 1 52 ? 15.688 0.443 -6.699 1 93.75 52 LEU B CA 1
ATOM 2956 C C . LEU B 1 52 ? 17.031 -0.198 -6.375 1 93.75 52 LEU B C 1
ATOM 2958 O O . LEU B 1 52 ? 17.297 -0.559 -5.227 1 93.75 52 LEU B O 1
ATOM 2962 N N . ALA B 1 53 ? 17.859 -0.302 -7.344 1 94.81 53 ALA B N 1
ATOM 2963 C CA . ALA B 1 53 ? 19.172 -0.903 -7.156 1 94.81 53 ALA B CA 1
ATOM 2964 C C . ALA B 1 53 ? 20.031 -0.07 -6.203 1 94.81 53 ALA B C 1
ATOM 2966 O O . ALA B 1 53 ? 20.688 -0.612 -5.312 1 94.81 53 ALA B O 1
ATOM 2967 N N . SER B 1 54 ? 19.984 1.186 -6.398 1 90.19 54 SER B N 1
ATOM 2968 C CA . SER B 1 54 ? 20.75 2.084 -5.543 1 90.19 54 SER B CA 1
ATOM 2969 C C . SER B 1 54 ? 20.281 1.999 -4.094 1 90.19 54 SER B C 1
ATOM 2971 O O . SER B 1 54 ? 21.094 2.041 -3.168 1 90.19 54 SER B O 1
ATOM 2973 N N . ASN B 1 55 ? 19 1.907 -3.955 1 86.56 55 ASN B N 1
ATOM 2974 C CA . ASN B 1 55 ? 18.453 1.792 -2.611 1 86.56 55 ASN B CA 1
ATOM 2975 C C . ASN B 1 55 ? 18.891 0.505 -1.926 1 86.56 55 ASN B C 1
ATOM 2977 O O . ASN B 1 55 ? 19.141 0.491 -0.717 1 86.56 55 ASN B O 1
ATOM 2981 N N . ILE B 1 56 ? 18.969 -0.552 -2.678 1 91 56 ILE B N 1
ATOM 2982 C CA . ILE B 1 56 ? 19.453 -1.814 -2.133 1 91 56 ILE B CA 1
ATOM 2983 C C . ILE B 1 56 ? 20.875 -1.631 -1.588 1 91 56 ILE B C 1
ATOM 2985 O O . ILE B 1 56 ? 21.156 -2.025 -0.456 1 91 56 ILE B O 1
ATOM 2989 N N . LEU B 1 57 ? 21.75 -1.047 -2.34 1 89.81 57 LEU B N 1
ATOM 2990 C CA . LEU B 1 57 ? 23.141 -0.863 -1.938 1 89.81 57 LEU B CA 1
ATOM 2991 C C . LEU B 1 57 ? 23.234 0.047 -0.719 1 89.81 57 LEU B C 1
ATOM 2993 O O . LEU B 1 57 ? 24.047 -0.187 0.171 1 89.81 57 LEU B O 1
ATOM 2997 N N . LYS B 1 58 ? 22.406 1.018 -0.734 1 82.94 58 LYS B N 1
ATOM 2998 C CA . LYS B 1 58 ? 22.453 2.01 0.336 1 82.94 58 LYS B CA 1
ATOM 2999 C C . LYS B 1 58 ? 21.922 1.424 1.646 1 82.94 58 LYS B C 1
ATOM 3001 O O . LYS B 1 58 ? 22.469 1.71 2.717 1 82.94 58 LYS B O 1
ATOM 3006 N N . HIS B 1 59 ? 20.922 0.542 1.535 1 80.69 59 HIS B N 1
ATOM 3007 C CA . HIS B 1 59 ? 20.203 0.196 2.762 1 80.69 59 HIS B CA 1
ATOM 3008 C C . HIS B 1 59 ? 20.438 -1.265 3.139 1 80.69 59 HIS B C 1
ATOM 3010 O O . HIS B 1 59 ? 20.188 -1.66 4.281 1 80.69 59 HIS B O 1
ATOM 3016 N N . ALA B 1 60 ? 20.75 -2.197 2.342 1 84.56 60 ALA B N 1
ATOM 3017 C CA . ALA B 1 60 ? 20.859 -3.625 2.631 1 84.56 60 ALA B CA 1
ATOM 3018 C C . ALA B 1 60 ? 22.234 -4.16 2.244 1 84.56 60 ALA B C 1
ATOM 3020 O O . ALA B 1 60 ? 22.531 -5.336 2.465 1 84.56 60 ALA B O 1
ATOM 3021 N N . VAL B 1 61 ? 23.125 -3.379 1.694 1 83.12 61 VAL B N 1
ATOM 3022 C CA . VAL B 1 61 ? 24.453 -3.779 1.251 1 83.12 61 VAL B CA 1
ATOM 3023 C C . VAL B 1 61 ? 24.344 -4.648 -0 1 83.12 61 VAL B C 1
ATOM 3025 O O . VAL B 1 61 ? 25.078 -4.449 -0.968 1 83.12 61 VAL B O 1
ATOM 3028 N N . ARG B 1 62 ? 23.438 -5.637 0.074 1 92.25 62 ARG B N 1
ATOM 3029 C CA . ARG B 1 62 ? 23.234 -6.477 -1.103 1 92.25 62 ARG B CA 1
ATOM 3030 C C . ARG B 1 62 ? 21.766 -6.855 -1.255 1 92.25 62 ARG B C 1
ATOM 3032 O O . ARG B 1 62 ? 21 -6.812 -0.287 1 92.25 62 ARG B O 1
ATOM 3039 N N . GLY B 1 63 ? 21.375 -7.23 -2.455 1 96.25 63 GLY B N 1
ATOM 3040 C CA . GLY B 1 63 ? 20.031 -7.672 -2.789 1 96.25 63 GLY B CA 1
ATOM 3041 C C . GLY B 1 63 ? 19.891 -8.094 -4.238 1 96.25 63 GLY B C 1
ATOM 3042 O O . GLY B 1 63 ? 20.859 -8.484 -4.879 1 96.25 63 GLY B O 1
ATOM 3043 N N . GLU B 1 64 ? 18.656 -8.188 -4.645 1 97.81 64 GLU B N 1
ATOM 3044 C CA . GLU B 1 64 ? 18.359 -8.625 -6.008 1 97.81 64 GLU B CA 1
ATOM 3045 C C . GLU B 1 64 ? 17.25 -7.777 -6.625 1 97.81 64 GLU B C 1
ATOM 3047 O O . GLU B 1 64 ? 16.391 -7.266 -5.918 1 97.81 64 GLU B O 1
ATOM 3052 N N . LEU B 1 65 ? 17.359 -7.617 -7.898 1 98.06 65 LEU B N 1
ATOM 3053 C CA . LEU B 1 65 ? 16.203 -7.184 -8.688 1 98.06 65 LEU B CA 1
ATOM 3054 C C . LEU B 1 65 ? 15.625 -8.344 -9.484 1 98.06 65 LEU B C 1
ATOM 3056 O O . LEU B 1 65 ? 16.359 -9.016 -10.219 1 98.06 65 LEU B O 1
ATOM 3060 N N . HIS B 1 66 ? 14.391 -8.609 -9.281 1 98.44 66 HIS B N 1
ATOM 3061 C CA . HIS B 1 66 ? 13.656 -9.57 -10.094 1 98.44 66 HIS B CA 1
ATOM 3062 C C . HIS B 1 66 ? 12.898 -8.875 -11.219 1 98.44 66 HIS B C 1
ATOM 3064 O O . HIS B 1 66 ? 12.062 -8.008 -10.969 1 98.44 66 HIS B O 1
ATOM 3070 N N . LEU B 1 67 ? 13.211 -9.25 -12.453 1 97.88 67 LEU B N 1
ATOM 3071 C CA . LEU B 1 67 ? 12.547 -8.656 -13.609 1 97.88 67 LEU B CA 1
ATOM 3072 C C . LEU B 1 67 ? 11.664 -9.68 -14.312 1 97.88 67 LEU B C 1
ATOM 3074 O O . LEU B 1 67 ? 12.031 -10.852 -14.43 1 97.88 67 LEU B O 1
ATOM 3078 N N . ARG B 1 68 ? 10.523 -9.211 -14.758 1 96.25 68 ARG B N 1
ATOM 3079 C CA . ARG B 1 68 ? 9.625 -10.039 -15.547 1 96.25 68 ARG B CA 1
ATOM 3080 C C . ARG B 1 68 ? 8.805 -9.195 -16.516 1 96.25 68 ARG B C 1
ATOM 3082 O O . ARG B 1 68 ? 8.508 -8.031 -16.219 1 96.25 68 ARG B O 1
ATOM 3089 N N . VAL B 1 69 ? 8.469 -9.867 -17.594 1 94.81 69 VAL B N 1
ATOM 3090 C CA . VAL B 1 69 ? 7.566 -9.25 -18.562 1 94.81 69 VAL B CA 1
ATOM 3091 C C . VAL B 1 69 ? 6.301 -10.094 -18.703 1 94.81 69 VAL B C 1
ATOM 3093 O O . VAL B 1 69 ? 6.363 -11.32 -18.766 1 94.81 69 VAL B O 1
ATOM 3096 N N . TYR B 1 70 ? 5.199 -9.461 -18.547 1 93.75 70 TYR B N 1
ATOM 3097 C CA . TYR B 1 70 ? 3.926 -10.031 -18.969 1 93.75 70 TYR B CA 1
ATOM 3098 C C . TYR B 1 70 ? 3.537 -9.547 -20.359 1 93.75 70 TYR B C 1
ATOM 3100 O O . TYR B 1 70 ? 3.49 -8.336 -20.609 1 93.75 70 TYR B O 1
ATOM 3108 N N . ASP B 1 71 ? 3.348 -10.469 -21.203 1 91.56 71 ASP B N 1
ATOM 3109 C CA . ASP B 1 71 ? 3.033 -10.094 -22.578 1 91.56 71 ASP B CA 1
ATOM 3110 C C . ASP B 1 71 ? 1.813 -10.859 -23.094 1 91.56 71 ASP B C 1
ATOM 3112 O O . ASP B 1 71 ? 1.942 -11.969 -23.609 1 91.56 71 ASP B O 1
ATOM 3116 N N . SER B 1 72 ? 0.709 -10.328 -22.938 1 91.31 72 SER B N 1
ATOM 3117 C CA . SER B 1 72 ? -0.568 -10.828 -23.438 1 91.31 72 SER B CA 1
ATOM 3118 C C . SER B 1 72 ? -1.461 -9.688 -23.922 1 91.31 72 SER B C 1
ATOM 3120 O O . SER B 1 72 ? -1.269 -8.539 -23.531 1 91.31 72 SER B O 1
ATOM 3122 N N . ALA B 1 73 ? -2.383 -9.945 -24.812 1 85.62 73 ALA B N 1
ATOM 3123 C CA . ALA B 1 73 ? -3.26 -8.922 -25.375 1 85.62 73 ALA B CA 1
ATOM 3124 C C . ALA B 1 73 ? -4.027 -8.195 -24.281 1 85.62 73 ALA B C 1
ATOM 3126 O O . ALA B 1 73 ? -4.184 -6.973 -24.328 1 85.62 73 ALA B O 1
ATOM 3127 N N . GLY B 1 74 ? -4.406 -8.898 -23.297 1 86.88 74 GLY B N 1
ATOM 3128 C CA . GLY B 1 74 ? -5.234 -8.289 -22.266 1 86.88 74 GLY B CA 1
ATOM 3129 C C . GLY B 1 74 ? -4.438 -7.777 -21.094 1 86.88 74 GLY B C 1
ATOM 3130 O O . GLY B 1 74 ? -4.988 -7.137 -20.188 1 86.88 74 GLY B O 1
ATOM 3131 N N . PHE B 1 75 ? -3.148 -8.008 -21.094 1 90.56 75 PHE B N 1
ATOM 3132 C CA . PHE B 1 75 ? -2.311 -7.605 -19.969 1 90.56 75 PHE B CA 1
ATOM 3133 C C . PHE B 1 75 ? -0.841 -7.59 -20.375 1 90.56 75 PHE B C 1
ATOM 3135 O O . PHE B 1 75 ? -0.244 -8.641 -20.594 1 90.56 75 PHE B O 1
ATOM 3142 N N . SER B 1 76 ? -0.28 -6.426 -20.453 1 91.31 76 SER B N 1
ATOM 3143 C CA . SER B 1 76 ? 1.141 -6.25 -20.734 1 91.31 76 SER B CA 1
ATOM 3144 C C . SER B 1 76 ? 1.806 -5.359 -19.688 1 91.31 76 SER B C 1
ATOM 3146 O O . SER B 1 76 ? 1.297 -4.281 -19.375 1 91.31 76 SER B O 1
ATOM 3148 N N . ALA B 1 77 ? 2.922 -5.852 -19.172 1 94.38 77 ALA B N 1
ATOM 3149 C CA . ALA B 1 77 ? 3.559 -5.086 -18.094 1 94.38 77 ALA B CA 1
ATOM 3150 C C . ALA B 1 77 ? 5.027 -5.48 -17.938 1 94.38 77 ALA B C 1
ATOM 3152 O O . ALA B 1 77 ? 5.406 -6.617 -18.234 1 94.38 77 ALA B O 1
ATOM 3153 N N . VAL B 1 78 ? 5.781 -4.492 -17.547 1 96.12 78 VAL B N 1
ATOM 3154 C CA . VAL B 1 78 ? 7.113 -4.758 -17.016 1 96.12 78 VAL B CA 1
ATOM 3155 C C . VAL B 1 78 ? 7.07 -4.734 -15.492 1 96.12 78 VAL B C 1
ATOM 3157 O O . VAL B 1 78 ? 6.535 -3.799 -14.891 1 96.12 78 VAL B O 1
ATOM 3160 N N . GLU B 1 79 ? 7.559 -5.738 -14.922 1 97.56 79 GLU B N 1
ATOM 3161 C CA . GLU B 1 79 ? 7.59 -5.836 -13.469 1 97.56 79 GLU B CA 1
ATOM 3162 C C . GLU B 1 79 ? 9.023 -5.84 -12.945 1 97.56 79 GLU B C 1
ATOM 3164 O O . GLU B 1 79 ? 9.875 -6.559 -13.461 1 97.56 79 GLU B O 1
ATOM 3169 N N . ILE B 1 80 ? 9.312 -4.977 -11.977 1 98.38 80 ILE B N 1
ATOM 3170 C CA . ILE B 1 80 ? 10.578 -4.957 -11.25 1 98.38 80 ILE B CA 1
ATOM 3171 C C . ILE B 1 80 ? 10.305 -5.09 -9.75 1 98.38 80 ILE B C 1
ATOM 3173 O O . ILE B 1 80 ? 9.578 -4.281 -9.172 1 98.38 80 ILE B O 1
ATOM 3177 N N . ILE B 1 81 ? 10.859 -6.09 -9.141 1 98.44 81 ILE B N 1
ATOM 3178 C CA . ILE B 1 81 ? 10.75 -6.277 -7.695 1 98.44 81 ILE B CA 1
ATOM 3179 C C . ILE B 1 81 ? 12.141 -6.246 -7.062 1 98.44 81 ILE B C 1
ATOM 3181 O O . ILE B 1 81 ? 13.016 -7.039 -7.43 1 98.44 81 ILE B O 1
ATOM 3185 N N . ALA B 1 82 ? 12.375 -5.309 -6.168 1 97.56 82 ALA B N 1
ATOM 3186 C CA . ALA B 1 82 ? 13.594 -5.301 -5.367 1 97.56 82 ALA B CA 1
ATOM 3187 C C . ALA B 1 82 ? 13.43 -6.168 -4.121 1 97.56 82 ALA B C 1
ATOM 3189 O O . ALA B 1 82 ? 12.43 -6.062 -3.406 1 97.56 82 ALA B O 1
ATOM 3190 N N . VAL B 1 83 ? 14.391 -7.031 -3.902 1 97.56 83 VAL B N 1
ATOM 3191 C CA . VAL B 1 83 ? 14.375 -7.938 -2.76 1 97.56 83 VAL B CA 1
ATOM 3192 C C . VAL B 1 83 ? 15.688 -7.84 -1.998 1 97.56 83 VAL B C 1
ATOM 3194 O O . VAL B 1 83 ? 16.766 -8 -2.582 1 97.56 83 VAL B O 1
ATOM 3197 N N . ASP B 1 84 ? 15.586 -7.574 -0.727 1 94.94 84 ASP B N 1
ATOM 3198 C CA . ASP B 1 84 ? 16.797 -7.578 0.079 1 94.94 84 ASP B CA 1
ATOM 3199 C C . ASP B 1 84 ? 16.547 -8.172 1.463 1 94.94 84 ASP B C 1
ATOM 3201 O O . ASP B 1 84 ? 15.398 -8.469 1.811 1 94.94 84 ASP B O 1
ATOM 3205 N N . ARG B 1 85 ? 17.625 -8.469 2.211 1 90.81 85 ARG B N 1
ATOM 3206 C CA . ARG B 1 85 ? 17.562 -9.016 3.564 1 90.81 85 ARG B CA 1
ATOM 3207 C C . ARG B 1 85 ? 18.234 -8.078 4.562 1 90.81 85 ARG B C 1
ATOM 3209 O O . ARG B 1 85 ? 18.797 -8.523 5.559 1 90.81 85 ARG B O 1
ATOM 3216 N N . GLY B 1 86 ? 18.344 -6.918 4.211 1 81.88 86 GLY B N 1
ATOM 3217 C CA . GLY B 1 86 ? 18.953 -5.938 5.102 1 81.88 86 GLY B CA 1
ATOM 3218 C C . GLY B 1 86 ? 18.031 -5.535 6.246 1 81.88 86 GLY B C 1
ATOM 3219 O O . GLY B 1 86 ? 16.859 -5.91 6.273 1 81.88 86 GLY B O 1
ATOM 3220 N N . PRO B 1 87 ? 18.734 -5.129 7.453 1 64.88 87 PRO B N 1
ATOM 3221 C CA . PRO B 1 87 ? 17.953 -4.715 8.617 1 64.88 87 PRO B CA 1
ATOM 3222 C C . PRO B 1 87 ? 16.812 -3.76 8.25 1 64.88 87 PRO B C 1
ATOM 3224 O O . PRO B 1 87 ? 16.031 -3.367 9.117 1 64.88 87 PRO B O 1
ATOM 3227 N N . GLY B 1 88 ? 16.5 -4.051 7.195 1 55.38 88 GLY B N 1
ATOM 3228 C CA . GLY B 1 88 ? 15.461 -3.127 6.766 1 55.38 88 GLY B CA 1
ATOM 3229 C C . GLY B 1 88 ? 15.984 -1.734 6.469 1 55.38 88 GLY B C 1
ATOM 3230 O O . GLY B 1 88 ? 17.188 -1.473 6.613 1 55.38 88 GLY B O 1
ATOM 3231 N N . PHE B 1 89 ? 15.539 -0.999 5.793 1 44.81 89 PHE B N 1
ATOM 3232 C CA . PHE B 1 89 ? 16.031 0.366 5.656 1 44.81 89 PHE B CA 1
ATOM 3233 C C . PHE B 1 89 ? 16.453 0.926 7.012 1 44.81 89 PHE B C 1
ATOM 3235 O O . PHE B 1 89 ? 15.617 1.093 7.906 1 44.81 89 PHE B O 1
ATOM 3242 N N . ASP B 1 90 ? 17.453 0.261 7.664 1 38.34 90 ASP B N 1
ATOM 3243 C CA . ASP B 1 90 ? 17.938 0.913 8.875 1 38.34 90 ASP B CA 1
ATOM 3244 C C . ASP B 1 90 ? 18.047 2.424 8.688 1 38.34 90 ASP B C 1
ATOM 3246 O O . ASP B 1 90 ? 18.984 2.914 8.07 1 38.34 90 ASP B O 1
ATOM 3250 N N . LEU B 1 91 ? 17.062 3.109 8.758 1 35.22 91 LEU B N 1
ATOM 3251 C CA . LEU B 1 91 ? 17.141 4.562 8.672 1 35.22 91 LEU B CA 1
ATOM 3252 C C . LEU B 1 91 ? 18.078 5.133 9.734 1 35.22 91 LEU B C 1
ATOM 3254 O O . LEU B 1 91 ? 18.484 6.289 9.656 1 35.22 91 LEU B O 1
ATOM 3258 N N . HIS B 1 92 ? 18.406 4.328 10.82 1 33.81 92 HIS B N 1
ATOM 3259 C CA . HIS B 1 92 ? 19.266 4.891 11.852 1 33.81 92 HIS B CA 1
ATOM 3260 C C . HIS B 1 92 ? 20.703 5.004 11.367 1 33.81 92 HIS B C 1
ATOM 3262 O O . HIS B 1 92 ? 21.422 5.945 11.734 1 33.81 92 HIS B O 1
ATOM 3268 N N . SER B 1 93 ? 21.234 3.975 10.898 1 34.38 93 SER B N 1
ATOM 3269 C CA . SER B 1 93 ? 22.672 3.992 10.688 1 34.38 93 SER B CA 1
ATOM 3270 C C . SER B 1 93 ? 23.062 4.914 9.539 1 34.38 93 SER B C 1
ATOM 3272 O O . SER B 1 93 ? 24.234 5.262 9.375 1 34.38 93 SER B O 1
ATOM 3274 N N . SER B 1 94 ? 22.156 5.016 8.617 1 32.5 94 SER B N 1
ATOM 3275 C CA . SER B 1 94 ? 22.656 5.785 7.484 1 32.5 94 SER B CA 1
ATOM 3276 C C . SER B 1 94 ? 22.766 7.266 7.824 1 32.5 94 SER B C 1
ATOM 3278 O O . SER B 1 94 ? 23.203 8.07 6.996 1 32.5 94 SER B O 1
ATOM 3280 N N . MET B 1 95 ? 22.141 7.656 8.883 1 28.64 95 MET B N 1
ATOM 3281 C CA . MET B 1 95 ? 22.203 9.086 9.156 1 28.64 95 MET B CA 1
ATOM 3282 C C . MET B 1 95 ? 23.578 9.484 9.648 1 28.64 95 MET B C 1
ATOM 3284 O O . MET B 1 95 ? 23.859 10.672 9.852 1 28.64 95 MET B O 1
ATOM 3288 N N . ARG B 1 96 ? 24.422 8.656 10.391 1 28.48 96 ARG B N 1
ATOM 3289 C CA . ARG B 1 96 ? 25.609 9.336 10.914 1 28.48 96 ARG B CA 1
ATOM 3290 C C . ARG B 1 96 ? 26.469 9.898 9.789 1 28.48 96 ARG B C 1
ATOM 3292 O O . ARG B 1 96 ? 27.078 10.953 9.93 1 28.48 96 ARG B O 1
ATOM 3299 N N . ASP B 1 97 ? 27.078 8.922 8.891 1 28.02 97 ASP B N 1
ATOM 3300 C CA . ASP B 1 97 ? 28.156 9.5 8.102 1 28.02 97 ASP B CA 1
ATOM 3301 C C . ASP B 1 97 ? 27.609 10.383 6.98 1 28.02 97 ASP B C 1
ATOM 3303 O O . ASP B 1 97 ? 26.609 10.047 6.359 1 28.02 97 ASP B O 1
ATOM 3307 N N . GLY B 1 98 ? 27.672 11.695 6.957 1 26.27 98 GLY B N 1
ATOM 3308 C CA . GLY B 1 98 ? 27.609 12.914 6.164 1 26.27 98 GLY B CA 1
ATOM 3309 C C . GLY B 1 98 ? 27.859 12.68 4.688 1 26.27 98 GLY B C 1
ATOM 3310 O O . GLY B 1 98 ? 27.891 13.625 3.9 1 26.27 98 GLY B O 1
ATOM 3311 N N . PHE B 1 99 ? 28.734 11.656 4.324 1 25.12 99 PHE B N 1
ATOM 3312 C CA . PHE B 1 99 ? 29.344 11.773 3.004 1 25.12 99 PHE B CA 1
ATOM 3313 C C . PHE B 1 99 ? 28.328 11.445 1.914 1 25.12 99 PHE B C 1
ATOM 3315 O O . PHE B 1 99 ? 28.016 10.273 1.681 1 25.12 99 PHE B O 1
ATOM 3322 N N . SER B 1 100 ? 27.156 11.898 1.971 1 30.45 100 SER B N 1
ATOM 3323 C CA . SER B 1 100 ? 26.344 11.742 0.766 1 30.45 100 SER B CA 1
ATOM 3324 C C . SER B 1 100 ? 27.094 12.227 -0.47 1 30.45 100 SER B C 1
ATOM 3326 O O . SER B 1 100 ? 27.219 13.438 -0.697 1 30.45 100 SER B O 1
ATOM 3328 N N . SER B 1 101 ? 28.25 11.867 -0.707 1 28.72 101 SER B N 1
ATOM 3329 C CA . SER B 1 101 ? 28.875 12.359 -1.926 1 28.72 101 SER B CA 1
ATOM 3330 C C . SER B 1 101 ? 28 12.117 -3.145 1 28.72 101 SER B C 1
ATOM 3332 O O . SER B 1 101 ? 27.953 12.945 -4.059 1 28.72 101 SER B O 1
ATOM 3334 N N . VAL B 1 102 ? 27.922 10.766 -3.602 1 29.94 102 VAL B N 1
ATOM 3335 C CA . VAL B 1 102 ? 27.656 10.633 -5.031 1 29.94 102 VAL B CA 1
ATOM 3336 C C . VAL B 1 102 ? 26.266 11.172 -5.359 1 29.94 102 VAL B C 1
ATOM 3338 O O . VAL B 1 102 ? 25.359 11.086 -4.531 1 29.94 102 VAL B O 1
ATOM 3341 N N . GLY B 1 103 ? 25.906 11.992 -6.367 1 30.84 103 GLY B N 1
ATOM 3342 C CA . GLY B 1 103 ? 24.969 12.828 -7.102 1 30.84 103 GLY B CA 1
ATOM 3343 C C . GLY B 1 103 ? 23.609 12.188 -7.285 1 30.84 103 GLY B C 1
ATOM 3344 O O . GLY B 1 103 ? 22.797 12.648 -8.102 1 30.84 103 GLY B O 1
ATOM 3345 N N . THR B 1 104 ? 23.484 10.859 -7.234 1 35.03 104 THR B N 1
ATOM 3346 C CA . THR B 1 104 ? 22.172 10.461 -7.738 1 35.03 104 THR B CA 1
ATOM 3347 C C . THR B 1 104 ? 21.062 11.008 -6.848 1 35.03 104 THR B C 1
ATOM 3349 O O . THR B 1 104 ? 21.234 11.141 -5.633 1 35.03 104 THR B O 1
ATOM 3352 N N . GLN B 1 105 ? 20.391 11.945 -7.293 1 35.12 105 GLN B N 1
ATOM 3353 C CA . GLN B 1 105 ? 19.141 12.484 -6.746 1 35.12 105 GLN B CA 1
ATOM 3354 C C . GLN B 1 105 ? 18.266 11.375 -6.188 1 35.12 105 GLN B C 1
ATOM 3356 O O . GLN B 1 105 ? 17.75 10.539 -6.938 1 35.12 105 GLN B O 1
ATOM 3361 N N . GLY B 1 106 ? 18.641 10.57 -5.332 1 40.59 106 GLY B N 1
ATOM 3362 C CA . GLY B 1 106 ? 17.828 9.609 -4.59 1 40.59 106 GLY B CA 1
ATOM 3363 C C . GLY B 1 106 ? 16.375 10.016 -4.473 1 40.59 106 GLY B C 1
ATOM 3364 O O . GLY B 1 106 ? 16 10.75 -3.557 1 40.59 106 GLY B O 1
ATOM 3365 N N . ILE B 1 107 ? 15.68 10.055 -5.531 1 46.81 107 ILE B N 1
ATOM 3366 C CA . ILE B 1 107 ? 14.281 10.477 -5.551 1 46.81 107 ILE B CA 1
ATOM 3367 C C . ILE B 1 107 ? 13.492 9.68 -4.516 1 46.81 107 ILE B C 1
ATOM 3369 O O . ILE B 1 107 ? 12.383 10.062 -4.137 1 46.81 107 ILE B O 1
ATOM 3373 N N . GLY B 1 108 ? 14.102 8.828 -3.775 1 58.44 108 GLY B N 1
ATOM 3374 C CA . GLY B 1 108 ? 13.492 8.086 -2.686 1 58.44 108 GLY B CA 1
ATOM 3375 C C . GLY B 1 108 ? 12.289 7.266 -3.121 1 58.44 108 GLY B C 1
ATOM 3376 O O . GLY B 1 108 ? 11.922 7.27 -4.301 1 58.44 108 GLY B O 1
ATOM 3377 N N . LEU B 1 109 ? 11.719 6.441 -2.445 1 65.62 109 LEU B N 1
ATOM 3378 C CA . LEU B 1 109 ? 10.594 5.547 -2.715 1 65.62 109 LEU B CA 1
ATOM 3379 C C . LEU B 1 109 ? 9.383 6.332 -3.203 1 65.62 109 LEU B C 1
ATOM 3381 O O . LEU B 1 109 ? 8.57 5.809 -3.967 1 65.62 109 LEU B O 1
ATOM 3385 N N . GLY B 1 110 ? 9.352 7.617 -2.791 1 65.75 110 GLY B N 1
ATOM 3386 C CA . GLY B 1 110 ? 8.273 8.461 -3.285 1 65.75 110 GLY B CA 1
ATOM 3387 C C . GLY B 1 110 ? 8.336 8.695 -4.781 1 65.75 110 GLY B C 1
ATOM 3388 O O . GLY B 1 110 ? 7.312 8.648 -5.469 1 65.75 110 GLY B O 1
ATOM 3389 N N . ALA B 1 111 ? 9.516 8.914 -5.195 1 68.88 111 ALA B N 1
ATOM 3390 C CA . ALA B 1 111 ? 9.711 9.117 -6.629 1 68.88 111 ALA B CA 1
ATOM 3391 C C . ALA B 1 111 ? 9.406 7.84 -7.406 1 68.88 111 ALA B C 1
ATOM 3393 O O . ALA B 1 111 ? 8.828 7.887 -8.5 1 68.88 111 ALA B O 1
ATOM 3394 N N . ILE B 1 112 ? 9.758 6.715 -6.836 1 82.12 112 ILE B N 1
ATOM 3395 C CA . ILE B 1 112 ? 9.492 5.426 -7.465 1 82.12 112 ILE B CA 1
ATOM 3396 C C . ILE B 1 112 ? 7.988 5.203 -7.578 1 82.12 112 ILE B C 1
ATOM 3398 O O . ILE B 1 112 ? 7.492 4.812 -8.641 1 82.12 112 ILE B O 1
ATOM 3402 N N . GLU B 1 113 ? 7.328 5.523 -6.527 1 78.69 113 GLU B N 1
ATOM 3403 C CA . GLU B 1 113 ? 5.879 5.363 -6.496 1 78.69 113 GLU B CA 1
ATOM 3404 C C . GLU B 1 113 ? 5.207 6.211 -7.57 1 78.69 113 GLU B C 1
ATOM 3406 O O . GLU B 1 113 ? 4.258 5.766 -8.219 1 78.69 113 GLU B O 1
ATOM 3411 N N . ARG B 1 114 ? 5.711 7.348 -7.836 1 73.88 114 ARG B N 1
ATOM 3412 C CA . ARG B 1 114 ? 5.117 8.266 -8.805 1 73.88 114 ARG B CA 1
ATOM 3413 C C . ARG B 1 114 ? 5.391 7.801 -10.234 1 73.88 114 ARG B C 1
ATOM 3415 O O . ARG B 1 114 ? 4.625 8.109 -11.148 1 73.88 114 ARG B O 1
ATOM 3422 N N . GLN B 1 115 ? 6.453 7.094 -10.344 1 83.69 115 GLN B N 1
ATOM 3423 C CA . GLN B 1 115 ? 6.871 6.699 -11.688 1 83.69 115 GLN B CA 1
ATOM 3424 C C . GLN B 1 115 ? 6.215 5.383 -12.102 1 83.69 115 GLN B C 1
ATOM 3426 O O . GLN B 1 115 ? 6.051 5.117 -13.289 1 83.69 115 GLN B O 1
ATOM 3431 N N . ALA B 1 116 ? 5.84 4.586 -11.109 1 90.56 116 AL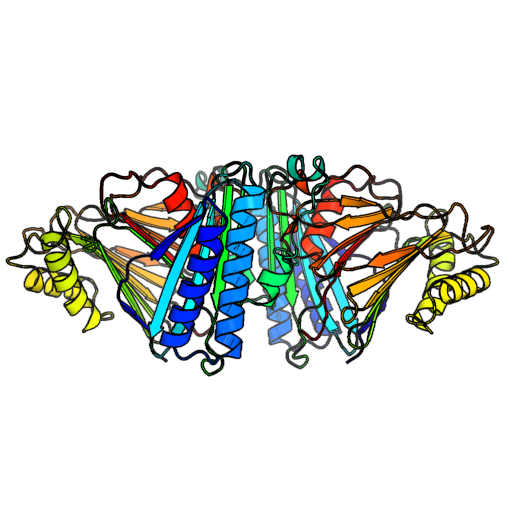A B N 1
ATOM 3432 C CA . ALA B 1 116 ? 5.305 3.26 -11.406 1 90.56 116 ALA B CA 1
ATOM 3433 C C . ALA B 1 116 ? 3.783 3.287 -11.5 1 90.56 116 ALA B C 1
ATOM 3435 O O . ALA B 1 116 ? 3.133 4.121 -10.859 1 90.56 116 ALA B O 1
ATOM 3436 N N . ASP B 1 117 ? 3.219 2.412 -12.328 1 89.88 117 ASP B N 1
ATOM 3437 C CA . ASP B 1 117 ? 1.767 2.279 -12.398 1 89.88 117 ASP B CA 1
ATOM 3438 C C . ASP B 1 117 ? 1.23 1.476 -11.219 1 89.88 117 ASP B C 1
ATOM 3440 O O . ASP B 1 117 ? 0.095 1.682 -10.781 1 89.88 117 ASP B O 1
ATOM 3444 N N . VAL B 1 118 ? 1.981 0.542 -10.773 1 90.75 118 VAL B N 1
ATOM 3445 C CA . VAL B 1 118 ? 1.71 -0.227 -9.57 1 90.75 118 VAL B CA 1
ATOM 3446 C C . VAL B 1 118 ? 2.922 -0.174 -8.641 1 90.75 118 VAL B C 1
ATOM 3448 O O . VAL B 1 118 ? 4.062 -0.331 -9.086 1 90.75 118 VAL B O 1
ATOM 3451 N N . PHE B 1 119 ? 2.688 0.147 -7.477 1 89.88 119 PHE B N 1
ATOM 3452 C CA . PHE B 1 119 ? 3.717 0.202 -6.445 1 89.88 119 PHE B CA 1
ATOM 3453 C C . PHE B 1 119 ? 3.217 -0.417 -5.145 1 89.88 119 PHE B C 1
ATOM 3455 O O . PHE B 1 119 ? 2.082 -0.171 -4.73 1 89.88 119 PHE B O 1
ATOM 3462 N N . ASP B 1 120 ? 4 -1.28 -4.562 1 91.06 120 ASP B N 1
ATOM 3463 C CA . ASP B 1 120 ? 3.721 -1.832 -3.24 1 91.06 120 ASP B CA 1
ATOM 3464 C C . ASP B 1 120 ? 5.012 -2.252 -2.537 1 91.06 120 ASP B C 1
ATOM 3466 O O . ASP B 1 120 ? 6.031 -2.486 -3.188 1 91.06 120 ASP B O 1
ATOM 3470 N N . VAL B 1 121 ? 4.977 -2.27 -1.202 1 89.81 121 VAL B N 1
ATOM 3471 C CA . VAL B 1 121 ? 6.207 -2.504 -0.455 1 89.81 121 VAL B CA 1
ATOM 3472 C C . VAL B 1 121 ? 5.891 -3.25 0.839 1 89.81 121 VAL B C 1
ATOM 3474 O O . VAL B 1 121 ? 4.859 -3.008 1.467 1 89.81 121 VAL B O 1
ATOM 3477 N N . HIS B 1 122 ? 6.703 -4.176 1.161 1 91.88 122 HIS B N 1
ATOM 3478 C CA . HIS B 1 122 ? 6.715 -4.824 2.467 1 91.88 122 HIS B CA 1
ATOM 3479 C C . HIS B 1 122 ? 8.094 -4.75 3.107 1 91.88 122 HIS B C 1
ATOM 3481 O O . HIS B 1 122 ? 9.094 -5.105 2.479 1 91.88 122 HIS B O 1
ATOM 3487 N N . VAL B 1 123 ? 8.133 -4.188 4.293 1 86.38 123 VAL B N 1
ATOM 3488 C CA . VAL B 1 123 ? 9.375 -4.098 5.055 1 86.38 123 VAL B CA 1
ATOM 3489 C C . VAL B 1 123 ? 9.18 -4.711 6.438 1 86.38 123 VAL B C 1
ATOM 3491 O O . VAL B 1 123 ? 8.188 -4.426 7.113 1 86.38 123 VAL B O 1
ATOM 3494 N N . ASP B 1 124 ? 10.109 -5.562 6.828 1 84.62 124 ASP B N 1
ATOM 3495 C CA . ASP B 1 124 ? 10.148 -6.109 8.18 1 84.62 124 ASP B CA 1
ATOM 3496 C C . ASP B 1 124 ? 11.578 -6.367 8.633 1 84.62 124 ASP B C 1
ATOM 3498 O O . ASP B 1 124 ? 12.531 -5.859 8.031 1 84.62 124 ASP B O 1
ATOM 3502 N N . GLY B 1 125 ? 11.742 -6.906 9.781 1 83.06 125 GLY B N 1
ATOM 3503 C CA . GLY B 1 125 ? 13.07 -7.152 10.328 1 83.06 125 GLY B CA 1
ATOM 3504 C C . GLY B 1 125 ? 13.914 -8.055 9.445 1 83.06 125 GLY B C 1
ATOM 3505 O O . GLY B 1 125 ? 15.141 -8.125 9.609 1 83.06 125 GLY B O 1
ATOM 3506 N N . ARG B 1 126 ? 13.273 -8.719 8.469 1 90.12 126 ARG B N 1
ATOM 3507 C CA . ARG B 1 126 ? 13.992 -9.664 7.621 1 90.12 126 ARG B CA 1
ATOM 3508 C C . ARG B 1 126 ? 14.445 -9 6.324 1 90.12 126 ARG B C 1
ATOM 3510 O O . ARG B 1 126 ? 15.242 -9.562 5.574 1 90.12 126 ARG B O 1
ATOM 3517 N N . GLY B 1 127 ? 13.961 -7.848 6.047 1 92.56 127 GLY B N 1
ATOM 3518 C CA . GLY B 1 127 ? 14.344 -7.141 4.836 1 92.56 127 GLY B CA 1
ATOM 3519 C C . GLY B 1 127 ? 13.18 -6.434 4.164 1 92.56 127 GLY B C 1
ATOM 3520 O O . GLY B 1 127 ? 12.195 -6.082 4.824 1 92.56 127 GLY B O 1
ATOM 3521 N N . ALA B 1 128 ? 13.398 -6.145 2.84 1 92.06 128 ALA B N 1
ATOM 3522 C CA . ALA B 1 128 ? 12.383 -5.383 2.119 1 92.06 128 ALA B CA 1
ATOM 3523 C C . ALA B 1 128 ? 12.102 -6 0.754 1 92.06 128 ALA B C 1
ATOM 3525 O O . ALA B 1 128 ? 12.992 -6.57 0.124 1 92.06 128 ALA B O 1
ATOM 3526 N N . VAL B 1 129 ? 10.859 -5.938 0.385 1 96.19 129 VAL B N 1
ATOM 3527 C CA . VAL B 1 129 ? 10.406 -6.277 -0.958 1 96.19 129 VAL B CA 1
ATOM 3528 C C . VAL B 1 129 ? 9.617 -5.105 -1.548 1 96.19 129 VAL B C 1
ATOM 3530 O O . VAL B 1 129 ? 8.625 -4.66 -0.968 1 96.19 129 VAL B O 1
ATOM 3533 N N . VAL B 1 130 ? 10.094 -4.59 -2.711 1 93.94 130 VAL B N 1
ATOM 3534 C CA . VAL B 1 130 ? 9.461 -3.436 -3.348 1 93.94 130 VAL B CA 1
ATOM 3535 C C . VAL B 1 130 ? 9.016 -3.807 -4.758 1 93.94 130 VAL B C 1
ATOM 3537 O O . VAL B 1 130 ? 9.844 -4.148 -5.609 1 93.94 130 VAL B O 1
ATOM 3540 N N . LEU B 1 131 ? 7.703 -3.678 -4.984 1 97 131 LEU B N 1
ATOM 3541 C CA . LEU B 1 131 ? 7.113 -4.008 -6.277 1 97 131 LEU B CA 1
ATOM 3542 C C . LEU B 1 131 ? 6.879 -2.746 -7.102 1 97 131 LEU B C 1
ATOM 3544 O O . LEU B 1 131 ? 6.355 -1.753 -6.59 1 97 131 LEU B O 1
ATOM 3548 N N . THR B 1 132 ? 7.285 -2.828 -8.375 1 96.19 132 THR B N 1
ATOM 3549 C CA . THR B 1 132 ? 6.879 -1.83 -9.359 1 96.19 132 THR B CA 1
ATOM 3550 C C . THR B 1 132 ? 6.438 -2.498 -10.656 1 96.19 132 THR B C 1
ATOM 3552 O O . THR B 1 132 ? 7.059 -3.463 -11.109 1 96.19 132 THR B O 1
ATOM 3555 N N . ARG B 1 133 ? 5.309 -2.033 -11.203 1 96.31 133 ARG B N 1
ATOM 3556 C CA . ARG B 1 133 ? 4.871 -2.453 -12.531 1 96.31 133 ARG B CA 1
ATOM 3557 C C . ARG B 1 133 ? 4.652 -1.249 -13.438 1 96.31 133 ARG B C 1
ATOM 3559 O O . ARG B 1 133 ? 4.277 -0.172 -12.969 1 96.31 133 ARG B O 1
ATOM 3566 N N . PHE B 1 134 ? 4.871 -1.458 -14.688 1 94.62 134 PHE B N 1
ATOM 3567 C CA . PHE B 1 134 ? 4.707 -0.443 -15.719 1 94.62 134 PHE B CA 1
ATOM 3568 C C . PHE B 1 134 ? 3.889 -0.985 -16.891 1 94.62 134 PHE B C 1
ATOM 3570 O O . PHE B 1 134 ? 4.145 -2.09 -17.359 1 94.62 134 PHE B O 1
ATOM 3577 N N . PHE B 1 135 ? 2.889 -0.203 -17.281 1 92.25 135 PHE B N 1
ATOM 3578 C CA . PHE B 1 135 ? 2.051 -0.566 -18.406 1 92.25 135 PHE B CA 1
ATOM 3579 C C . PHE B 1 135 ? 2.395 0.28 -19.625 1 92.25 135 PHE B C 1
ATOM 3581 O O . PHE B 1 135 ? 2.697 1.468 -19.5 1 92.25 135 PHE B O 1
ATOM 3588 N N . PRO B 1 136 ? 2.332 -0.339 -20.703 1 87.62 136 PRO B N 1
ATOM 3589 C CA . PRO B 1 136 ? 2.475 0.502 -21.891 1 87.62 136 PRO B CA 1
ATOM 3590 C C . PRO B 1 136 ? 1.322 1.492 -22.062 1 87.62 136 PRO B C 1
ATOM 3592 O O . PRO B 1 136 ? 0.189 1.196 -21.672 1 87.62 136 PRO B O 1
ATOM 3595 N N . ARG B 1 137 ? 1.519 2.709 -22.453 1 77.69 137 ARG B N 1
ATOM 3596 C CA . ARG B 1 137 ? 0.532 3.777 -22.562 1 77.69 137 ARG B CA 1
ATOM 3597 C C . ARG B 1 137 ? -0.656 3.332 -23.422 1 77.69 137 ARG B C 1
ATOM 3599 O O . ARG B 1 137 ? -1.78 3.793 -23.203 1 77.69 137 ARG B O 1
ATOM 3606 N N . ASN B 1 138 ? -0.448 2.514 -24.375 1 70.81 138 ASN B N 1
ATOM 3607 C CA . ASN B 1 138 ? -1.52 2.111 -25.281 1 70.81 138 ASN B CA 1
ATOM 3608 C C . ASN B 1 138 ? -2.42 1.056 -24.641 1 70.81 138 ASN B C 1
ATOM 3610 O O . ASN B 1 138 ? -3.428 0.659 -25.234 1 70.81 138 ASN B O 1
ATOM 3614 N N . CYS B 1 139 ? -2.004 0.616 -23.562 1 63.88 139 CYS B N 1
ATOM 3615 C CA . CYS B 1 139 ? -2.787 -0.421 -22.906 1 63.88 139 CYS B CA 1
ATOM 3616 C C . CYS B 1 139 ? -3.426 0.11 -21.625 1 63.88 139 CYS B C 1
ATOM 3618 O O . CYS B 1 139 ? -2.73 0.377 -20.641 1 63.88 139 CYS B O 1
ATOM 3620 N N . LYS B 1 140 ? -4.555 0.776 -21.75 1 61.41 140 LYS B N 1
ATOM 3621 C CA . LYS B 1 140 ? -5.285 1.199 -20.547 1 61.41 140 LYS B CA 1
ATOM 3622 C C . LYS B 1 140 ? -5.75 -0.004 -19.734 1 61.41 140 LYS B C 1
ATOM 3624 O O . LYS B 1 140 ? -6.871 -0.486 -19.922 1 61.41 140 LYS B O 1
ATOM 3629 N N . THR B 1 141 ? -4.812 -0.873 -19.328 1 63.78 141 THR B N 1
ATOM 3630 C CA . THR B 1 141 ? -5.316 -2.062 -18.656 1 63.78 141 THR B CA 1
ATOM 3631 C C . THR B 1 141 ? -5.234 -1.898 -17.141 1 63.78 141 THR B C 1
ATOM 3633 O O . THR B 1 141 ? -4.418 -1.125 -16.641 1 63.78 141 THR B O 1
ATOM 3636 N N . ARG B 1 142 ? -6.207 -2.488 -16.516 1 76.88 142 ARG B N 1
ATOM 3637 C CA . ARG B 1 142 ? -6.191 -2.641 -15.055 1 76.88 142 ARG B CA 1
ATOM 3638 C C . ARG B 1 142 ? -5.168 -3.688 -14.625 1 76.88 142 ARG B C 1
ATOM 3640 O O . ARG B 1 142 ? -4.824 -4.582 -15.406 1 76.88 142 ARG B O 1
ATOM 3647 N N . ASP B 1 143 ? -4.594 -3.496 -13.578 1 88.94 143 ASP B N 1
ATOM 3648 C CA . ASP B 1 143 ? -3.619 -4.449 -13.055 1 88.94 143 ASP B CA 1
ATOM 3649 C C . ASP B 1 143 ? -4.27 -5.801 -12.773 1 88.94 143 ASP B C 1
ATOM 3651 O O . ASP B 1 143 ? -5.395 -5.867 -12.273 1 88.94 143 ASP B O 1
ATOM 3655 N N . LEU B 1 144 ? -3.621 -6.801 -13.203 1 91.25 144 LEU B N 1
ATOM 3656 C CA . LEU B 1 144 ? -3.965 -8.164 -12.805 1 91.25 144 LEU B CA 1
ATOM 3657 C C . LEU B 1 144 ? -3.281 -8.531 -11.492 1 91.25 144 LEU B C 1
ATOM 3659 O O . LEU B 1 144 ? -2.053 -8.617 -11.43 1 91.25 144 LEU B O 1
ATOM 3663 N N . ARG B 1 145 ? -4.031 -8.773 -10.484 1 92.69 145 ARG B N 1
ATOM 3664 C CA . ARG B 1 145 ? -3.484 -8.984 -9.148 1 92.69 145 ARG B CA 1
ATOM 3665 C C . ARG B 1 145 ? -3.006 -10.422 -8.969 1 92.69 145 ARG B C 1
ATOM 3667 O O . ARG B 1 145 ? -3.604 -11.188 -8.219 1 92.69 145 ARG B O 1
ATOM 3674 N N . ILE B 1 146 ? -1.923 -10.656 -9.562 1 95.62 146 ILE B N 1
ATOM 3675 C CA . ILE B 1 146 ? -1.223 -11.938 -9.477 1 95.62 146 ILE B CA 1
ATOM 3676 C C . ILE B 1 146 ? 0.253 -11.695 -9.172 1 95.62 146 ILE B C 1
ATOM 3678 O O . ILE B 1 146 ? 0.779 -10.609 -9.422 1 95.62 146 ILE B O 1
ATOM 3682 N N . GLY B 1 147 ? 0.846 -12.617 -8.555 1 97.62 147 GLY B N 1
ATOM 3683 C CA . GLY B 1 147 ? 2.283 -12.648 -8.328 1 97.62 147 GLY B CA 1
ATOM 3684 C C . GLY B 1 147 ? 2.914 -13.984 -8.688 1 97.62 147 GLY B C 1
ATOM 3685 O O . GLY B 1 147 ? 2.336 -15.039 -8.43 1 97.62 147 GLY B O 1
ATOM 3686 N N . ILE B 1 148 ? 4.043 -13.914 -9.383 1 97.81 148 ILE B N 1
ATOM 3687 C CA . ILE B 1 148 ? 4.75 -15.133 -9.758 1 97.81 148 ILE B CA 1
ATOM 3688 C C . ILE B 1 148 ? 6.238 -14.984 -9.461 1 97.81 148 ILE B C 1
ATOM 3690 O O . ILE B 1 148 ? 6.812 -13.914 -9.68 1 97.81 148 ILE B O 1
ATOM 3694 N N . ASN B 1 149 ? 6.781 -15.898 -8.844 1 97.44 149 ASN B N 1
ATOM 3695 C CA . ASN B 1 149 ? 8.219 -16.078 -8.68 1 97.44 149 ASN B CA 1
ATOM 3696 C C . ASN B 1 149 ? 8.672 -17.469 -9.109 1 97.44 149 ASN B C 1
ATOM 3698 O O . ASN B 1 149 ? 8.258 -18.469 -8.523 1 97.44 149 ASN B O 1
ATOM 3702 N N . GLN B 1 150 ? 9.438 -17.531 -10.141 1 97.62 150 GLN B N 1
ATOM 3703 C CA . GLN B 1 150 ? 9.93 -18.812 -10.648 1 97.62 150 GLN B CA 1
ATOM 3704 C C . GLN B 1 150 ? 11.445 -18.781 -10.82 1 97.62 150 GLN B C 1
ATOM 3706 O O . GLN B 1 150 ? 11.977 -17.922 -11.523 1 97.62 150 GLN B O 1
ATOM 3711 N N . HIS B 1 151 ? 12.094 -19.688 -10.234 1 96.06 151 HIS B N 1
ATOM 3712 C CA . HIS B 1 151 ? 13.539 -19.812 -10.289 1 96.06 151 HIS B CA 1
ATOM 3713 C C . HIS B 1 151 ? 13.953 -21.25 -10.609 1 96.06 151 HIS B C 1
ATOM 3715 O O . HIS B 1 151 ? 13.359 -22.203 -10.102 1 96.06 151 HIS B O 1
ATOM 3721 N N . SER B 1 152 ? 14.953 -21.344 -11.477 1 95.56 152 SER B N 1
ATOM 3722 C CA . SER B 1 152 ? 15.531 -22.656 -11.742 1 95.56 152 SER B CA 1
ATOM 3723 C C . SER B 1 152 ? 16.656 -22.969 -10.766 1 95.56 152 SER B C 1
ATOM 3725 O O . SER B 1 152 ? 17.297 -22.047 -10.234 1 95.56 152 SER B O 1
ATOM 3727 N N . LEU B 1 153 ? 16.844 -24.172 -10.562 1 91.62 153 LEU B N 1
ATOM 3728 C CA . LEU B 1 153 ? 17.938 -24.594 -9.703 1 91.62 153 LEU B CA 1
ATOM 3729 C C . LEU B 1 153 ? 19.281 -24.141 -10.273 1 91.62 153 LEU B C 1
ATOM 3731 O O . LEU B 1 153 ? 19.578 -24.391 -11.445 1 91.62 153 LEU B O 1
ATOM 3735 N N . HIS B 1 154 ? 20.062 -23.453 -9.516 1 90.06 154 HIS B N 1
ATOM 3736 C CA . HIS B 1 154 ? 21.406 -23.016 -9.859 1 90.06 154 HIS B CA 1
ATOM 3737 C C . HIS B 1 154 ? 21.391 -22.156 -11.117 1 90.06 154 HIS B C 1
ATOM 3739 O O . HIS B 1 154 ? 22.281 -22.281 -11.977 1 90.06 154 HIS B O 1
ATOM 3745 N N . ASP B 1 155 ? 20.328 -21.484 -11.305 1 89.12 155 ASP B N 1
ATOM 3746 C CA . ASP B 1 155 ? 20.203 -20.562 -12.438 1 89.12 155 ASP B CA 1
ATOM 3747 C C . ASP B 1 155 ? 20.375 -21.297 -13.766 1 89.12 155 ASP B C 1
ATOM 3749 O O . ASP B 1 155 ? 20.984 -20.781 -14.695 1 89.12 155 ASP B O 1
ATOM 3753 N N . ASP B 1 156 ? 19.906 -22.547 -13.766 1 90.38 156 ASP B N 1
ATOM 3754 C CA . ASP B 1 156 ? 19.875 -23.312 -15 1 90.38 156 ASP B CA 1
ATOM 3755 C C . ASP B 1 156 ? 18.969 -22.672 -16.047 1 90.38 156 ASP B C 1
ATOM 3757 O O . ASP B 1 156 ? 17.906 -22.156 -15.711 1 90.38 156 ASP B O 1
ATOM 3761 N N . PRO B 1 157 ? 19.375 -22.656 -17.266 1 91.25 157 PRO B N 1
ATOM 3762 C CA . PRO B 1 157 ? 18.5 -22.094 -18.312 1 91.25 157 PRO B CA 1
ATOM 3763 C C . PRO B 1 157 ? 17.188 -22.875 -18.453 1 91.25 157 PRO B C 1
ATOM 3765 O O . PRO B 1 157 ? 16.172 -22.297 -18.875 1 91.25 157 PRO B O 1
ATOM 3768 N N . ALA B 1 158 ? 17.328 -24.141 -18.125 1 94.5 158 ALA B N 1
ATOM 3769 C CA . ALA B 1 158 ? 16.109 -24.969 -18.156 1 94.5 158 ALA B CA 1
ATOM 3770 C C . ALA B 1 158 ? 15.453 -25.031 -16.781 1 94.5 158 ALA B C 1
ATOM 3772 O O . ALA B 1 158 ? 16.141 -25.156 -15.766 1 94.5 158 ALA B O 1
ATOM 3773 N N . CYS B 1 159 ? 14.219 -24.938 -16.75 1 96.06 159 CYS B N 1
ATOM 3774 C CA . CYS B 1 159 ? 13.438 -25.047 -15.516 1 96.06 159 CYS B CA 1
ATOM 3775 C C . CYS B 1 159 ? 12.391 -26.156 -15.648 1 96.06 159 CYS B C 1
ATOM 3777 O O . CYS B 1 159 ? 11.625 -26.172 -16.609 1 96.06 159 CYS B O 1
ATOM 3779 N N . GLY B 1 160 ? 12.359 -27.031 -14.703 1 96.88 160 GLY B N 1
ATOM 3780 C CA . GLY B 1 160 ? 11.383 -28.109 -14.711 1 96.88 160 GLY B CA 1
ATOM 3781 C C . GLY B 1 160 ? 10.008 -27.672 -14.266 1 96.88 160 GLY B C 1
ATOM 3782 O O . GLY B 1 160 ? 9.023 -28.391 -14.453 1 96.88 160 GLY B O 1
ATOM 3783 N N . ASP B 1 161 ? 9.922 -26.516 -13.648 1 97.56 161 ASP B N 1
ATOM 3784 C CA . ASP B 1 161 ? 8.633 -25.938 -13.281 1 97.56 161 ASP B CA 1
ATOM 3785 C C . ASP B 1 161 ? 8.062 -25.094 -14.414 1 97.56 161 ASP B C 1
ATOM 3787 O O . ASP B 1 161 ? 8.789 -24.312 -15.039 1 97.56 161 ASP B O 1
ATOM 3791 N N . VAL B 1 162 ? 6.797 -25.312 -14.648 1 97.38 162 VAL B N 1
ATOM 3792 C CA . VAL B 1 162 ? 6.094 -24.469 -15.602 1 97.38 162 VAL B CA 1
ATOM 3793 C C . VAL B 1 162 ? 4.82 -23.922 -14.961 1 97.38 162 VAL B C 1
ATOM 3795 O O . VAL B 1 162 ? 4.211 -24.578 -14.109 1 97.38 162 VAL B O 1
ATOM 3798 N N . TRP B 1 163 ? 4.484 -22.719 -15.25 1 98.12 163 TRP B N 1
ATOM 3799 C CA . TRP B 1 163 ? 3.209 -22.125 -14.859 1 98.12 163 TRP B CA 1
ATOM 3800 C C . TRP B 1 163 ? 2.518 -21.484 -16.062 1 98.12 163 TRP B C 1
ATOM 3802 O O . TRP B 1 163 ? 3.166 -21.141 -17.047 1 98.12 163 TRP B O 1
ATOM 3812 N N . SER B 1 164 ? 1.269 -21.406 -16.047 1 98 164 SER B N 1
ATOM 3813 C CA . SER B 1 164 ? 0.448 -20.75 -17.047 1 98 164 SER B CA 1
ATOM 3814 C C . SER B 1 164 ? -0.848 -20.219 -16.453 1 98 164 SER B C 1
ATOM 3816 O O . SER B 1 164 ? -1.33 -20.734 -15.438 1 98 164 SER B O 1
ATOM 3818 N N . LEU B 1 165 ? -1.327 -19.141 -17.016 1 97.69 165 LEU B N 1
ATOM 3819 C CA . LEU B 1 165 ? -2.531 -18.5 -16.5 1 97.69 165 LEU B CA 1
ATOM 3820 C C . LEU B 1 165 ? -3.369 -17.922 -17.625 1 97.69 165 LEU B C 1
ATOM 3822 O O . LEU B 1 165 ? -2.828 -17.312 -18.562 1 97.69 165 LEU B O 1
ATOM 3826 N N . ALA B 1 166 ? -4.672 -18.109 -17.578 1 97.25 166 ALA B N 1
ATOM 3827 C CA . ALA B 1 166 ? -5.617 -17.562 -18.547 1 97.25 166 ALA B CA 1
ATOM 3828 C C . ALA B 1 166 ? -6.77 -16.844 -17.844 1 97.25 166 ALA B C 1
ATOM 3830 O O . ALA B 1 166 ? -7.254 -17.297 -16.812 1 97.25 166 ALA B O 1
ATOM 3831 N N . VAL B 1 167 ? -7.117 -15.727 -18.359 1 95.44 167 VAL B N 1
ATOM 3832 C CA . VAL B 1 167 ? -8.289 -14.992 -17.891 1 95.44 167 VAL B CA 1
ATOM 3833 C C . VAL B 1 167 ? -9.258 -14.773 -19.047 1 95.44 167 VAL B C 1
ATOM 3835 O O . VAL B 1 167 ? -8.859 -14.328 -20.125 1 95.44 167 VAL B O 1
ATOM 3838 N N . HIS B 1 168 ? -10.438 -15.133 -18.875 1 94.12 168 HIS B N 1
ATOM 3839 C CA . HIS B 1 168 ? -11.531 -14.883 -19.812 1 94.12 168 HIS B CA 1
ATOM 3840 C C . HIS B 1 168 ? -12.766 -14.359 -19.078 1 94.12 168 HIS B C 1
ATOM 3842 O O . HIS B 1 168 ? -13.406 -15.094 -18.328 1 94.12 168 HIS B O 1
ATOM 3848 N N . GLY B 1 169 ? -13.086 -13.109 -19.344 1 89.81 169 GLY B N 1
ATOM 3849 C CA . GLY B 1 169 ? -14.164 -12.516 -18.578 1 89.81 169 GLY B CA 1
ATOM 3850 C C . GLY B 1 169 ? -13.898 -12.516 -17.078 1 89.81 169 GLY B C 1
ATOM 3851 O O . GLY B 1 169 ? -12.891 -11.977 -16.625 1 89.81 169 GLY B O 1
ATOM 3852 N N . GLU B 1 170 ? -14.773 -13.25 -16.375 1 92.25 170 GLU B N 1
ATOM 3853 C CA . GLU B 1 170 ? -14.648 -13.289 -14.914 1 92.25 170 GLU B CA 1
ATOM 3854 C C . GLU B 1 170 ? -13.992 -14.586 -14.453 1 92.25 170 GLU B C 1
ATOM 3856 O O . GLU B 1 170 ? -13.984 -14.883 -13.258 1 92.25 170 GLU B O 1
ATOM 3861 N N . GLN B 1 171 ? -13.516 -15.273 -15.398 1 95.94 171 GLN B N 1
ATOM 3862 C CA . GLN B 1 171 ? -12.93 -16.562 -15.062 1 95.94 171 GLN B CA 1
ATOM 3863 C C . GLN B 1 171 ? -11.398 -16.5 -15.109 1 95.94 171 GLN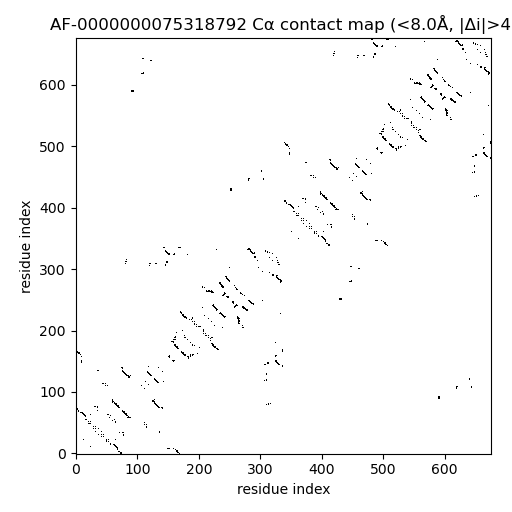 B C 1
ATOM 3865 O O . GLN B 1 171 ? -10.828 -15.844 -15.977 1 95.94 171 GLN B O 1
ATOM 3870 N N . ILE B 1 172 ? -10.797 -17.203 -14.195 1 97.06 172 ILE B N 1
ATOM 3871 C CA . ILE B 1 172 ? -9.344 -17.359 -14.156 1 97.06 172 ILE B CA 1
ATOM 3872 C C . ILE B 1 172 ? -8.992 -18.844 -14.094 1 97.06 172 ILE B C 1
ATOM 3874 O O . ILE B 1 172 ? -9.594 -19.609 -13.336 1 97.06 172 ILE B O 1
ATOM 3878 N N . SER B 1 173 ? -8.133 -19.297 -14.945 1 98.25 173 SER B N 1
ATOM 3879 C CA . SER B 1 173 ? -7.543 -20.625 -14.914 1 98.25 173 SER B CA 1
ATOM 3880 C C . SER B 1 173 ? -6.027 -20.562 -14.773 1 98.25 173 SER B C 1
ATOM 3882 O O . SER B 1 173 ? -5.371 -19.766 -15.438 1 98.25 173 SER B O 1
ATOM 3884 N N . ALA B 1 174 ? -5.48 -21.312 -13.852 1 98.5 174 ALA B N 1
ATOM 3885 C CA . ALA B 1 174 ? -4.039 -21.281 -13.625 1 98.5 174 ALA B CA 1
ATOM 3886 C C . ALA B 1 174 ? -3.479 -22.688 -13.43 1 98.5 174 ALA B C 1
ATOM 3888 O O . ALA B 1 174 ? -4.168 -23.562 -12.906 1 98.5 174 ALA B O 1
ATOM 3889 N N . LEU B 1 175 ? -2.213 -22.844 -13.805 1 98.56 175 LEU B N 1
ATOM 3890 C CA . LEU B 1 175 ? -1.548 -24.141 -13.82 1 98.56 175 LEU B CA 1
ATOM 3891 C C . LEU B 1 175 ? -0.126 -24.031 -13.281 1 98.56 175 LEU B C 1
ATOM 3893 O O . LEU B 1 175 ? 0.588 -23.062 -13.594 1 98.56 175 LEU B O 1
ATOM 3897 N N . ILE B 1 176 ? 0.224 -24.969 -12.438 1 98.56 176 ILE B N 1
ATOM 3898 C CA . ILE B 1 176 ? 1.63 -25.234 -12.148 1 98.56 176 ILE B CA 1
ATOM 3899 C C . ILE B 1 176 ? 1.948 -26.703 -12.43 1 98.56 176 ILE B C 1
ATOM 3901 O O . ILE B 1 176 ? 1.18 -27.594 -12.055 1 98.56 176 ILE B O 1
ATOM 3905 N N . ILE B 1 177 ? 3.029 -26.922 -13.109 1 98.5 177 ILE B N 1
ATOM 3906 C CA . ILE B 1 177 ? 3.561 -28.266 -13.32 1 98.5 177 ILE B CA 1
ATOM 3907 C C . ILE B 1 177 ? 5.004 -28.328 -12.82 1 98.5 177 ILE B C 1
ATOM 3909 O O . ILE B 1 177 ? 5.809 -27.453 -13.109 1 98.5 177 ILE B O 1
ATOM 3913 N N . ASP B 1 178 ? 5.297 -29.297 -12.055 1 98.25 178 ASP B N 1
ATOM 3914 C CA . ASP B 1 178 ? 6.652 -29.609 -11.617 1 98.25 178 ASP B CA 1
ATOM 3915 C C . ASP B 1 178 ? 7.145 -30.906 -12.266 1 98.25 178 ASP B C 1
ATOM 3917 O O . ASP B 1 178 ? 6.824 -32 -11.805 1 98.25 178 ASP B O 1
ATOM 3921 N N . GLY B 1 179 ? 7.934 -30.734 -13.344 1 97.69 179 GLY B N 1
ATOM 3922 C CA . GLY B 1 179 ? 8.5 -31.906 -13.992 1 97.69 179 GLY B CA 1
ATOM 3923 C C . GLY B 1 179 ? 9.445 -32.688 -13.102 1 97.69 179 GLY B C 1
ATOM 3924 O O . GLY B 1 179 ? 10.219 -32.094 -12.336 1 97.69 179 GLY B O 1
ATOM 3925 N N . LEU B 1 180 ? 9.336 -34 -13.188 1 95.69 180 LEU B N 1
ATOM 3926 C CA . LEU B 1 180 ? 10.172 -34.844 -12.328 1 95.69 180 LEU B CA 1
ATOM 3927 C C . LEU B 1 180 ? 11.648 -34.562 -12.594 1 95.69 180 LEU B C 1
ATOM 3929 O O . LEU B 1 180 ? 12.094 -34.625 -13.742 1 95.69 180 LEU B O 1
ATOM 3933 N N . GLY B 1 181 ? 12.281 -34.281 -11.523 1 91.31 181 GLY B N 1
ATOM 3934 C CA . GLY B 1 181 ? 13.688 -33.938 -11.648 1 91.31 181 GLY B CA 1
ATOM 3935 C C . GLY B 1 181 ? 13.906 -32.469 -11.977 1 91.31 181 GLY B C 1
ATOM 3936 O O . GLY B 1 181 ? 13.156 -31.594 -11.508 1 91.31 181 GLY B O 1
ATOM 3937 N N . HIS B 1 182 ? 15.055 -32.188 -12.648 1 89.88 182 HIS B N 1
ATOM 3938 C CA . HIS B 1 182 ? 15.383 -30.828 -13.078 1 89.88 182 HIS B CA 1
ATOM 3939 C C . HIS B 1 182 ? 16.094 -30.828 -14.422 1 89.88 182 HIS B C 1
ATOM 3941 O O . HIS B 1 182 ? 16.438 -31.891 -14.945 1 89.88 182 HIS B O 1
ATOM 3947 N N . GLY B 1 183 ? 16.172 -29.609 -14.961 1 91.62 183 GLY B N 1
ATOM 3948 C CA . GLY B 1 183 ? 16.891 -29.516 -16.219 1 91.62 183 GLY B CA 1
ATOM 3949 C C . GLY B 1 183 ? 16 -29.656 -17.438 1 91.62 183 GLY B C 1
ATOM 3950 O O . GLY B 1 183 ? 14.797 -29.406 -17.344 1 91.62 183 GLY B O 1
ATOM 3951 N N . GLU B 1 184 ? 16.594 -30 -18.5 1 95.12 184 GLU B N 1
ATOM 3952 C CA . GLU B 1 184 ? 15.93 -29.953 -19.797 1 95.12 184 GLU B CA 1
ATOM 3953 C C . GLU B 1 184 ? 14.828 -31 -19.906 1 95.12 184 GLU B C 1
ATOM 3955 O O . GLU B 1 184 ? 13.742 -30.734 -20.422 1 95.12 184 GLU B O 1
ATOM 3960 N N . ASP B 1 185 ? 15.094 -32.219 -19.438 1 96.19 185 ASP B N 1
ATOM 3961 C CA . ASP B 1 185 ? 14.109 -33.281 -19.531 1 96.19 185 ASP B CA 1
ATOM 3962 C C . ASP B 1 185 ? 12.859 -32.969 -18.719 1 96.19 185 ASP B C 1
ATOM 3964 O O . ASP B 1 185 ? 11.742 -33.25 -19.156 1 96.19 185 ASP B O 1
ATOM 3968 N N . ALA B 1 186 ? 13.102 -32.438 -17.547 1 96.25 186 ALA B N 1
ATOM 3969 C CA . ALA B 1 186 ? 11.977 -32 -16.719 1 96.25 186 ALA B CA 1
ATOM 3970 C C . ALA B 1 186 ? 11.18 -30.906 -17.391 1 96.25 186 ALA B C 1
ATOM 3972 O O . ALA B 1 186 ? 9.945 -30.891 -17.312 1 96.25 186 ALA B O 1
ATOM 3973 N N . GLU B 1 187 ? 11.844 -29.984 -17.984 1 97.12 187 GLU B N 1
ATOM 3974 C CA . GLU B 1 187 ? 11.195 -28.875 -18.672 1 97.12 187 GLU B CA 1
ATOM 3975 C C . GLU B 1 187 ? 10.328 -29.391 -19.828 1 97.12 187 GLU B C 1
ATOM 3977 O O . GLU B 1 187 ? 9.195 -28.922 -20.016 1 97.12 187 GLU B O 1
ATOM 3982 N N . VAL B 1 188 ? 10.906 -30.297 -20.609 1 97.56 188 VAL B N 1
ATOM 3983 C CA . VAL B 1 188 ? 10.18 -30.875 -21.734 1 97.56 188 VAL B CA 1
ATOM 3984 C C . VAL B 1 188 ? 8.875 -31.5 -21.25 1 97.56 188 VAL B C 1
ATOM 3986 O O . VAL B 1 188 ? 7.824 -31.312 -21.859 1 97.56 188 VAL B O 1
ATOM 3989 N N . ALA B 1 189 ? 8.945 -32.219 -20.188 1 97.88 189 ALA B N 1
ATOM 3990 C CA . ALA B 1 189 ? 7.762 -32.844 -19.609 1 97.88 189 ALA B CA 1
ATOM 3991 C C . ALA B 1 189 ? 6.715 -31.812 -19.234 1 97.88 189 ALA B C 1
ATOM 3993 O O . ALA B 1 189 ? 5.551 -31.922 -19.625 1 97.88 189 ALA B O 1
ATOM 3994 N N . ALA B 1 190 ? 7.141 -30.844 -18.484 1 97.81 190 ALA B N 1
ATOM 3995 C CA . ALA B 1 190 ? 6.223 -29.812 -18 1 97.81 190 ALA B CA 1
ATOM 3996 C C . ALA B 1 190 ? 5.625 -29.031 -19.156 1 97.81 190 ALA B C 1
ATOM 3998 O O . ALA B 1 190 ? 4.43 -28.719 -19.156 1 97.81 190 ALA B O 1
ATOM 3999 N N . ARG B 1 191 ? 6.426 -28.703 -20.156 1 97.69 191 ARG B N 1
ATOM 4000 C CA . ARG B 1 191 ? 5.969 -27.922 -21.312 1 97.69 191 ARG B CA 1
ATOM 4001 C C . ARG B 1 191 ? 4.938 -28.688 -22.125 1 97.69 191 ARG B C 1
ATOM 4003 O O . ARG B 1 191 ? 4.016 -28.094 -22.688 1 97.69 191 ARG B O 1
ATOM 4010 N N . ALA B 1 192 ? 5.09 -29.969 -22.188 1 98.12 192 ALA B N 1
ATOM 4011 C CA . ALA B 1 192 ? 4.102 -30.797 -22.891 1 98.12 192 ALA B CA 1
ATOM 4012 C C . ALA B 1 192 ? 2.721 -30.656 -22.25 1 98.12 192 ALA B C 1
ATOM 4014 O O . ALA B 1 192 ? 1.716 -30.562 -22.969 1 98.12 192 ALA B O 1
ATOM 4015 N N . GLY B 1 193 ? 2.691 -30.641 -20.969 1 98 193 GLY B N 1
ATOM 4016 C CA . GLY B 1 193 ? 1.437 -30.422 -20.266 1 98 193 GLY B CA 1
ATOM 4017 C C . GLY B 1 193 ? 0.894 -29.016 -20.453 1 98 193 GLY B C 1
ATOM 4018 O O . GLY B 1 193 ? -0.31 -28.828 -20.641 1 98 193 GLY B O 1
ATOM 4019 N N . GLU B 1 194 ? 1.758 -28.047 -20.391 1 97.81 194 GLU B N 1
ATOM 4020 C CA . GLU B 1 194 ? 1.373 -26.656 -20.547 1 97.81 194 GLU B CA 1
ATOM 4021 C C . GLU B 1 194 ? 0.672 -26.422 -21.875 1 97.81 194 GLU B C 1
ATOM 4023 O O . GLU B 1 194 ? -0.302 -25.656 -21.953 1 97.81 194 GLU B O 1
ATOM 4028 N N . VAL B 1 195 ? 1.176 -26.969 -22.969 1 97.25 195 VAL B N 1
ATOM 4029 C CA . VAL B 1 195 ? 0.617 -26.812 -24.297 1 97.25 195 VAL B CA 1
ATOM 4030 C C . VAL B 1 195 ? -0.856 -27.219 -24.297 1 97.25 195 VAL B C 1
ATOM 4032 O O . VAL B 1 195 ? -1.692 -26.531 -24.891 1 97.25 195 VAL B O 1
ATOM 4035 N N . GLU B 1 196 ? -1.165 -28.297 -23.641 1 97.38 196 GLU B N 1
ATOM 4036 C CA . GLU B 1 196 ? -2.545 -28.766 -23.578 1 97.38 196 GLU B CA 1
ATOM 4037 C C . GLU B 1 196 ? -3.418 -27.812 -22.766 1 97.38 196 GLU B C 1
ATOM 4039 O O . GLU B 1 196 ? -4.574 -27.562 -23.125 1 97.38 196 GLU B O 1
ATOM 4044 N N . PHE B 1 197 ? -2.893 -27.297 -21.703 1 97.69 197 PHE B N 1
ATOM 4045 C CA . PHE B 1 197 ? -3.611 -26.297 -20.906 1 97.69 197 PHE B CA 1
ATOM 4046 C C . PHE B 1 197 ? -3.947 -25.078 -21.734 1 97.69 197 PHE B C 1
ATOM 4048 O O . PHE B 1 197 ? -5.078 -24.594 -21.703 1 97.69 197 PHE B O 1
ATOM 4055 N N . ILE B 1 198 ? -3 -24.594 -22.453 1 95.94 198 ILE B N 1
ATOM 4056 C CA . ILE B 1 198 ? -3.145 -23.375 -23.234 1 95.94 198 ILE B CA 1
ATOM 4057 C C . ILE B 1 198 ? -4.23 -23.547 -24.281 1 95.94 198 ILE B C 1
ATOM 4059 O O . ILE B 1 198 ? -4.977 -22.625 -24.594 1 95.94 198 ILE B O 1
ATOM 4063 N N . ARG B 1 199 ? -4.395 -24.719 -24.734 1 95.88 199 ARG B N 1
ATOM 4064 C CA . ARG B 1 199 ? -5.375 -25.016 -25.781 1 95.88 199 ARG B CA 1
ATOM 4065 C C . ARG B 1 199 ? -6.797 -24.875 -25.234 1 95.88 199 ARG B C 1
ATOM 4067 O O . ARG B 1 199 ? -7.691 -24.422 -25.953 1 95.88 199 ARG B O 1
ATOM 4074 N N . GLN B 1 200 ? -6.984 -25.344 -23.969 1 96.5 200 GLN B N 1
ATOM 4075 C CA . GLN B 1 200 ? -8.336 -25.328 -23.406 1 96.5 200 GLN B CA 1
ATOM 4076 C C . GLN B 1 200 ? -8.312 -25.031 -21.922 1 96.5 200 GLN B C 1
ATOM 4078 O O . GLN B 1 200 ? -8.75 -25.859 -21.109 1 96.5 200 GLN B O 1
ATOM 4083 N N . PRO B 1 201 ? -7.953 -23.875 -21.562 1 96.5 201 PRO B N 1
ATOM 4084 C CA . PRO B 1 201 ? -7.738 -23.578 -20.156 1 96.5 201 PRO B CA 1
ATOM 4085 C C . PRO B 1 201 ? -9.039 -23.578 -19.344 1 96.5 201 PRO B C 1
ATOM 4087 O O . PRO B 1 201 ? -9.008 -23.688 -18.125 1 96.5 201 PRO B O 1
ATOM 4090 N N . PHE B 1 202 ? -10.203 -23.547 -20.047 1 97.06 202 PHE B N 1
ATOM 4091 C CA . PHE B 1 202 ? -11.445 -23.391 -19.297 1 97.06 202 PHE B CA 1
ATOM 4092 C C . PHE B 1 202 ? -12.352 -24.594 -19.5 1 97.06 202 PHE B C 1
ATOM 4094 O O . PHE B 1 202 ? -13.523 -24.562 -19.109 1 97.06 202 PHE B O 1
ATOM 4101 N N . ASP B 1 203 ? -11.82 -25.625 -20.156 1 97.12 203 ASP B N 1
ATOM 4102 C CA . ASP B 1 203 ? -12.523 -26.906 -20.125 1 97.12 203 ASP B CA 1
ATOM 4103 C C . ASP B 1 203 ? -12.562 -27.469 -18.703 1 97.12 203 ASP B C 1
ATOM 4105 O O . ASP B 1 203 ? -11.891 -26.969 -17.797 1 97.12 203 ASP B O 1
ATOM 4109 N N . ARG B 1 204 ? -13.422 -28.484 -18.531 1 96.12 204 ARG B N 1
ATOM 4110 C CA . ARG B 1 204 ? -13.469 -29.094 -17.203 1 96.12 204 ARG B CA 1
ATOM 4111 C C . ARG B 1 204 ? -12.07 -29.484 -16.734 1 96.12 204 ARG B C 1
ATOM 4113 O O . ARG B 1 204 ? -11.297 -30.094 -17.469 1 96.12 204 ARG B O 1
ATOM 4120 N N . ALA B 1 205 ? -11.742 -29.141 -15.508 1 95.62 205 ALA B N 1
ATOM 4121 C CA . ALA B 1 205 ? -10.391 -29.281 -14.977 1 95.62 205 ALA B CA 1
ATOM 4122 C C . ALA B 1 205 ? -9.891 -30.719 -15.109 1 95.62 205 ALA B C 1
ATOM 4124 O O . ALA B 1 205 ? -8.734 -30.938 -15.484 1 95.62 205 ALA B O 1
ATOM 4125 N N . GLU B 1 206 ? -10.742 -31.625 -14.828 1 95.06 206 GLU B N 1
ATOM 4126 C CA . GLU B 1 206 ? -10.383 -33.031 -14.914 1 95.06 206 GLU B CA 1
ATOM 4127 C C . GLU B 1 206 ? -10.031 -33.438 -16.344 1 95.06 206 GLU B C 1
ATOM 4129 O O . GLU B 1 206 ? -9.109 -34.219 -16.578 1 95.06 206 GLU B O 1
ATOM 4134 N N . HIS B 1 207 ? -10.773 -32.875 -17.25 1 95.44 207 HIS B N 1
ATOM 4135 C CA . HIS B 1 207 ? -10.516 -33.156 -18.656 1 95.44 207 HIS B CA 1
ATOM 4136 C C . HIS B 1 207 ? -9.18 -32.594 -19.094 1 95.44 207 HIS B C 1
ATOM 4138 O O . HIS B 1 207 ? -8.422 -33.219 -19.828 1 95.44 207 HIS B O 1
ATOM 4144 N N . VAL B 1 208 ? -8.906 -31.359 -18.703 1 96.81 208 VAL B N 1
ATOM 4145 C CA . VAL B 1 208 ? -7.637 -30.719 -19.031 1 96.81 208 VAL B CA 1
ATOM 4146 C C . VAL B 1 208 ? -6.48 -31.562 -18.5 1 96.81 208 VAL B C 1
ATOM 4148 O O . VAL B 1 208 ? -5.508 -31.812 -19.219 1 96.81 208 VAL B O 1
ATOM 4151 N N . LEU B 1 209 ? -6.625 -32.094 -17.312 1 96.06 209 LEU B N 1
ATOM 4152 C CA . LEU B 1 209 ? -5.57 -32.875 -16.688 1 96.06 209 LEU B CA 1
ATOM 4153 C C . LEU B 1 209 ? -5.379 -34.188 -17.438 1 96.06 209 LEU B C 1
ATOM 4155 O O . LEU B 1 209 ? -4.25 -34.688 -17.578 1 96.06 209 LEU B O 1
ATOM 4159 N N . GLU B 1 210 ? -6.477 -34.75 -17.891 1 95.12 210 GLU B N 1
ATOM 4160 C CA . GLU B 1 210 ? -6.391 -35.969 -18.656 1 95.12 210 GLU B CA 1
ATOM 4161 C C . GLU B 1 210 ? -5.641 -35.75 -19.969 1 95.12 210 GLU B C 1
ATOM 4163 O O . GLU B 1 210 ? -4.828 -36.594 -20.375 1 95.12 210 GLU B O 1
ATOM 4168 N N . GLU B 1 211 ? -5.965 -34.688 -20.625 1 97.06 211 GLU B N 1
ATOM 4169 C CA . GLU B 1 211 ? -5.258 -34.344 -21.859 1 97.06 211 GLU B CA 1
ATOM 4170 C C . GLU B 1 211 ? -3.773 -34.094 -21.594 1 97.06 211 GLU B C 1
ATOM 4172 O O . GLU B 1 211 ? -2.926 -34.5 -22.391 1 97.06 211 GLU B O 1
ATOM 4177 N N . MET B 1 212 ? -3.465 -33.469 -20.5 1 97.88 212 MET B N 1
ATOM 4178 C CA . MET B 1 212 ? -2.074 -33.25 -20.109 1 97.88 212 MET B CA 1
ATOM 4179 C C . MET B 1 212 ? -1.371 -34.594 -19.875 1 97.88 212 MET B C 1
ATOM 4181 O O . MET B 1 212 ? -0.227 -34.781 -20.297 1 97.88 212 MET B O 1
ATOM 4185 N N . HIS B 1 213 ? -2.09 -35.531 -19.203 1 97.69 213 HIS B N 1
ATOM 4186 C CA . HIS B 1 213 ? -1.538 -36.844 -18.938 1 97.69 213 HIS B CA 1
ATOM 4187 C C . HIS B 1 213 ? -1.128 -37.562 -20.234 1 97.69 213 HIS B C 1
ATOM 4189 O O . HIS B 1 213 ? -0.032 -38.125 -20.328 1 97.69 213 HIS B O 1
ATOM 4195 N N . HIS B 1 214 ? -1.99 -37.438 -21.172 1 97.44 214 HIS B N 1
ATOM 4196 C CA . HIS B 1 214 ? -1.711 -38.062 -22.453 1 97.44 214 HIS B CA 1
ATOM 4197 C C . HIS B 1 214 ? -0.526 -37.375 -23.141 1 97.44 214 HIS B C 1
ATOM 4199 O O . HIS B 1 214 ? 0.349 -38.062 -23.688 1 97.44 214 HIS B O 1
ATOM 4205 N N . ALA B 1 215 ? -0.487 -36.094 -23.109 1 98 215 ALA B N 1
ATOM 4206 C CA . ALA B 1 215 ? 0.561 -35.344 -23.781 1 98 215 ALA B CA 1
ATOM 4207 C C . ALA B 1 215 ? 1.914 -35.562 -23.109 1 98 215 ALA B C 1
ATOM 4209 O O . ALA B 1 215 ? 2.957 -35.469 -23.766 1 98 215 ALA B O 1
ATOM 4210 N N . MET B 1 216 ? 1.914 -35.875 -21.828 1 98.19 216 MET B N 1
ATOM 4211 C CA . MET B 1 216 ? 3.15 -35.969 -21.062 1 98.19 216 MET B CA 1
ATOM 4212 C C . MET B 1 216 ? 3.656 -37.406 -21.047 1 98.19 216 MET B C 1
ATOM 4214 O O . MET B 1 216 ? 4.73 -37.688 -20.516 1 98.19 216 MET B O 1
ATOM 4218 N N . LYS B 1 217 ? 2.877 -38.281 -21.688 1 97.69 217 LYS B N 1
ATOM 4219 C CA . LYS B 1 217 ? 3.357 -39.656 -21.812 1 97.69 217 LYS B CA 1
ATOM 4220 C C . LYS B 1 217 ? 4.648 -39.719 -22.609 1 97.69 217 LYS B C 1
ATOM 4222 O O . LYS B 1 217 ? 4.785 -39.062 -23.641 1 97.69 217 LYS B O 1
ATOM 4227 N N . GLY B 1 218 ? 5.57 -40.562 -22.156 1 96.56 218 GLY B N 1
ATOM 4228 C CA . GLY B 1 218 ? 6.852 -40.688 -22.828 1 96.56 218 GLY B CA 1
ATOM 4229 C C . GLY B 1 218 ? 7.898 -39.719 -22.297 1 96.56 218 GLY B C 1
ATOM 4230 O O . GLY B 1 218 ? 9.078 -39.844 -22.625 1 96.56 218 GLY B O 1
ATOM 4231 N N . THR B 1 219 ? 7.453 -38.75 -21.562 1 97.5 219 THR B N 1
ATOM 4232 C CA . THR B 1 219 ? 8.383 -37.844 -20.891 1 97.5 219 THR B CA 1
ATOM 4233 C C . THR B 1 219 ? 8.648 -38.312 -19.453 1 97.5 219 THR B C 1
ATOM 4235 O O . THR B 1 219 ? 8.234 -39.406 -19.078 1 97.5 219 THR B O 1
ATOM 4238 N N . ARG B 1 220 ? 9.297 -37.5 -18.656 1 97 220 ARG B N 1
ATOM 4239 C CA . ARG B 1 220 ? 9.562 -37.812 -17.266 1 97 220 ARG B CA 1
ATOM 4240 C C . ARG B 1 220 ? 8.297 -37.688 -16.422 1 97 220 ARG B C 1
ATOM 4242 O O . ARG B 1 220 ? 8.25 -38.188 -15.289 1 97 220 ARG B O 1
ATOM 4249 N N . GLY B 1 221 ? 7.324 -37.031 -17 1 98.12 221 GLY B N 1
ATOM 4250 C CA . GLY B 1 221 ? 6.145 -36.719 -16.203 1 98.12 221 GLY B CA 1
ATOM 4251 C C . GLY B 1 221 ? 6.387 -35.656 -15.156 1 98.12 221 GLY B C 1
ATOM 4252 O O . GLY B 1 221 ? 7.414 -34.969 -15.188 1 98.12 221 GLY B O 1
ATOM 4253 N N . GLY B 1 222 ? 5.312 -35.469 -14.273 1 98.19 222 GLY B N 1
ATOM 4254 C CA . GLY B 1 222 ? 5.48 -34.438 -13.242 1 98.19 222 GLY B CA 1
ATOM 4255 C C . GLY B 1 222 ? 4.246 -34.281 -12.383 1 98.19 222 GLY B C 1
ATOM 4256 O O . GLY B 1 222 ? 3.197 -34.844 -12.656 1 98.19 222 GLY B O 1
ATOM 4257 N N . ALA B 1 223 ? 4.414 -33.562 -11.297 1 98.31 223 ALA B N 1
ATOM 4258 C CA . ALA B 1 223 ? 3.293 -33.125 -10.477 1 98.31 223 ALA B CA 1
ATOM 4259 C C . ALA B 1 223 ? 2.586 -31.938 -11.133 1 98.31 223 ALA B C 1
ATOM 4261 O O . ALA B 1 223 ? 3.219 -31.125 -11.812 1 98.31 223 ALA B O 1
ATOM 4262 N N . ALA B 1 224 ? 1.281 -31.859 -10.938 1 98.44 224 ALA B N 1
ATOM 4263 C CA . ALA B 1 224 ? 0.522 -30.781 -11.562 1 98.44 224 ALA B CA 1
ATOM 4264 C C . ALA B 1 224 ? -0.646 -30.359 -10.688 1 98.44 224 ALA B C 1
ATOM 4266 O O . ALA B 1 224 ? -1.221 -31.172 -9.961 1 98.44 224 ALA B O 1
ATOM 4267 N N . ALA B 1 225 ? -0.933 -29.109 -10.711 1 98.38 225 ALA B N 1
ATOM 4268 C CA . ALA B 1 225 ? -2.113 -28.547 -10.062 1 98.38 225 ALA B CA 1
ATOM 4269 C C . ALA B 1 225 ? -2.789 -27.516 -10.953 1 98.38 225 ALA B C 1
ATOM 4271 O O . ALA B 1 225 ? -2.117 -26.688 -11.586 1 98.38 225 ALA B O 1
ATOM 4272 N N . LEU B 1 226 ? -4.066 -27.641 -11.078 1 98.31 226 LEU B N 1
ATOM 4273 C CA . LEU B 1 226 ? -4.898 -26.766 -11.891 1 98.31 226 LEU B CA 1
ATOM 4274 C C . LEU B 1 226 ? -6.031 -26.156 -11.055 1 98.31 226 LEU B C 1
ATOM 4276 O O . LEU B 1 226 ? -6.68 -26.875 -10.289 1 98.31 226 LEU B O 1
ATOM 4280 N N . MET B 1 227 ? -6.18 -24.844 -11.148 1 98.25 227 MET B N 1
ATOM 4281 C CA . MET B 1 227 ? -7.305 -24.188 -10.484 1 98.25 227 MET B CA 1
ATOM 4282 C C . MET B 1 227 ? -8.125 -23.375 -11.484 1 98.25 227 MET B C 1
ATOM 4284 O O . MET B 1 227 ? -7.574 -22.797 -12.43 1 98.25 227 MET B O 1
ATOM 4288 N N . GLN B 1 228 ? -9.422 -23.359 -11.352 1 98.38 228 GLN B N 1
ATOM 4289 C CA . GLN B 1 228 ? -10.359 -22.547 -12.125 1 98.38 228 GLN B CA 1
ATOM 4290 C C . GLN B 1 228 ? -11.297 -21.766 -11.203 1 98.38 228 GLN B C 1
ATOM 4292 O O . GLN B 1 228 ? -12.016 -22.359 -10.391 1 98.38 228 GLN B O 1
ATOM 4297 N N . PHE B 1 229 ? -11.234 -20.516 -11.359 1 97.62 229 PHE B N 1
ATOM 4298 C CA . PHE B 1 229 ? -12 -19.594 -10.523 1 97.62 229 PHE B CA 1
ATOM 4299 C C . PHE B 1 229 ? -12.992 -18.812 -11.367 1 97.62 229 PHE B C 1
ATOM 4301 O O . PHE B 1 229 ? -12.672 -18.375 -12.477 1 97.62 229 PHE B O 1
ATOM 4308 N N . ASP B 1 230 ? -14.211 -18.719 -10.867 1 96.44 230 ASP B N 1
ATOM 4309 C CA . ASP B 1 230 ? -15.258 -17.891 -11.461 1 96.44 230 ASP B CA 1
ATOM 4310 C C . ASP B 1 230 ? -15.711 -16.812 -10.484 1 96.44 230 ASP B C 1
ATOM 4312 O O . ASP B 1 230 ? -16.406 -17.094 -9.508 1 96.44 230 ASP B O 1
ATOM 4316 N N . ALA B 1 231 ? -15.398 -15.625 -10.82 1 92.62 231 ALA B N 1
ATOM 4317 C CA . ALA B 1 231 ? -15.68 -14.516 -9.914 1 92.62 231 ALA B CA 1
ATOM 4318 C C . ALA B 1 231 ? -17.172 -14.281 -9.773 1 92.62 231 ALA B C 1
ATOM 4320 O O . ALA B 1 231 ? -17.641 -13.797 -8.742 1 92.62 231 ALA B O 1
ATOM 4321 N N . ALA B 1 232 ? -17.938 -14.555 -10.781 1 92.56 232 ALA B N 1
ATOM 4322 C CA . ALA B 1 232 ? -19.375 -14.359 -10.727 1 92.56 232 ALA B CA 1
ATOM 4323 C C . ALA B 1 232 ? -20.031 -15.266 -9.688 1 92.56 232 ALA B C 1
ATOM 4325 O O . ALA B 1 232 ? -20.859 -14.82 -8.898 1 92.56 232 ALA B O 1
ATOM 4326 N N . SER B 1 233 ? -19.609 -16.469 -9.664 1 93.88 233 SER B N 1
ATOM 4327 C CA . SER B 1 233 ? -20.188 -17.422 -8.727 1 93.88 233 SER B CA 1
ATOM 4328 C C . SER B 1 233 ? -19.422 -17.453 -7.41 1 93.88 233 SER B C 1
ATOM 4330 O O . SER B 1 233 ? -19.938 -17.906 -6.391 1 93.88 233 SER B O 1
ATOM 4332 N N . GLY B 1 234 ? -18.156 -17.016 -7.508 1 93.81 234 GLY B N 1
ATOM 4333 C CA . GLY B 1 234 ? -17.266 -17.141 -6.363 1 93.81 234 GLY B CA 1
ATOM 4334 C C . GLY B 1 234 ? -16.75 -18.562 -6.16 1 93.81 234 GLY B C 1
ATOM 4335 O O . GLY B 1 234 ? -16.281 -18.906 -5.07 1 93.81 234 GLY B O 1
ATOM 4336 N N . GLY B 1 235 ? -16.906 -19.312 -7.16 1 96.56 235 GLY B N 1
ATOM 4337 C CA . GLY B 1 235 ? -16.516 -20.703 -7.055 1 96.56 235 GLY B CA 1
ATOM 4338 C C . GLY B 1 235 ? -15.102 -20.969 -7.523 1 96.56 235 GLY B C 1
ATOM 4339 O O . GLY B 1 235 ? -14.633 -20.344 -8.484 1 96.56 235 GLY B O 1
ATOM 4340 N N . LEU B 1 236 ? -14.445 -21.938 -6.832 1 97.62 236 LEU B N 1
ATOM 4341 C CA . LEU B 1 236 ? -13.109 -22.391 -7.199 1 97.62 236 LEU B CA 1
ATOM 4342 C C . LEU B 1 236 ? -13.07 -23.906 -7.359 1 97.62 236 LEU B C 1
ATOM 4344 O O . LEU B 1 236 ? -13.562 -24.641 -6.496 1 97.62 236 LEU B O 1
ATOM 4348 N N . ARG B 1 237 ? -12.648 -24.297 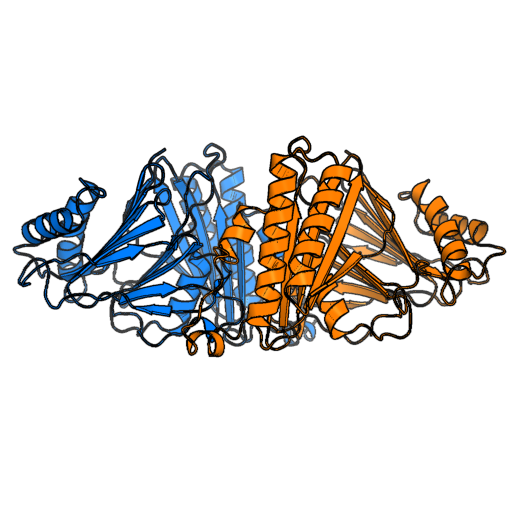-8.477 1 97.75 237 ARG B N 1
ATOM 4349 C CA . ARG B 1 237 ? -12.375 -25.703 -8.734 1 97.75 237 ARG B CA 1
ATOM 4350 C C . ARG B 1 237 ? -10.875 -25.969 -8.758 1 97.75 237 ARG B C 1
ATOM 4352 O O . ARG B 1 237 ? -10.125 -25.281 -9.461 1 97.75 237 ARG B O 1
ATOM 4359 N N . PHE B 1 238 ? -10.477 -27 -7.965 1 98.06 238 PHE B N 1
ATOM 4360 C CA . PHE B 1 238 ? -9.055 -27.312 -7.855 1 98.06 238 PHE B CA 1
ATOM 4361 C C . PHE B 1 238 ? -8.805 -28.781 -8.102 1 98.06 238 PHE B C 1
ATOM 4363 O O . PHE B 1 238 ? -9.516 -29.641 -7.562 1 98.06 238 PHE B O 1
ATOM 4370 N N . VAL B 1 239 ? -7.836 -29.078 -8.93 1 97.62 239 VAL B N 1
ATOM 4371 C CA . VAL B 1 239 ? -7.383 -30.453 -9.141 1 97.62 239 VAL B CA 1
ATOM 4372 C C . VAL B 1 239 ? -5.859 -30.516 -9.047 1 97.62 239 VAL B C 1
ATOM 4374 O O . VAL B 1 239 ? -5.16 -29.75 -9.711 1 97.62 239 VAL B O 1
ATOM 4377 N N . GLY B 1 240 ? -5.387 -31.406 -8.203 1 97.12 240 GLY B N 1
ATOM 4378 C CA . GLY B 1 240 ? -3.951 -31.578 -8.039 1 97.12 240 GLY B CA 1
ATOM 4379 C C . GLY B 1 240 ? -3.514 -33.031 -8.047 1 97.12 240 GLY B C 1
ATOM 4380 O O . GLY B 1 240 ? -4.207 -33.906 -7.508 1 97.12 240 GLY B O 1
ATOM 4381 N N . ILE B 1 241 ? -2.434 -33.281 -8.711 1 97.75 241 ILE B N 1
ATOM 4382 C CA . ILE B 1 241 ? -1.753 -34.594 -8.695 1 97.75 241 ILE B CA 1
ATOM 4383 C C . ILE B 1 241 ? -0.281 -34.375 -8.344 1 97.75 241 ILE B C 1
ATOM 4385 O O . ILE B 1 241 ? 0.437 -33.656 -9.023 1 97.75 241 ILE B O 1
ATOM 4389 N N . GLY B 1 242 ? 0.127 -35.094 -7.301 1 96.44 242 GLY B N 1
ATOM 4390 C CA . GLY B 1 242 ? 1.523 -35 -6.914 1 96.44 242 GLY B CA 1
ATOM 4391 C C . GLY B 1 242 ? 1.777 -33.875 -5.922 1 96.44 242 GLY B C 1
ATOM 4392 O O . GLY B 1 242 ? 0.895 -33.531 -5.133 1 96.44 242 GLY B O 1
ATOM 4393 N N . ASN B 1 243 ? 3.006 -33.312 -5.895 1 95.12 243 ASN B N 1
ATOM 4394 C CA . ASN B 1 243 ? 3.463 -32.5 -4.785 1 95.12 243 ASN B CA 1
ATOM 4395 C C . ASN B 1 243 ? 3.451 -31.016 -5.156 1 95.12 243 ASN B C 1
ATOM 4397 O O . ASN B 1 243 ? 4.473 -30.328 -5.035 1 95.12 243 ASN B O 1
ATOM 4401 N N . ILE B 1 244 ? 2.379 -30.5 -5.59 1 97.56 244 ILE B N 1
ATOM 4402 C CA . ILE B 1 244 ? 2.162 -29.062 -5.695 1 97.56 244 ILE B CA 1
ATOM 4403 C C . ILE B 1 244 ? 1.323 -28.578 -4.516 1 97.56 244 ILE B C 1
ATOM 4405 O O . ILE B 1 244 ? 0.231 -29.094 -4.266 1 97.56 244 ILE B O 1
ATOM 4409 N N . GLY B 1 245 ? 1.885 -27.656 -3.799 1 97.56 245 GLY B N 1
ATOM 4410 C CA . GLY B 1 245 ? 1.122 -27.078 -2.705 1 97.56 245 GLY B CA 1
ATOM 4411 C C . GLY B 1 245 ? 0.127 -26.031 -3.16 1 97.56 245 GLY B C 1
ATOM 4412 O O . GLY B 1 245 ? 0.378 -25.312 -4.129 1 97.56 245 GLY B O 1
ATOM 4413 N N . ALA B 1 246 ? -0.99 -25.922 -2.441 1 97.88 246 ALA B N 1
ATOM 4414 C CA . ALA B 1 246 ? -2.002 -24.906 -2.693 1 97.88 246 ALA B CA 1
ATOM 4415 C C . ALA B 1 246 ? -2.736 -24.531 -1.409 1 97.88 246 ALA B C 1
ATOM 4417 O O . ALA B 1 246 ? -3.127 -25.406 -0.633 1 97.88 246 ALA B O 1
ATOM 4418 N N . THR B 1 247 ? -2.832 -23.25 -1.188 1 96.75 247 THR B N 1
ATOM 4419 C CA . THR B 1 247 ? -3.473 -22.766 0.031 1 96.75 247 THR B CA 1
ATOM 4420 C C . THR B 1 247 ? -4.371 -21.578 -0.267 1 96.75 247 THR B C 1
ATOM 4422 O O . THR B 1 247 ? -3.951 -20.625 -0.939 1 96.75 247 THR B O 1
ATOM 4425 N N . LEU B 1 248 ? -5.59 -21.656 0.175 1 95.06 248 LEU B N 1
ATOM 4426 C CA . LEU B 1 248 ? -6.496 -20.516 0.18 1 95.06 248 LEU B CA 1
ATOM 4427 C C . LEU B 1 248 ? -6.395 -19.75 1.493 1 95.06 248 LEU B C 1
ATOM 4429 O O . LEU B 1 248 ? -6.43 -20.344 2.572 1 95.06 248 LEU B O 1
ATOM 4433 N N . LEU B 1 249 ? -6.258 -18.438 1.289 1 92.38 249 LEU B N 1
ATOM 4434 C CA . LEU B 1 249 ? -6.008 -17.625 2.475 1 92.38 249 LEU B CA 1
ATOM 4435 C C . LEU B 1 249 ? -6.996 -16.469 2.559 1 92.38 249 LEU B C 1
ATOM 4437 O O . LEU B 1 249 ? -7.348 -15.875 1.539 1 92.38 249 LEU B O 1
ATOM 4441 N N . ASP B 1 250 ? -7.438 -16.172 3.732 1 84.88 250 ASP B N 1
ATOM 4442 C CA . ASP B 1 250 ? -8.07 -14.906 4.074 1 84.88 250 ASP B CA 1
ATOM 4443 C C . ASP B 1 250 ? -7.559 -14.383 5.414 1 84.88 250 ASP B C 1
ATOM 4445 O O . ASP B 1 250 ? -6.547 -14.867 5.93 1 84.88 250 ASP B O 1
ATOM 4449 N N . GLU B 1 251 ? -8.102 -13.352 5.863 1 73.94 251 GLU B N 1
ATOM 4450 C CA . GLU B 1 251 ? -7.598 -12.68 7.062 1 73.94 251 GLU B CA 1
ATOM 4451 C C . GLU B 1 251 ? -7.727 -13.578 8.289 1 73.94 251 GLU B C 1
ATOM 4453 O O . GLU B 1 251 ? -6.977 -13.43 9.258 1 73.94 251 GLU B O 1
ATOM 4458 N N . GLU B 1 252 ? -8.586 -14.562 8.172 1 72.31 252 GLU B N 1
ATOM 4459 C CA . GLU B 1 252 ? -8.922 -15.352 9.352 1 72.31 252 GLU B CA 1
ATOM 4460 C C . GLU B 1 252 ? -8.312 -16.75 9.273 1 72.31 252 GLU B C 1
ATOM 4462 O O . GLU B 1 252 ? -7.789 -17.266 10.266 1 72.31 252 GLU B O 1
ATOM 4467 N N . LYS B 1 253 ? -8.422 -17.312 8.109 1 78.94 253 LYS B N 1
ATOM 4468 C CA . LYS B 1 253 ? -8.102 -18.734 8.031 1 78.94 253 LYS B CA 1
ATOM 4469 C C . LYS B 1 253 ? -7.266 -19.047 6.793 1 78.94 253 LYS B C 1
ATOM 4471 O O . LYS B 1 253 ? -7.312 -18.312 5.809 1 78.94 253 LYS B O 1
ATOM 4476 N N . ASN B 1 254 ? -6.453 -20.109 7.012 1 88.75 254 ASN B N 1
ATOM 4477 C CA . ASN B 1 254 ? -5.746 -20.766 5.918 1 88.75 254 ASN B CA 1
ATOM 4478 C C . ASN B 1 254 ? -6.305 -22.172 5.645 1 88.75 254 ASN B C 1
ATOM 4480 O O . ASN B 1 254 ? -6.523 -22.938 6.578 1 88.75 254 ASN B O 1
ATOM 4484 N N . ARG B 1 255 ? -6.594 -22.375 4.449 1 91.81 255 ARG B N 1
ATOM 4485 C CA . ARG B 1 255 ? -7.105 -23.688 4.059 1 91.81 255 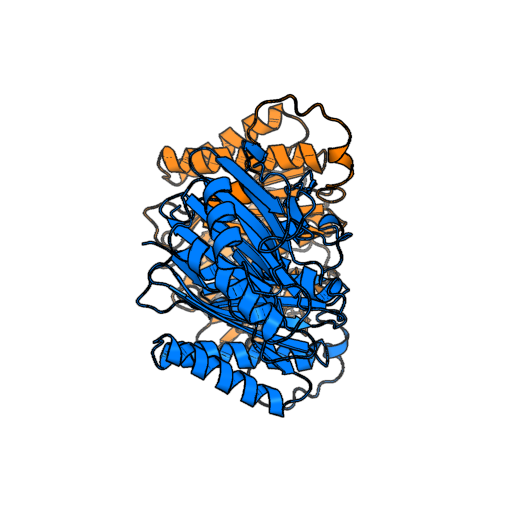ARG B CA 1
ATOM 4486 C C . ARG B 1 255 ? -6.227 -24.312 2.986 1 91.81 255 ARG B C 1
ATOM 4488 O O . ARG B 1 255 ? -6.125 -23.797 1.873 1 91.81 255 ARG B O 1
ATOM 4495 N N . GLY B 1 256 ? -5.66 -25.422 3.328 1 94.81 256 GLY B N 1
ATOM 4496 C CA . GLY B 1 256 ? -4.922 -26.172 2.332 1 94.81 256 GLY B CA 1
ATOM 4497 C C . GLY B 1 256 ? -5.82 -26.891 1.345 1 94.81 256 GLY B C 1
ATOM 4498 O O . GLY B 1 256 ? -6.867 -27.422 1.724 1 94.81 256 GLY B O 1
ATOM 4499 N N . LEU B 1 257 ? -5.395 -26.906 0.089 1 95.69 257 LEU B N 1
ATOM 4500 C CA . LEU B 1 257 ? -6.113 -27.641 -0.939 1 95.69 257 LEU B CA 1
ATOM 4501 C C . LEU B 1 257 ? -5.445 -28.984 -1.207 1 95.69 257 LEU B C 1
ATOM 4503 O O . LEU B 1 257 ? -4.223 -29.062 -1.334 1 95.69 257 LEU B O 1
ATOM 4507 N N . ALA B 1 258 ? -6.211 -29.953 -1.326 1 92.25 258 ALA B N 1
ATOM 4508 C CA . ALA B 1 258 ? -5.695 -31.328 -1.389 1 92.25 258 ALA B CA 1
ATOM 4509 C C . ALA B 1 258 ? -5.309 -31.703 -2.816 1 92.25 258 ALA B C 1
ATOM 4511 O O . ALA B 1 258 ? -5.969 -31.281 -3.773 1 92.25 258 ALA B O 1
ATOM 4512 N N . SER B 1 259 ? -4.273 -32.469 -2.912 1 93.69 259 SER B N 1
ATOM 4513 C CA . SER B 1 259 ? -3.854 -33.094 -4.16 1 93.69 259 SER B CA 1
ATOM 4514 C C . SER B 1 259 ? -3.818 -34.625 -4.023 1 93.69 259 SER B C 1
ATOM 4516 O O . SER B 1 259 ? -3.658 -35.156 -2.92 1 93.69 259 SER B O 1
ATOM 4518 N N . HIS B 1 260 ? -4.07 -35.312 -5.082 1 94.69 260 HIS B N 1
ATOM 4519 C CA . HIS B 1 260 ? -3.98 -36.781 -5.086 1 94.69 260 HIS B CA 1
ATOM 4520 C C . HIS B 1 260 ? -2.566 -37.25 -5.418 1 94.69 260 HIS B C 1
ATOM 4522 O O . HIS B 1 260 ? -1.839 -36.562 -6.145 1 94.69 260 HIS B O 1
ATOM 4528 N N . PRO B 1 261 ? -2.254 -38.438 -4.875 1 95.12 261 PRO B N 1
ATOM 4529 C CA . PRO B 1 261 ? -0.943 -38.969 -5.238 1 95.12 261 PRO B CA 1
ATOM 4530 C C . PRO B 1 261 ? -0.861 -39.375 -6.707 1 95.12 261 PRO B C 1
ATOM 4532 O O . PRO B 1 261 ? -1.865 -39.781 -7.297 1 95.12 261 PRO B O 1
ATOM 4535 N N . GLY B 1 262 ? 0.335 -39.25 -7.223 1 96.31 262 GLY B N 1
ATOM 4536 C CA . GLY B 1 262 ? 0.553 -39.719 -8.594 1 96.31 262 GLY B CA 1
ATOM 4537 C C . GLY B 1 262 ? 1.477 -38.781 -9.375 1 96.31 262 GLY B C 1
ATOM 4538 O O . GLY B 1 262 ? 2.021 -37.844 -8.828 1 96.31 262 GLY B O 1
ATOM 4539 N N . ILE B 1 263 ? 1.682 -39.25 -10.602 1 97.69 263 ILE B N 1
ATOM 4540 C CA . ILE B 1 263 ? 2.518 -38.5 -11.547 1 97.69 263 ILE B CA 1
ATOM 4541 C C . ILE B 1 263 ? 1.797 -38.375 -12.883 1 97.69 263 ILE B C 1
ATOM 4543 O O . ILE B 1 263 ? 1.497 -39.375 -13.531 1 97.69 263 ILE B O 1
ATOM 4547 N N . VAL B 1 264 ? 1.512 -37.188 -13.258 1 98.19 264 VAL B N 1
ATOM 4548 C CA . VAL B 1 264 ? 0.913 -36.938 -14.562 1 98.19 264 VAL B CA 1
ATOM 4549 C C . VAL B 1 264 ? 1.891 -37.344 -15.664 1 98.19 264 VAL B C 1
ATOM 4551 O O . VAL B 1 264 ? 3.074 -37 -15.609 1 98.19 264 VAL B O 1
ATOM 4554 N N . GLY B 1 265 ? 1.438 -38.031 -16.672 1 97.94 265 GLY B N 1
ATOM 4555 C CA . GLY B 1 265 ? 2.293 -38.562 -17.734 1 97.94 265 GLY B CA 1
ATOM 4556 C C . GLY B 1 265 ? 2.775 -39.969 -17.469 1 97.94 265 GLY B C 1
ATOM 4557 O O . GLY B 1 265 ? 3.266 -40.625 -18.375 1 97.94 265 GLY B O 1
ATOM 4558 N N . LEU B 1 266 ? 2.713 -40.438 -16.203 1 97.06 266 LEU B N 1
ATOM 4559 C CA . LEU B 1 266 ? 3.115 -41.812 -15.852 1 97.06 266 LEU B CA 1
ATOM 4560 C C . LEU B 1 266 ? 1.95 -42.562 -15.234 1 97.06 266 LEU B C 1
ATOM 4562 O O . LEU B 1 266 ? 1.249 -43.312 -15.93 1 97.06 266 LEU B O 1
ATOM 4566 N N . GLN B 1 267 ? 1.727 -42.25 -13.922 1 94.06 267 GLN B N 1
ATOM 4567 C CA . GLN B 1 267 ? 0.643 -42.969 -13.289 1 94.06 267 GLN B CA 1
ATOM 4568 C C . GLN B 1 267 ? -0.002 -42.156 -12.172 1 94.06 267 GLN B C 1
ATOM 4570 O O . GLN B 1 267 ? 0.696 -41.594 -11.344 1 94.06 267 GLN B O 1
ATOM 4575 N N . PHE B 1 268 ? -1.351 -42.125 -12.32 1 89.38 268 PHE B N 1
ATOM 4576 C CA . PHE B 1 268 ? -2.182 -41.688 -11.203 1 89.38 268 PHE B CA 1
ATOM 4577 C C . PHE B 1 268 ? -3.568 -42.312 -11.289 1 89.38 268 PHE B C 1
ATOM 4579 O O . PHE B 1 268 ? -3.975 -42.812 -12.344 1 89.38 268 PHE B O 1
ATOM 4586 N N . ARG B 1 269 ? -4.23 -42.469 -10.18 1 86.44 269 ARG B N 1
ATOM 4587 C CA . ARG B 1 269 ? -5.512 -43.188 -10.156 1 86.44 269 ARG B CA 1
ATOM 4588 C C . ARG B 1 269 ? -6.605 -42.344 -10.797 1 86.44 269 ARG B C 1
ATOM 4590 O O . ARG B 1 269 ? -7.086 -42.656 -11.883 1 86.44 269 ARG B O 1
ATOM 4597 N N . LYS B 1 270 ? -7.156 -41.344 -10.047 1 85.06 270 LYS B N 1
ATOM 4598 C CA . LYS B 1 270 ? -8.219 -40.5 -10.57 1 85.06 270 LYS B CA 1
ATOM 4599 C C . LYS B 1 270 ? -7.949 -39.031 -10.242 1 85.06 270 LYS B C 1
ATOM 4601 O O . LYS B 1 270 ? -7.492 -38.719 -9.148 1 85.06 270 LYS B O 1
ATOM 4606 N N . ALA B 1 271 ? -8.227 -38.312 -11.312 1 86.56 271 ALA B N 1
ATOM 4607 C CA . ALA B 1 271 ? -8.203 -36.875 -11.086 1 86.56 271 ALA B CA 1
ATOM 4608 C C . ALA B 1 271 ? -9.547 -36.375 -10.562 1 86.56 271 ALA B C 1
ATOM 4610 O O . ALA B 1 271 ? -10.578 -36.531 -11.242 1 86.56 271 ALA B O 1
ATOM 4611 N N . GLN B 1 272 ? -9.609 -36.031 -9.344 1 91.25 272 GLN B N 1
ATOM 4612 C CA . GLN B 1 272 ? -10.844 -35.5 -8.766 1 91.25 272 GLN B CA 1
ATOM 4613 C C . GLN B 1 272 ? -10.68 -34.031 -8.383 1 91.25 272 GLN B C 1
ATOM 4615 O O . GLN B 1 272 ? -9.719 -33.656 -7.703 1 91.25 272 GLN B O 1
ATOM 4620 N N . ALA B 1 273 ? -11.664 -33.281 -8.867 1 93.75 273 ALA B N 1
ATOM 4621 C CA . ALA B 1 273 ? -11.633 -31.875 -8.539 1 93.75 273 ALA B CA 1
ATOM 4622 C C . ALA B 1 273 ? -12.344 -31.594 -7.215 1 93.75 273 ALA B C 1
ATOM 4624 O O . ALA B 1 273 ? -13.352 -32.25 -6.898 1 93.75 273 ALA B O 1
ATOM 4625 N N . PHE B 1 274 ? -11.82 -30.734 -6.445 1 95.31 274 PHE B N 1
ATOM 4626 C CA . PHE B 1 274 ? -12.453 -30.234 -5.23 1 95.31 274 PHE B CA 1
ATOM 4627 C C . PHE B 1 274 ? -13.016 -28.828 -5.453 1 95.31 274 PHE B C 1
ATOM 4629 O O . PHE B 1 274 ? -12.352 -27.969 -6.023 1 95.31 274 PHE B O 1
ATOM 4636 N N . GLU B 1 275 ? -14.234 -28.688 -4.988 1 96.06 275 GLU B N 1
ATOM 4637 C CA . GLU B 1 275 ? -14.914 -27.406 -5.184 1 96.06 275 GLU B CA 1
ATOM 4638 C C . GLU B 1 275 ? -14.984 -26.609 -3.883 1 96.06 275 GLU B C 1
ATOM 4640 O O . GLU B 1 275 ? -15.203 -27.188 -2.812 1 96.06 275 GLU B O 1
ATOM 4645 N N . HIS B 1 276 ? -14.719 -25.359 -4.035 1 95.38 276 HIS B N 1
ATOM 4646 C CA . HIS B 1 276 ? -14.82 -24.406 -2.926 1 95.38 276 HIS B CA 1
ATOM 4647 C C . HIS B 1 276 ? -15.703 -23.219 -3.289 1 95.38 276 HIS B C 1
ATOM 4649 O O . HIS B 1 276 ? -15.508 -22.594 -4.332 1 95.38 276 HIS B O 1
ATOM 4655 N N . ALA B 1 277 ? -16.625 -22.953 -2.385 1 94.5 277 ALA B N 1
ATOM 4656 C CA . ALA B 1 277 ? -17.578 -21.859 -2.654 1 94.5 277 ALA B CA 1
ATOM 4657 C C . ALA B 1 277 ? -17.172 -20.594 -1.909 1 94.5 277 ALA B C 1
ATOM 4659 O O . ALA B 1 277 ? -16.438 -20.641 -0.925 1 94.5 277 ALA B O 1
ATOM 4660 N N . GLN B 1 278 ? -17.531 -19.484 -2.42 1 90.19 278 GLN B N 1
ATOM 4661 C CA . GLN B 1 278 ? -17.453 -18.172 -1.777 1 90.19 278 GLN B CA 1
ATOM 4662 C C . GLN B 1 278 ? -16 -17.828 -1.45 1 90.19 278 GLN B C 1
ATOM 4664 O O . GLN B 1 278 ? -15.688 -17.453 -0.317 1 90.19 278 GLN B O 1
ATOM 4669 N N . VAL B 1 279 ? -15.195 -17.938 -2.514 1 92.75 279 VAL B N 1
ATOM 4670 C CA . VAL B 1 279 ? -13.773 -17.703 -2.258 1 92.75 279 VAL B CA 1
ATOM 4671 C C . VAL B 1 279 ? -13.406 -16.281 -2.688 1 92.75 279 VAL B C 1
ATOM 4673 O O . VAL B 1 279 ? -12.234 -15.891 -2.633 1 92.75 279 VAL B O 1
ATOM 4676 N N . ASN B 1 280 ? -14.406 -15.477 -3.139 1 88.44 280 ASN B N 1
ATOM 4677 C CA . ASN B 1 280 ? -14.125 -14.102 -3.541 1 88.44 280 ASN B CA 1
ATOM 4678 C C . ASN B 1 280 ? -13.414 -13.328 -2.432 1 88.44 280 ASN B C 1
ATOM 4680 O O . ASN B 1 280 ? -13.805 -13.406 -1.266 1 88.44 280 ASN B O 1
ATOM 4684 N N . GLY B 1 281 ? -12.336 -12.648 -2.871 1 83 281 GLY B N 1
ATOM 4685 C CA . GLY B 1 281 ? -11.633 -11.812 -1.911 1 83 281 GLY B CA 1
ATOM 4686 C C . GLY B 1 281 ? -10.508 -12.547 -1.199 1 83 281 GLY B C 1
ATOM 4687 O O . GLY B 1 281 ? -9.664 -11.922 -0.552 1 83 281 GLY B O 1
ATOM 4688 N N . GLN B 1 282 ? -10.477 -13.812 -1.359 1 90.81 282 GLN B N 1
ATOM 4689 C CA . GLN B 1 282 ? -9.398 -14.586 -0.762 1 90.81 282 GLN B CA 1
ATOM 4690 C C . GLN B 1 282 ? -8.164 -14.586 -1.659 1 90.81 282 GLN B C 1
ATOM 4692 O O . GLN B 1 282 ? -8.195 -14.047 -2.768 1 90.81 282 GLN B O 1
ATOM 4697 N N . LEU B 1 283 ? -7.074 -15.102 -1.064 1 93.81 283 LEU B N 1
ATOM 4698 C CA . LEU B 1 283 ? -5.836 -15.305 -1.811 1 93.81 283 LEU B CA 1
ATOM 4699 C C . LEU B 1 283 ? -5.57 -16.797 -2.021 1 93.81 283 LEU B C 1
ATOM 4701 O O . LEU B 1 283 ? -5.805 -17.609 -1.124 1 93.81 283 LEU B O 1
ATOM 4705 N N . LEU B 1 284 ? -5.148 -17.094 -3.184 1 97.38 284 LEU B N 1
ATOM 4706 C CA . LEU B 1 284 ? -4.664 -18.438 -3.457 1 97.38 284 LEU B CA 1
ATOM 4707 C C . LEU B 1 284 ? -3.15 -18.453 -3.658 1 97.38 284 LEU B C 1
ATOM 4709 O O . LEU B 1 284 ? -2.623 -17.672 -4.445 1 97.38 284 LEU B O 1
ATOM 4713 N N . VAL B 1 285 ? -2.463 -19.266 -2.904 1 98.19 285 VAL B N 1
ATOM 4714 C CA . VAL B 1 285 ? -1.033 -19.5 -3.094 1 98.19 285 VAL B CA 1
ATOM 4715 C C . VAL B 1 285 ? -0.791 -20.906 -3.596 1 98.19 285 VAL B C 1
ATOM 4717 O O . VAL B 1 285 ? -1.165 -21.891 -2.934 1 98.19 285 VAL B O 1
ATOM 4720 N N . MET B 1 286 ? -0.233 -21.047 -4.766 1 98.56 286 MET B N 1
ATOM 4721 C CA . MET B 1 286 ? 0.238 -22.312 -5.309 1 98.56 286 MET B CA 1
ATOM 4722 C C . MET B 1 286 ? 1.76 -22.328 -5.406 1 98.56 286 MET B C 1
ATOM 4724 O O . MET B 1 286 ? 2.375 -21.328 -5.77 1 98.56 286 MET B O 1
ATOM 4728 N N . TYR B 1 287 ? 2.344 -23.484 -5.133 1 98.56 287 TYR B N 1
ATOM 4729 C CA . TYR B 1 287 ? 3.801 -23.5 -5.164 1 98.56 287 TYR B CA 1
ATOM 4730 C C . TYR B 1 287 ? 4.328 -24.906 -5.383 1 98.56 287 TYR B C 1
ATOM 4732 O O . TYR B 1 287 ? 3.682 -25.891 -4.992 1 98.56 287 TYR B O 1
ATOM 4740 N N . SER B 1 288 ? 5.449 -25.047 -6.027 1 97.75 288 SER B N 1
ATOM 4741 C CA . SER B 1 288 ? 6.133 -26.328 -6.207 1 97.75 288 SER B CA 1
ATOM 4742 C C . SER B 1 288 ? 6.938 -26.703 -4.965 1 97.75 288 SER B C 1
ATOM 4744 O O . SER B 1 288 ? 7.039 -25.906 -4.023 1 97.75 288 SER B O 1
ATOM 4746 N N . ASP B 1 289 ? 7.457 -27.859 -4.949 1 95.62 289 ASP B N 1
ATOM 4747 C CA . ASP B 1 289 ? 8.062 -28.391 -3.738 1 95.62 289 ASP B CA 1
ATOM 4748 C C . ASP B 1 289 ? 9.453 -27.797 -3.506 1 95.62 289 ASP B C 1
ATOM 4750 O O . ASP B 1 289 ? 10.109 -28.125 -2.51 1 95.62 289 ASP B O 1
ATOM 4754 N N . GLY B 1 290 ? 9.898 -26.922 -4.355 1 96.81 290 GLY B N 1
ATOM 4755 C CA . GLY B 1 290 ? 11.094 -26.156 -4.059 1 96.81 290 GLY B CA 1
ATOM 4756 C C . GLY B 1 290 ? 10.898 -25.141 -2.939 1 96.81 290 GLY B C 1
ATOM 4757 O O . GLY B 1 290 ? 11.867 -24.625 -2.385 1 96.81 290 GLY B O 1
ATOM 4758 N N . LEU B 1 291 ? 9.688 -24.828 -2.625 1 97.44 291 LEU B N 1
ATOM 4759 C CA . LEU B 1 291 ? 9.336 -23.969 -1.502 1 97.44 291 LEU B CA 1
ATOM 4760 C C . LEU B 1 291 ? 8.938 -24.812 -0.284 1 97.44 291 LEU B C 1
ATOM 4762 O O . LEU B 1 291 ? 8.219 -25.797 -0.409 1 97.44 291 LEU B O 1
ATOM 4766 N N . GLN B 1 292 ? 9.391 -24.344 0.836 1 96.44 292 GLN B N 1
ATOM 4767 C CA . GLN B 1 292 ? 8.953 -24.984 2.072 1 96.44 292 GLN B CA 1
ATOM 4768 C C . GLN B 1 292 ? 7.449 -24.812 2.275 1 96.44 292 GLN B C 1
ATOM 4770 O O . GLN B 1 292 ? 6.887 -23.766 1.927 1 96.44 292 GLN B O 1
ATOM 4775 N N . SER B 1 293 ? 6.797 -25.781 2.93 1 92.56 293 SER B N 1
ATOM 4776 C CA . SER B 1 293 ? 5.34 -25.766 3.029 1 92.56 293 SER B CA 1
ATOM 4777 C C . SER B 1 293 ? 4.887 -25.141 4.344 1 92.56 293 SER B C 1
ATOM 4779 O O . SER B 1 293 ? 3.719 -24.766 4.492 1 92.56 293 SER B O 1
ATOM 4781 N N . ARG B 1 294 ? 5.746 -25 5.293 1 91.44 294 ARG B N 1
ATOM 4782 C CA . ARG B 1 294 ? 5.312 -24.562 6.617 1 91.44 294 ARG B CA 1
ATOM 4783 C C . ARG B 1 294 ? 5.473 -23.062 6.789 1 91.44 294 ARG B C 1
ATOM 4785 O O . ARG B 1 294 ? 6.008 -22.594 7.797 1 91.44 294 ARG B O 1
ATOM 4792 N N . TRP B 1 295 ? 5.047 -22.312 5.816 1 93.5 295 TRP B N 1
ATOM 4793 C CA . TRP B 1 295 ? 4.996 -20.859 5.953 1 93.5 295 TRP B CA 1
ATOM 4794 C C . TRP B 1 295 ? 3.639 -20.406 6.477 1 93.5 295 TRP B C 1
ATOM 4796 O O . TRP B 1 295 ? 2.635 -21.094 6.297 1 93.5 295 TRP B O 1
ATOM 4806 N N . ASN B 1 296 ? 3.635 -19.297 7.156 1 92.06 296 ASN B N 1
ATOM 4807 C CA . ASN B 1 296 ? 2.43 -18.656 7.676 1 92.06 296 ASN B CA 1
ATOM 4808 C C . ASN B 1 296 ? 2.457 -17.156 7.453 1 92.06 296 ASN B C 1
ATOM 4810 O O . ASN B 1 296 ? 3.303 -16.453 8.016 1 92.06 296 ASN B O 1
ATOM 4814 N N . LEU B 1 297 ? 1.548 -16.672 6.637 1 90.44 297 LEU B N 1
ATOM 4815 C CA . LEU B 1 297 ? 1.546 -15.242 6.332 1 90.44 297 LEU B CA 1
ATOM 4816 C C . LEU B 1 297 ? 1.292 -14.422 7.59 1 90.44 297 LEU B C 1
ATOM 4818 O O . LEU B 1 297 ? 1.61 -13.227 7.629 1 90.44 297 LEU B O 1
ATOM 4822 N N . ARG B 1 298 ? 0.724 -15 8.602 1 83.5 298 ARG B N 1
ATOM 4823 C CA . ARG B 1 298 ? 0.427 -14.297 9.844 1 83.5 298 ARG B CA 1
ATOM 4824 C C . ARG B 1 298 ? 1.71 -13.898 10.57 1 83.5 298 ARG B C 1
ATOM 4826 O O . ARG B 1 298 ? 1.688 -13.039 11.453 1 83.5 298 ARG B O 1
ATOM 4833 N N . ASP B 1 299 ? 2.771 -14.609 10.203 1 88.12 299 ASP B N 1
ATOM 4834 C CA . ASP B 1 299 ? 4.07 -14.266 10.766 1 88.12 299 ASP B CA 1
ATOM 4835 C C . ASP B 1 299 ? 4.602 -12.961 10.18 1 88.12 299 ASP B C 1
ATOM 4837 O O . ASP B 1 299 ? 5.621 -12.438 10.641 1 88.12 299 ASP B O 1
ATOM 4841 N N . TYR B 1 300 ? 3.932 -12.445 9.211 1 88.94 300 TYR B N 1
ATOM 4842 C CA . TYR B 1 300 ? 4.285 -11.203 8.531 1 88.94 300 TYR B CA 1
ATOM 4843 C C . TYR B 1 300 ? 3.172 -10.172 8.672 1 88.94 300 TYR B C 1
ATOM 4845 O O . TYR B 1 300 ? 2.312 -10.055 7.793 1 88.94 300 TYR B O 1
ATOM 4853 N N . PRO B 1 301 ? 3.244 -9.289 9.695 1 83.06 301 PRO B N 1
ATOM 4854 C CA . PRO B 1 301 ? 2.158 -8.328 9.891 1 83.06 301 PRO B CA 1
ATOM 4855 C C . PRO B 1 301 ? 1.886 -7.488 8.648 1 83.06 301 PRO B C 1
ATOM 4857 O O . PRO B 1 301 ? 2.805 -6.867 8.109 1 83.06 301 PRO B O 1
ATOM 4860 N N . GLY B 1 302 ? 0.65 -7.617 8.203 1 82.38 302 GLY B N 1
ATOM 4861 C CA . GLY B 1 302 ? 0.194 -6.77 7.113 1 82.38 302 GLY B CA 1
ATOM 4862 C C . GLY B 1 302 ? 0.46 -7.363 5.742 1 82.38 302 GLY B C 1
ATOM 4863 O O . GLY B 1 302 ? -0.024 -6.848 4.734 1 82.38 302 GLY B O 1
ATOM 4864 N N . LEU B 1 303 ? 1.248 -8.438 5.648 1 90.44 303 LEU B N 1
ATOM 4865 C CA . LEU B 1 303 ? 1.657 -8.984 4.359 1 90.44 303 LEU B CA 1
ATOM 4866 C C . LEU B 1 303 ? 0.444 -9.422 3.545 1 90.44 303 LEU B C 1
ATOM 4868 O O . LEU B 1 303 ? 0.426 -9.273 2.322 1 90.44 303 LEU B O 1
ATOM 4872 N N . ILE B 1 304 ? -0.583 -9.969 4.164 1 88.75 304 ILE B N 1
ATOM 4873 C CA . ILE B 1 304 ? -1.748 -10.523 3.484 1 88.75 304 ILE B CA 1
ATOM 4874 C C . ILE B 1 304 ? -2.451 -9.43 2.688 1 88.75 304 ILE B C 1
ATOM 4876 O O . ILE B 1 304 ? -3.23 -9.719 1.778 1 88.75 304 ILE B O 1
ATOM 4880 N N . TYR B 1 305 ? -2.184 -8.172 3 1 84.62 305 TYR B N 1
ATOM 4881 C CA . TYR B 1 305 ? -2.863 -7.055 2.355 1 84.62 305 TYR B CA 1
ATOM 4882 C C . TYR B 1 305 ? -2.031 -6.496 1.206 1 84.62 305 TYR B C 1
ATOM 4884 O O . TYR B 1 305 ? -2.473 -5.598 0.49 1 84.62 305 TYR B O 1
ATOM 4892 N N . ARG B 1 306 ? -0.895 -7.004 1.071 1 91 306 ARG B N 1
ATOM 4893 C CA . ARG B 1 306 ? -0.011 -6.516 0.018 1 91 306 ARG B CA 1
ATOM 4894 C C . ARG B 1 306 ? -0.351 -7.156 -1.324 1 91 306 ARG B C 1
ATOM 4896 O O . ARG B 1 306 ? -1.124 -8.109 -1.382 1 91 306 ARG B O 1
ATOM 4903 N N . HIS B 1 307 ? 0.146 -6.602 -2.334 1 93.19 307 HIS B N 1
ATOM 4904 C CA . HIS B 1 307 ? -0.023 -7.148 -3.676 1 93.19 307 HIS B CA 1
ATOM 4905 C C . HIS B 1 307 ? 0.466 -8.594 -3.75 1 93.19 307 HIS B C 1
ATOM 4907 O O . HIS B 1 307 ? 1.51 -8.93 -3.188 1 93.19 307 HIS B O 1
ATOM 4913 N N . PRO B 1 308 ? -0.237 -9.453 -4.465 1 96.56 308 PRO B N 1
ATOM 4914 C CA . PRO B 1 308 ? 0.174 -10.852 -4.582 1 96.56 308 PRO B CA 1
ATOM 4915 C C . PRO B 1 308 ? 1.632 -11.008 -5.016 1 96.56 308 PRO B C 1
ATOM 4917 O O . PRO B 1 308 ? 2.316 -11.93 -4.566 1 96.56 308 PRO B O 1
ATOM 4920 N N . ALA B 1 309 ? 2.135 -10.086 -5.828 1 98 309 ALA B N 1
ATOM 4921 C CA . ALA B 1 309 ? 3.521 -10.156 -6.285 1 98 309 ALA B CA 1
ATOM 4922 C C . ALA B 1 309 ? 4.492 -9.953 -5.125 1 98 309 ALA B C 1
ATOM 4924 O O . ALA B 1 309 ? 5.562 -10.57 -5.09 1 98 309 ALA B O 1
ATOM 4925 N N . VAL B 1 310 ? 4.121 -9.086 -4.234 1 97.06 310 VAL B N 1
ATOM 4926 C CA . VAL B 1 310 ? 4.926 -8.883 -3.035 1 97.06 310 VAL B CA 1
ATOM 4927 C C . VAL B 1 310 ? 4.914 -10.141 -2.176 1 97.06 310 VAL B C 1
ATOM 4929 O O . VAL B 1 310 ? 5.961 -10.594 -1.706 1 97.06 310 VAL B O 1
ATOM 4932 N N . ILE B 1 311 ? 3.785 -10.711 -2.037 1 97.31 311 ILE B N 1
ATOM 4933 C CA . ILE B 1 311 ? 3.623 -11.914 -1.221 1 97.31 311 ILE B CA 1
ATOM 4934 C C . ILE B 1 311 ? 4.453 -13.055 -1.805 1 97.31 311 ILE B C 1
ATOM 4936 O O . ILE B 1 311 ? 5.191 -13.727 -1.082 1 97.31 311 ILE B O 1
ATOM 4940 N N . ALA B 1 312 ? 4.363 -13.234 -3.088 1 98.5 312 ALA B N 1
ATOM 4941 C CA . ALA B 1 312 ? 5.129 -14.289 -3.744 1 98.5 312 ALA B CA 1
ATOM 4942 C C . ALA B 1 312 ? 6.625 -14.094 -3.529 1 98.5 312 ALA B C 1
ATOM 4944 O O . ALA B 1 312 ? 7.348 -15.055 -3.242 1 98.5 312 ALA B O 1
ATOM 4945 N N . ALA B 1 313 ? 7.078 -12.883 -3.658 1 98.5 313 ALA B N 1
ATOM 4946 C CA . ALA B 1 313 ? 8.5 -12.57 -3.51 1 98.5 313 ALA B CA 1
ATOM 4947 C C . ALA B 1 313 ? 8.961 -12.812 -2.074 1 98.5 313 ALA B C 1
ATOM 4949 O O . ALA B 1 313 ? 10.047 -13.344 -1.847 1 98.5 313 ALA B O 1
ATOM 4950 N N . VAL B 1 314 ? 8.141 -12.438 -1.118 1 97.81 314 VAL B N 1
ATOM 4951 C CA . VAL B 1 314 ? 8.477 -12.617 0.289 1 97.81 314 VAL B CA 1
ATOM 4952 C C . VAL B 1 314 ? 8.578 -14.102 0.61 1 97.81 314 VAL B C 1
ATOM 4954 O O . VAL B 1 314 ? 9.531 -14.539 1.262 1 97.81 314 VAL B O 1
ATOM 4957 N N . LEU B 1 315 ? 7.59 -14.883 0.172 1 98.06 315 LEU B N 1
ATOM 4958 C CA . LEU B 1 315 ? 7.598 -16.312 0.422 1 98.06 315 LEU B CA 1
ATOM 4959 C C . LEU B 1 315 ? 8.828 -16.969 -0.201 1 98.06 315 LEU B C 1
ATOM 4961 O O . LEU B 1 315 ? 9.469 -17.812 0.425 1 98.06 315 LEU B O 1
ATOM 4965 N N . HIS B 1 316 ? 9.125 -16.562 -1.4 1 98 316 HIS B N 1
ATOM 4966 C CA . HIS B 1 316 ? 10.328 -17.094 -2.029 1 98 316 HIS B CA 1
ATOM 4967 C C . HIS B 1 316 ? 11.578 -16.719 -1.238 1 98 316 HIS B C 1
ATOM 4969 O O . HIS B 1 316 ? 12.422 -17.578 -0.971 1 98 316 HIS B O 1
ATOM 4975 N N . ARG B 1 317 ? 11.688 -15.5 -0.893 1 97.19 317 ARG B N 1
ATOM 4976 C CA . ARG B 1 317 ? 12.844 -14.984 -0.163 1 97.19 317 ARG B CA 1
ATOM 4977 C C . ARG B 1 317 ? 13.094 -15.789 1.104 1 97.19 317 ARG B C 1
ATOM 4979 O O . ARG B 1 317 ? 14.234 -16.156 1.393 1 97.19 317 ARG B O 1
ATOM 4986 N N . ASP B 1 318 ? 12.102 -16.109 1.796 1 97.06 318 ASP B N 1
ATOM 4987 C CA . ASP B 1 318 ? 12.273 -16.609 3.158 1 97.06 318 ASP B CA 1
ATOM 4988 C C . ASP B 1 318 ? 12.156 -18.125 3.211 1 97.06 318 ASP B C 1
ATOM 4990 O O . ASP B 1 318 ? 12.648 -18.75 4.148 1 97.06 318 ASP B O 1
ATOM 4994 N N . TYR B 1 319 ? 11.539 -18.781 2.143 1 97.5 319 TYR B N 1
ATOM 4995 C CA . TYR B 1 319 ? 11.203 -20.203 2.324 1 97.5 319 TYR B CA 1
ATOM 4996 C C . TYR B 1 319 ? 11.703 -21.031 1.15 1 97.5 319 TYR B C 1
ATOM 4998 O O . TYR B 1 319 ? 11.422 -22.234 1.067 1 97.5 319 TYR B O 1
ATOM 5006 N N . CYS B 1 320 ? 12.375 -20.453 0.196 1 96.81 320 CYS B N 1
ATOM 5007 C CA . CYS B 1 320 ? 12.984 -21.25 -0.871 1 96.81 320 CYS B CA 1
ATOM 5008 C C . CYS B 1 320 ? 13.984 -22.25 -0.306 1 96.81 320 CYS B C 1
ATOM 5010 O O . CYS B 1 320 ? 14.867 -21.891 0.472 1 96.81 320 CYS B O 1
ATOM 5012 N N . ARG B 1 321 ? 13.922 -23.469 -0.736 1 94.56 321 ARG B N 1
ATOM 5013 C CA . ARG B 1 321 ? 14.781 -24.531 -0.222 1 94.56 321 ARG B CA 1
ATOM 5014 C C . ARG B 1 321 ? 16.172 -24.453 -0.836 1 94.56 321 ARG B C 1
ATOM 5016 O O . ARG B 1 321 ? 17.156 -24.844 -0.208 1 94.56 321 ARG B O 1
ATOM 5023 N N . GLY B 1 322 ? 16.281 -24.094 -2.08 1 92.62 322 GLY B N 1
ATOM 5024 C CA . GLY B 1 322 ? 17.562 -23.969 -2.771 1 92.62 322 GLY B CA 1
ATOM 5025 C C . GLY B 1 322 ? 18.047 -25.266 -3.355 1 92.62 322 GLY B C 1
ATOM 5026 O O . GLY B 1 322 ? 19.219 -25.375 -3.752 1 92.62 322 GLY B O 1
ATOM 5027 N N . ARG B 1 323 ? 17.156 -26.281 -3.463 1 92.44 323 ARG B N 1
ATOM 5028 C CA . ARG B 1 323 ? 17.609 -27.594 -3.912 1 92.44 323 ARG B CA 1
ATOM 5029 C C . ARG B 1 323 ? 16.828 -28.047 -5.145 1 92.44 323 ARG B C 1
ATOM 5031 O O . ARG B 1 323 ? 17.031 -29.156 -5.645 1 92.44 323 ARG B O 1
ATOM 5038 N N . ASP B 1 324 ? 15.953 -27.312 -5.586 1 93.81 324 ASP B N 1
ATOM 5039 C CA . ASP B 1 324 ? 15.102 -27.641 -6.727 1 93.81 324 ASP B CA 1
ATOM 5040 C C . ASP B 1 324 ? 14.594 -26.359 -7.41 1 93.81 324 ASP B C 1
ATOM 5042 O O . ASP B 1 324 ? 14.805 -25.266 -6.91 1 93.81 324 ASP B O 1
ATOM 5046 N N . ASP B 1 325 ? 14.039 -26.594 -8.617 1 96.94 325 ASP B N 1
ATOM 5047 C CA . ASP B 1 325 ? 13.273 -25.484 -9.18 1 96.94 325 ASP B CA 1
ATOM 5048 C C . ASP B 1 325 ? 12.172 -25.047 -8.227 1 96.94 325 ASP B C 1
ATOM 5050 O O . ASP B 1 325 ? 11.672 -25.844 -7.438 1 96.94 325 ASP B O 1
ATOM 5054 N N . VAL B 1 326 ? 11.867 -23.812 -8.234 1 97.75 326 VAL B N 1
ATOM 5055 C CA . VAL B 1 326 ? 10.82 -23.312 -7.336 1 97.75 326 VAL B CA 1
ATOM 5056 C C . VAL B 1 326 ? 9.898 -22.359 -8.094 1 97.75 326 VAL B C 1
ATOM 5058 O O . VAL B 1 326 ? 10.359 -21.531 -8.867 1 97.75 326 VAL B O 1
ATOM 5061 N N . THR B 1 327 ? 8.648 -22.562 -7.945 1 98.19 327 THR B N 1
ATOM 5062 C CA . THR B 1 327 ? 7.613 -21.672 -8.461 1 98.19 327 THR B CA 1
ATOM 5063 C C . THR B 1 327 ? 6.613 -21.312 -7.367 1 98.19 327 THR B C 1
ATOM 5065 O O . THR B 1 327 ? 6.137 -22.188 -6.641 1 98.19 327 THR B O 1
ATOM 5068 N N . VAL B 1 328 ? 6.367 -20.062 -7.176 1 98.56 328 VAL B N 1
ATOM 5069 C CA . VAL B 1 328 ? 5.336 -19.547 -6.289 1 98.56 328 VAL B CA 1
ATOM 5070 C C . VAL B 1 328 ? 4.363 -18.672 -7.078 1 98.56 328 VAL B C 1
ATOM 5072 O O . VAL B 1 328 ? 4.773 -17.703 -7.715 1 98.56 328 VAL B O 1
ATOM 5075 N N . LEU B 1 329 ? 3.115 -19.031 -7.109 1 98.5 329 LEU B N 1
ATOM 5076 C CA . LEU B 1 329 ? 2.055 -18.281 -7.777 1 98.5 329 LEU B CA 1
ATOM 5077 C C . LEU B 1 329 ? 0.989 -17.844 -6.781 1 98.5 329 LEU B C 1
ATOM 5079 O O . LEU B 1 329 ? 0.403 -18.672 -6.082 1 98.5 329 LEU B O 1
ATOM 5083 N N . VAL B 1 330 ? 0.792 -16.531 -6.648 1 98.38 330 VAL B N 1
ATOM 5084 C CA . VAL B 1 330 ? -0.213 -15.961 -5.762 1 98.38 330 VAL B CA 1
ATOM 5085 C C . VAL B 1 330 ? -1.268 -15.219 -6.578 1 98.38 330 VAL B C 1
ATOM 5087 O O . VAL B 1 330 ? -0.932 -14.398 -7.438 1 98.38 330 VAL B O 1
ATOM 5090 N N . ILE B 1 331 ? -2.543 -15.508 -6.328 1 96.94 331 ILE B N 1
ATOM 5091 C CA . ILE B 1 331 ? -3.639 -14.922 -7.094 1 96.94 331 ILE B CA 1
ATOM 5092 C C . ILE B 1 331 ? -4.707 -14.391 -6.141 1 96.94 331 ILE B C 1
ATOM 5094 O O . ILE B 1 331 ? -5.137 -15.094 -5.223 1 96.94 331 ILE B O 1
ATOM 5098 N N . ALA B 1 332 ? -5.047 -13.156 -6.348 1 92.69 332 ALA B N 1
ATOM 5099 C CA . ALA B 1 332 ? -6.234 -12.648 -5.66 1 92.69 332 ALA B CA 1
ATOM 5100 C C . ALA B 1 332 ? -7.508 -13.172 -6.32 1 92.69 332 ALA B C 1
ATOM 5102 O O . ALA B 1 332 ? -7.688 -13.031 -7.531 1 92.69 332 ALA B O 1
ATOM 5103 N N . MET B 1 333 ? -8.375 -13.781 -5.551 1 93.06 333 MET B N 1
ATOM 5104 C CA . MET B 1 333 ? -9.625 -14.32 -6.07 1 93.06 333 MET B CA 1
ATOM 5105 C C . MET B 1 333 ? -10.648 -13.203 -6.289 1 93.06 333 MET B C 1
ATOM 5107 O O . MET B 1 333 ? -11.531 -12.992 -5.453 1 93.06 333 MET B O 1
ATOM 5111 N N . GLU B 1 334 ? -10.453 -12.547 -7.41 1 87.94 334 GLU B N 1
ATOM 5112 C CA . GLU B 1 334 ? -11.328 -11.43 -7.758 1 87.94 334 GLU B CA 1
ATOM 5113 C C . GLU B 1 334 ? -11.461 -11.289 -9.273 1 87.94 334 GLU B C 1
ATOM 5115 O O . GLU B 1 334 ? -10.648 -11.82 -10.023 1 87.94 334 GLU B O 1
ATOM 5120 N N . ALA B 1 335 ? -12.5 -10.578 -9.633 1 84.5 335 ALA B N 1
ATOM 5121 C CA . ALA B 1 335 ? -12.695 -10.328 -11.055 1 84.5 335 ALA B CA 1
ATOM 5122 C C . ALA B 1 335 ? -11.609 -9.398 -11.602 1 84.5 335 ALA B C 1
ATOM 5124 O O . ALA B 1 335 ? -11.195 -8.453 -10.922 1 84.5 335 ALA B O 1
ATOM 5125 N N . PHE B 1 336 ? -10.992 -9.695 -12.688 1 79.38 336 PHE B N 1
ATOM 5126 C CA . PHE B 1 336 ? -10.023 -8.836 -13.352 1 79.38 336 PHE B CA 1
ATOM 5127 C C . PHE B 1 336 ? -10.688 -7.582 -13.898 1 79.38 336 PHE B C 1
ATOM 5129 O O . PHE B 1 336 ? -10.086 -6.508 -13.914 1 79.38 336 PHE B O 1
ATOM 5136 N N . ASN B 1 337 ? -11.906 -7.562 -14.438 1 63.47 337 ASN B N 1
ATOM 5137 C CA . ASN B 1 337 ? -12.586 -6.445 -15.086 1 63.47 337 ASN B CA 1
ATOM 5138 C C . ASN B 1 337 ? -13.25 -5.527 -14.07 1 63.47 337 ASN B C 1
ATOM 5140 O O . ASN B 1 337 ? -14.172 -4.785 -14.414 1 63.47 337 ASN B O 1
ATOM 5144 N N . ALA B 1 338 ? -12.836 -5.699 -12.656 1 45.97 338 ALA B N 1
ATOM 5145 C CA . ALA B 1 338 ? -13.719 -4.891 -11.828 1 45.97 338 ALA B CA 1
ATOM 5146 C C . ALA B 1 338 ? -13.352 -3.414 -11.906 1 45.97 338 ALA B C 1
ATOM 5148 O O . ALA B 1 338 ? -12.18 -3.07 -12.078 1 45.97 338 ALA B O 1
#

Organism: Pseudomonas syringae (NCBI:txid317)

InterPro domains:
  IPR001932 PPM-type phosphatase-like domain [SM00331] (143-333)
  IPR003594 Histidine kinase/HSP90-like ATPase domain [PF13581] (19-131)
  IPR036457 PPM-type phosphatase-like domain superfamily [G3DSA:3.60.40.10] (142-331)
  IPR036457 PPM-type phosphatase-like domain superfamily [SSF81606] (157-332)
  IPR036890 Histidine kinase/HSP90-like ATPase superfamily [G3DSA:3.30.565.10] (10-140)
  IPR036890 Histidine kinase/HSP90-like ATPase superfamily [SSF55874] (22-111)
  IPR039248 Phosphatase RsbX [PTHR35801] (78-334)

Solvent-accessible surface area (backbone atoms only — not comparable to full-atom values): 33736 Å² total; per-residue (Å²): 116,51,30,54,44,73,58,66,72,48,42,76,41,67,31,69,53,76,72,36,30,56,52,45,19,51,52,43,24,50,54,30,43,74,73,63,35,51,72,67,57,18,48,50,48,16,50,43,40,33,51,50,42,49,47,30,47,74,41,32,51,34,33,34,39,39,37,45,75,45,77,27,91,36,44,50,33,41,37,44,31,38,40,35,63,14,72,14,73,47,30,69,71,61,50,67,71,75,74,75,68,83,81,74,74,73,43,52,71,49,42,43,48,73,72,30,78,39,63,47,73,51,43,41,80,64,10,37,36,37,38,32,30,40,58,44,85,87,50,89,56,71,78,70,60,49,11,75,38,30,47,33,46,89,73,39,92,37,35,8,55,38,39,37,38,37,34,52,80,46,31,38,24,39,38,41,24,40,9,46,73,62,34,61,62,4,21,53,14,19,49,38,26,47,54,44,37,71,76,42,59,81,50,59,67,55,58,41,51,50,51,18,27,61,53,8,44,91,47,67,8,20,22,32,34,39,41,40,35,33,44,84,77,15,34,35,39,34,34,30,28,28,64,44,48,36,33,41,32,53,80,44,47,76,42,77,54,77,48,37,75,38,27,43,21,76,50,60,86,73,80,62,70,47,78,43,73,71,44,54,42,22,35,37,41,36,30,32,70,16,37,59,82,89,71,58,63,79,80,37,67,52,45,84,76,46,53,29,40,51,44,21,48,51,50,45,73,77,33,52,66,82,81,40,38,30,39,30,41,19,36,51,38,57,51,61,82,112,118,52,29,56,45,70,57,68,72,49,43,76,42,68,32,70,52,75,72,37,30,56,52,45,18,51,52,43,25,50,54,30,45,74,74,64,34,51,71,67,56,17,49,49,47,16,51,44,39,33,50,50,43,49,47,31,46,73,40,30,51,34,33,34,38,39,37,46,75,44,77,27,91,35,44,48,33,42,35,44,32,37,40,35,63,14,72,14,75,49,30,69,70,60,50,70,71,77,75,76,64,82,77,74,77,71,42,51,70,49,42,44,47,72,71,29,77,39,65,47,74,50,44,40,81,65,11,38,37,38,39,33,29,41,57,43,86,90,50,90,58,71,77,68,59,48,11,74,37,30,46,32,45,90,72,38,94,37,36,8,55,37,39,36,40,38,34,53,80,45,29,39,23,39,40,43,26,40,9,46,75,62,33,61,61,5,21,53,13,18,48,37,26,47,55,45,35,70,74,41,58,81,49,59,66,55,56,40,50,50,51,19,25,61,53,8,43,91,45,67,8,22,21,33,33,40,40,39,35,32,44,84,75,15,34,35,40,35,34,30,27,27,66,44,49,35,33,41,33,52,80,46,47,77,42,78,52,77,48,37,73,39,28,44,22,75,50,60,87,72,79,61,70,47,79,43,74,69,44,54,42,22,34,36,40,36,29,32,71,16,36,58,82,89,72,58,66,80,80,37,67,53,47,84,76,46,54,27,41,50,47,21,48,51,50,47,72,77,33,51,65,80,80,39,37,29,40,29,38,18,36,50,38,56,49,62,84,111

Nearest PDB structures (foldseek):
  3zt9-assembly1_A  TM=9.099E-01  e=1.053E-14  Neomoorella thermoacetica
  3w40-assembly2_B  TM=8.774E-01  e=3.918E-10  Bacillus subtilis subsp. subtilis str. 168
  5ucg-assembly3_D  TM=4.903E-01  e=2.667E-11  Bacillus subtilis subsp. subtilis str. 168
  5ucg-assembly3_C  TM=4.980E-01  e=1.679E-09  Bacillus subtilis subsp. subtilis str. 168
  3f79-assembly3_F  TM=7.045E-01  e=1.943E-06  Pseudomonas aeruginosa